Protein AF-A0A7K0DSG9-F1 (afdb_monomer)

Secondary structure (DSSP, 8-state):
---EEEE-SHHHHHHHHHHT-SEEEEPSEEEEEPPEEPPTT-EEESSEEEESS--EEE-SS-EEES-EEE--TTSEEEEE-SSSSEEEEEEEEEEEEESEEEEEE-TT--EEEEEEEEEEEEE-B-TT-S---EETTEEEPPEEEEEEE--S-TT-EEEEEEEEEEE--SSS-EESEEEEEE--TTS-EEEEEEEEEEEEEEE----TT--SEEEEEEEE-TTEEEEEEEE-S-EEE-STTEEEEEE-SEEEEEEE-S-EEE-STT-EEEEESSEEEEEEE-S-EEEESTT-EEEEE-SSEEEEEEES-EEEESTT-EEEEE-SEEEEEEESS-EEEE--BPP-TT-TTSPPPBPEEEEE-TT-EEEEEEESS-EEE-STT-EEEEESSEES-EEESSEEEE-STT-EEEEESS--TTGGGSEEEESSS-SEEE---SSSSS---------------------------PPPPPPP--------------

Sequence (490 aa):
MSTSKTVATVAALLDAVERRFDVIEVLGTICGVPRITLAPGVTLTGGTLCFGGKGVRLTCDNILDDVAVVTPVDEVAVYNDLEIEDFGTLWLRQVRTVGQVAFTVGGRVRGGHLRVEGLRVDEADVRGRADRPSGYGVETIQGAFTLWNRSADPEVVVTADLLDIGAGTAEHPIHGCGVLVCGVPGGGTLGVKRLRTNEIHADGHIPPTTTDLIGGGLLVLSGAQIGQVVAAGPVTTYGHNDLAFDNWGEVAQWTVQGPVMSKGTGGSGFRNRGAVTRLEFLGPLETFGHRATGFDLECGSMGEATFTTIVTHGDGSIGARIGCRLRRLEIIETLCTHGGEAFAGHYPDQSPPTASALRIDPGSAIEALFVGGEIHTSGDGLATLHVDGIIGALAVGGEIRATGRGSDAVRSEEHIPGLEDVTLISHHGSRFVLQRETWADADNPAGLATATPPGAHGGDGLGGGRRNLAPRPPTVTDTEAGEPTQRQPV

pLDDT: mean 88.16, std 21.13, range [26.44, 98.94]

Organism: NCBI:txid2585199

Radius of gyration: 27.77 Å; Cα contacts (8 Å, |Δi|>4): 1616; chains: 1; bounding box: 54×68×93 Å

Solvent-accessible surface area (backbone atoms only — not comparable to full-atom values): 22746 Å² total; per-residue (Å²): 129,89,44,74,45,81,26,69,43,54,69,51,43,53,51,41,49,76,69,54,40,40,31,37,36,37,52,56,69,33,67,77,33,72,66,45,64,50,51,69,54,23,32,41,27,38,34,34,42,31,23,86,40,45,30,46,33,36,49,24,39,24,35,40,37,48,26,33,35,36,22,46,40,72,26,46,16,37,32,59,54,42,85,41,49,52,28,46,49,36,35,41,32,47,29,37,27,26,9,19,37,44,41,66,34,28,90,47,32,46,36,36,34,41,38,37,38,38,35,35,31,55,34,22,38,35,66,83,54,83,76,56,62,70,57,97,83,29,36,33,46,41,21,38,37,25,45,34,24,63,26,76,49,54,84,26,48,35,37,32,41,36,35,42,41,25,19,25,36,93,92,42,44,13,32,6,10,15,35,29,39,26,22,24,81,86,14,3,32,26,44,27,57,36,40,30,29,33,41,25,14,9,24,30,71,42,56,92,85,55,84,47,51,34,22,15,19,43,37,38,29,36,32,24,40,32,52,31,39,33,36,56,25,39,36,35,15,52,14,31,42,10,24,30,25,40,32,43,16,40,32,48,31,39,39,31,53,25,45,35,40,8,55,5,52,37,0,21,36,37,39,33,50,18,36,35,47,34,39,37,30,72,19,50,37,38,13,22,27,51,48,7,27,19,37,34,35,62,37,59,42,42,38,37,39,38,32,33,32,32,37,16,31,24,28,22,9,25,14,31,38,34,43,30,54,31,49,33,43,36,30,56,37,36,36,29,21,42,32,28,65,24,83,48,71,98,43,83,92,46,82,45,47,54,20,21,15,34,36,33,35,68,89,11,34,34,48,30,41,39,29,49,26,39,39,29,26,55,24,51,63,26,34,17,32,36,34,56,35,46,55,62,33,44,47,49,68,37,39,35,32,11,63,9,56,55,3,19,13,29,35,24,57,64,87,57,46,51,52,90,78,38,52,61,38,30,77,52,38,42,44,66,44,73,59,75,85,91,78,89,80,86,83,76,97,81,84,82,85,86,84,86,86,87,86,91,84,90,82,88,81,86,81,87,84,84,81,90,79,84,89,78,85,88,81,90,79,92,82,84,89,83,86,89,86,84,82,90,90,133

Foldseek 3Di:
DQFEDEDAELVSVVVCQVVQHLEYEYDAEYEAHEAGEHDANHEYEDYEYEYAAEAYEAEANYEYEHYEFEYAQAHARYEYDACDQERAEYEYYQYEYREAHEYEHDRNHQEYEYEYANYEHAEHAQLPPPDFDADPQATFGAASYEHEYEFQACNREYEYEAYAYEYYDPVHAYQFEHHYYYYDANHYAYEYAEHEYAYHGHAVQDPLVDPRYAGEYYEAADRYAYAEYEDQYEFEYAYARYEPYEHHYHYAEYEYQYEYEFHYAQYEDYAYAEYYQEAYYNHEFEYEHAQHERAHDQYYYYEEHEHQEFEYEEFLYERYEFNAEYAEYEHQEEQEYEYAFGDQPPCPVDGTRTYESYAYDAPHEYLAYYYLEEQEYEEALEENYHENDYYNYYDHNYAQEYHHAQYESYEYCDDHHPVVVHHFDDPHHYSYDHPDDDPPPPDDPDDDDDDDDDDDDDDDDDDDDDDDDDDDDDDDDDDDDDDDDDDDDD

Structure (mmCIF, N/CA/C/O backbone):
data_AF-A0A7K0DSG9-F1
#
_entry.id   AF-A0A7K0DSG9-F1
#
loop_
_atom_site.group_PDB
_atom_site.id
_atom_site.type_symbol
_atom_site.label_atom_id
_atom_site.label_alt_id
_atom_site.label_comp_id
_atom_site.label_asym_id
_atom_site.label_entity_id
_atom_site.label_seq_id
_atom_site.pdbx_PDB_ins_code
_atom_site.Cartn_x
_atom_site.Cartn_y
_atom_site.Cartn_z
_atom_site.occupancy
_atom_site.B_iso_or_equiv
_atom_site.auth_seq_id
_atom_site.auth_comp_id
_atom_site.auth_asym_id
_atom_site.auth_atom_id
_atom_site.pdbx_PDB_model_num
ATOM 1 N N . MET A 1 1 ? -3.643 -1.623 42.522 1.00 60.38 1 MET A N 1
ATOM 2 C CA . MET A 1 1 ? -3.710 -3.012 42.020 1.00 60.38 1 MET A CA 1
ATOM 3 C C . MET A 1 1 ? -4.482 -2.945 40.722 1.00 60.38 1 MET A C 1
ATOM 5 O O . MET A 1 1 ? -5.543 -2.339 40.753 1.00 60.38 1 MET A O 1
ATOM 9 N N . SER A 1 2 ? -3.936 -3.467 39.621 1.00 81.38 2 SER A N 1
ATOM 10 C CA . SER A 1 2 ? -4.677 -3.530 38.357 1.00 81.38 2 SER A CA 1
ATOM 11 C C . SER A 1 2 ? -5.883 -4.459 38.531 1.00 81.38 2 SER A C 1
ATOM 13 O O . SER A 1 2 ? -5.765 -5.534 39.125 1.00 81.38 2 SER A O 1
ATOM 15 N N . THR A 1 3 ? -7.049 -3.999 38.104 1.00 93.38 3 THR A N 1
ATOM 16 C CA . THR A 1 3 ? -8.327 -4.698 38.182 1.00 93.38 3 THR A CA 1
ATOM 17 C C . THR A 1 3 ? -8.549 -5.490 36.896 1.00 93.38 3 THR A C 1
ATOM 19 O O . THR A 1 3 ? -8.481 -4.945 35.801 1.00 93.38 3 THR A O 1
ATOM 22 N N . SER A 1 4 ? -8.816 -6.792 37.020 1.00 96.12 4 SER A N 1
ATOM 23 C CA . SER A 1 4 ? -9.047 -7.681 35.875 1.00 96.12 4 SER A CA 1
ATOM 24 C C . SER A 1 4 ? -10.393 -8.394 35.987 1.00 96.12 4 SER A C 1
ATOM 26 O O . SER A 1 4 ? -10.837 -8.723 37.096 1.00 96.12 4 SER A O 1
ATOM 28 N N . LYS A 1 5 ? -11.046 -8.628 34.844 1.00 97.81 5 LYS A N 1
ATOM 29 C CA . LYS A 1 5 ? -12.311 -9.356 34.749 1.00 97.81 5 LYS A CA 1
ATOM 30 C C . LYS A 1 5 ? -12.362 -10.251 33.513 1.00 97.81 5 LYS A C 1
ATOM 32 O O . LYS A 1 5 ? -12.359 -9.762 32.388 1.00 97.81 5 LYS A O 1
ATOM 37 N N . THR A 1 6 ? -12.542 -11.550 33.736 1.00 98.38 6 THR A N 1
ATOM 38 C CA . THR A 1 6 ? -12.903 -12.501 32.678 1.00 98.38 6 THR A CA 1
ATOM 39 C C . THR A 1 6 ? -14.409 -12.447 32.403 1.00 98.38 6 THR A C 1
ATOM 41 O O . THR A 1 6 ? -15.226 -12.464 33.336 1.00 98.38 6 THR A O 1
ATOM 44 N N . VAL A 1 7 ? -14.786 -12.389 31.126 1.00 98.56 7 VAL A N 1
ATOM 45 C CA . VAL A 1 7 ? -16.168 -12.284 30.643 1.00 98.56 7 VAL A CA 1
ATOM 46 C C . VAL A 1 7 ? -16.453 -13.351 29.586 1.00 98.56 7 VAL A C 1
ATOM 48 O O . VAL A 1 7 ? -15.624 -13.629 28.729 1.00 98.56 7 VAL A O 1
ATOM 51 N N . ALA A 1 8 ? -17.642 -13.954 29.642 1.00 98.25 8 ALA A N 1
ATOM 52 C CA . ALA A 1 8 ? -18.085 -14.991 28.697 1.00 98.25 8 ALA A CA 1
ATOM 53 C C . ALA A 1 8 ? -19.501 -14.728 28.145 1.00 98.25 8 ALA A C 1
ATOM 55 O O . ALA A 1 8 ? -20.083 -15.561 27.458 1.00 98.25 8 ALA A O 1
ATOM 56 N N . THR A 1 9 ? -20.099 -13.583 28.488 1.00 98.56 9 THR A N 1
ATOM 57 C CA . THR A 1 9 ? -21.447 -13.188 28.059 1.00 98.56 9 THR A CA 1
ATOM 58 C C . THR A 1 9 ? -21.488 -11.694 27.764 1.00 98.56 9 THR A C 1
ATOM 60 O O . THR A 1 9 ? -20.698 -10.927 28.318 1.00 98.56 9 THR A O 1
ATOM 63 N N . VAL A 1 10 ? -22.450 -11.264 26.941 1.00 98.50 10 VAL A N 1
ATOM 64 C CA . VAL A 1 10 ? -22.655 -9.839 26.623 1.00 98.50 10 VAL A CA 1
ATOM 65 C C . VAL A 1 10 ? -22.874 -9.022 27.898 1.00 98.50 10 VAL A C 1
ATOM 67 O O . VAL A 1 10 ? -22.228 -8.001 28.087 1.00 98.50 10 VAL A O 1
ATOM 70 N N . ALA A 1 11 ? -23.731 -9.491 28.810 1.00 98.38 11 ALA A N 1
ATOM 71 C CA . ALA A 1 11 ? -24.019 -8.775 30.054 1.00 98.38 11 ALA A CA 1
ATOM 72 C C . ALA A 1 11 ? -22.766 -8.583 30.926 1.00 98.38 11 ALA A C 1
ATOM 74 O O . ALA A 1 11 ? -22.558 -7.500 31.466 1.00 98.38 11 ALA A O 1
ATOM 75 N N . ALA A 1 12 ? -21.912 -9.607 31.031 1.00 98.25 12 ALA A N 1
ATOM 76 C CA . ALA A 1 12 ? -20.666 -9.513 31.787 1.00 98.25 12 ALA A CA 1
ATOM 77 C C . ALA A 1 12 ? -19.653 -8.566 31.125 1.00 98.25 12 ALA A C 1
ATOM 79 O O . ALA A 1 12 ? -18.976 -7.821 31.828 1.00 98.25 12 ALA A O 1
ATOM 80 N N . LEU A 1 13 ? -19.567 -8.574 29.790 1.00 98.56 13 LEU A N 1
ATOM 81 C CA . LEU A 1 13 ? -18.727 -7.645 29.033 1.00 98.56 13 LEU A CA 1
ATOM 82 C C . LEU A 1 13 ? -19.170 -6.192 29.244 1.00 98.56 13 LEU A C 1
ATOM 84 O O . LEU A 1 13 ? -18.337 -5.338 29.530 1.00 98.56 13 LEU A O 1
ATOM 88 N N . LEU A 1 14 ? -20.472 -5.915 29.140 1.00 98.38 14 LEU A N 1
ATOM 89 C CA . LEU A 1 14 ? -21.006 -4.565 29.326 1.00 98.38 14 LEU A CA 1
ATOM 90 C C . LEU A 1 14 ? -20.795 -4.057 30.758 1.00 98.38 14 LEU A C 1
ATOM 92 O O . LEU A 1 14 ? -20.346 -2.926 30.923 1.00 98.38 14 LEU A O 1
ATOM 96 N N . ASP A 1 15 ? -21.023 -4.897 31.774 1.00 98.12 15 ASP A N 1
ATOM 97 C CA . ASP A 1 15 ? -20.719 -4.556 33.174 1.00 98.12 15 ASP A CA 1
ATOM 98 C C . ASP A 1 15 ? -19.219 -4.282 33.373 1.00 98.12 15 ASP A C 1
ATOM 100 O O . ASP A 1 15 ? -18.851 -3.328 34.057 1.00 98.12 15 ASP A O 1
ATOM 104 N N . ALA A 1 16 ? -18.335 -5.060 32.736 1.00 98.19 16 ALA A N 1
ATOM 105 C CA . ALA A 1 16 ? -16.893 -4.846 32.834 1.00 98.19 16 ALA A CA 1
ATOM 106 C C . ALA A 1 16 ? -16.444 -3.519 32.193 1.00 98.19 16 ALA A C 1
ATOM 108 O O . ALA A 1 16 ? -15.626 -2.797 32.770 1.00 98.19 16 ALA A O 1
ATOM 109 N N . VAL A 1 17 ? -17.009 -3.172 31.033 1.00 97.69 17 VAL A N 1
ATOM 110 C CA . VAL A 1 17 ? -16.761 -1.892 30.352 1.00 97.69 17 VAL A CA 1
ATOM 111 C C . VAL A 1 17 ? -17.282 -0.720 31.189 1.00 97.69 17 VAL A C 1
ATOM 113 O O . VAL A 1 17 ? -16.563 0.258 31.389 1.00 97.69 17 VAL A O 1
ATOM 116 N N . GLU A 1 18 ? -18.497 -0.822 31.731 1.00 97.25 18 GLU A N 1
ATOM 117 C CA . GLU A 1 18 ? -19.108 0.229 32.555 1.00 97.25 18 GLU A CA 1
ATOM 118 C C . GLU A 1 18 ? -18.327 0.471 33.854 1.00 97.25 18 GLU A C 1
ATOM 120 O O . GLU A 1 18 ? -18.089 1.619 34.240 1.00 97.25 18 GLU A O 1
ATOM 125 N N . ARG A 1 19 ? -17.862 -0.606 34.499 1.00 96.56 19 ARG A N 1
ATOM 126 C CA . ARG A 1 19 ? -17.045 -0.544 35.721 1.00 96.56 19 ARG A CA 1
ATOM 127 C C . ARG A 1 19 ? -15.584 -0.181 35.481 1.00 96.56 19 ARG A C 1
ATOM 129 O O . ARG A 1 19 ? -14.878 0.044 36.461 1.00 96.56 19 ARG A O 1
ATOM 136 N N . ARG A 1 20 ? -15.152 -0.087 34.219 1.00 95.44 20 ARG A N 1
ATOM 137 C CA . ARG A 1 20 ? -13.799 0.325 33.812 1.00 95.44 20 ARG A CA 1
ATOM 138 C C . ARG A 1 20 ? -12.706 -0.550 34.427 1.00 95.44 20 ARG A C 1
ATOM 140 O O . ARG A 1 20 ? -11.764 -0.036 35.023 1.00 95.44 20 ARG A O 1
ATOM 147 N N . PHE A 1 21 ? -12.850 -1.870 34.308 1.00 97.44 21 PHE A N 1
ATOM 148 C CA . PHE A 1 21 ? -11.746 -2.770 34.647 1.00 97.44 21 PHE A CA 1
ATOM 149 C C . PHE A 1 21 ? -10.529 -2.460 33.772 1.00 97.44 21 PHE A C 1
ATOM 151 O O . PHE A 1 21 ? -10.683 -2.244 32.572 1.00 97.44 21 PHE A O 1
ATOM 158 N N . ASP A 1 22 ? -9.336 -2.485 34.364 1.00 97.94 22 ASP A N 1
ATOM 159 C CA . ASP A 1 22 ? -8.086 -2.210 33.643 1.00 97.94 22 ASP A CA 1
ATOM 160 C C . ASP A 1 22 ? -7.811 -3.279 32.573 1.00 97.94 22 ASP A C 1
ATOM 162 O O . ASP A 1 22 ? -7.288 -2.975 31.503 1.00 97.94 22 ASP A O 1
ATOM 166 N N . VAL A 1 23 ? -8.188 -4.533 32.850 1.00 98.56 23 VAL A N 1
ATOM 167 C CA . VAL A 1 23 ? -8.066 -5.663 31.920 1.00 98.56 23 VAL A CA 1
ATOM 168 C C . VAL A 1 23 ? -9.397 -6.404 31.804 1.00 98.56 23 VAL A C 1
ATOM 170 O O . VAL A 1 23 ? -9.964 -6.857 32.801 1.00 98.56 23 VAL A O 1
ATOM 173 N N . ILE A 1 24 ? -9.877 -6.565 30.574 1.00 98.75 24 ILE A N 1
ATOM 174 C CA . ILE A 1 24 ? -11.068 -7.343 30.232 1.00 98.75 24 ILE A CA 1
ATOM 175 C C . ILE A 1 24 ? -10.629 -8.527 29.369 1.00 98.75 24 ILE A C 1
ATOM 177 O O . ILE A 1 24 ? -10.177 -8.344 28.242 1.00 98.75 24 ILE A O 1
ATOM 181 N N . GLU A 1 25 ? -10.770 -9.740 29.898 1.00 98.75 25 GLU A N 1
ATOM 182 C CA . GLU A 1 25 ? -10.426 -10.983 29.200 1.00 98.75 25 GLU A CA 1
ATOM 183 C C . GLU A 1 25 ? -11.697 -11.646 28.660 1.00 98.75 25 GLU A C 1
ATOM 185 O O . GLU A 1 25 ? -12.600 -12.000 29.422 1.00 98.75 25 GLU A O 1
ATOM 190 N N . VAL A 1 26 ? -11.778 -11.822 27.346 1.00 98.62 26 VAL A N 1
ATOM 191 C CA . VAL A 1 26 ? -12.906 -12.464 26.670 1.00 98.62 26 VAL A CA 1
ATOM 192 C C . VAL A 1 26 ? -12.645 -13.961 26.553 1.00 98.62 26 VAL A C 1
ATOM 194 O O . VAL A 1 26 ? -11.702 -14.401 25.899 1.00 98.62 26 VAL A O 1
ATOM 197 N N . LEU A 1 27 ? -13.525 -14.764 27.150 1.00 98.25 27 LEU A N 1
ATOM 198 C CA . LEU A 1 27 ? -13.474 -16.218 27.061 1.00 98.25 27 LEU A CA 1
ATOM 199 C C . LEU A 1 27 ? -14.400 -16.724 25.949 1.00 98.25 27 LEU A C 1
ATOM 201 O O . LEU A 1 27 ? -15.624 -16.619 26.046 1.00 98.25 27 LEU A O 1
ATOM 205 N N . GLY A 1 28 ? -13.812 -17.341 24.924 1.00 98.06 28 GLY A N 1
ATOM 206 C CA . GLY A 1 28 ? -14.551 -17.911 23.797 1.00 98.06 28 GLY A CA 1
ATOM 207 C C . GLY A 1 28 ? -15.156 -16.838 22.891 1.00 98.06 28 GLY A C 1
ATOM 208 O O . GLY A 1 28 ? -14.533 -15.810 22.637 1.00 98.06 28 GLY A O 1
ATOM 209 N N . THR A 1 29 ? -16.363 -17.083 22.384 1.00 98.75 29 THR A N 1
ATOM 210 C CA . THR A 1 29 ? -17.053 -16.182 21.452 1.00 98.75 29 THR A CA 1
ATOM 211 C C . THR A 1 29 ? -18.284 -15.565 22.109 1.00 98.75 29 THR A C 1
ATOM 213 O O . THR A 1 29 ? -19.152 -16.284 22.603 1.00 98.75 29 THR A O 1
ATOM 216 N N . ILE A 1 30 ? -18.391 -14.237 22.068 1.00 98.69 30 ILE A N 1
ATOM 217 C CA . ILE A 1 30 ? -19.549 -13.478 22.545 1.00 98.69 30 ILE A CA 1
ATOM 218 C C . ILE A 1 30 ? -20.200 -12.780 21.347 1.00 9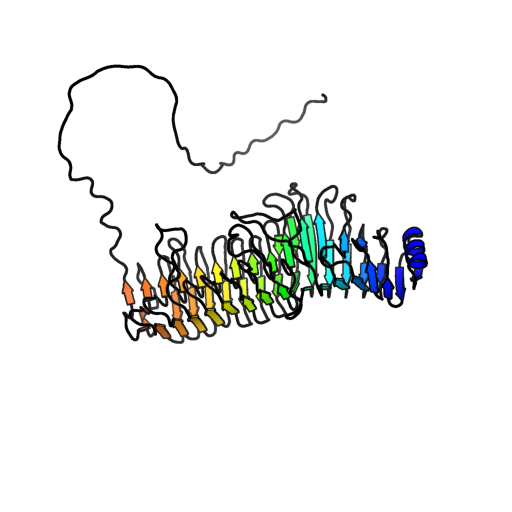8.69 30 ILE A C 1
ATOM 220 O O . ILE A 1 30 ? -19.608 -11.890 20.742 1.00 98.69 30 ILE A O 1
ATOM 224 N N . CYS A 1 31 ? -21.436 -13.161 21.021 1.00 98.44 31 CYS A N 1
ATOM 225 C CA . CYS A 1 31 ? -22.197 -12.594 19.904 1.00 98.44 31 CYS A CA 1
ATOM 226 C C . CYS A 1 31 ? -23.316 -11.658 20.366 1.00 98.44 31 CYS A C 1
ATOM 228 O O . CYS A 1 31 ? -23.831 -11.790 21.475 1.00 98.44 31 CYS A O 1
ATOM 230 N N . GLY A 1 32 ? -23.735 -10.755 19.475 1.00 97.31 32 GLY A N 1
ATOM 231 C CA . GLY A 1 32 ? -24.794 -9.783 19.759 1.00 97.31 32 GLY A CA 1
ATOM 232 C C . GLY A 1 32 ? -24.307 -8.629 20.635 1.00 97.31 32 GLY A C 1
ATOM 233 O O . GLY A 1 32 ? -25.089 -8.042 21.381 1.00 97.31 32 GLY A O 1
ATOM 234 N N . VAL A 1 33 ? -23.008 -8.333 20.576 1.00 98.12 33 VAL A N 1
ATOM 235 C CA . VAL A 1 33 ? -22.391 -7.254 21.343 1.00 98.12 33 VAL A CA 1
ATOM 236 C C . VAL A 1 33 ? -22.791 -5.919 20.699 1.00 98.12 33 VAL A C 1
ATOM 238 O O . VAL A 1 33 ? -22.616 -5.752 19.487 1.00 98.12 33 VAL A O 1
ATOM 241 N N . PRO A 1 34 ? -23.361 -4.958 21.449 1.00 97.56 34 PRO A N 1
ATOM 242 C CA . PRO A 1 34 ? -23.527 -3.609 20.930 1.00 97.56 34 PRO A CA 1
ATOM 243 C C . PRO A 1 34 ? -22.157 -2.931 20.841 1.00 97.56 34 PRO A C 1
ATOM 245 O O . PRO A 1 34 ? -21.218 -3.319 21.526 1.00 97.56 34 PRO A O 1
ATOM 248 N N . ARG A 1 35 ? -22.045 -1.871 20.045 1.00 97.88 35 ARG A N 1
ATOM 249 C CA . ARG A 1 35 ? -20.840 -1.033 19.995 1.00 97.88 35 ARG A CA 1
ATOM 250 C C . ARG A 1 35 ? -20.362 -0.656 21.403 1.00 97.88 35 ARG A C 1
ATOM 252 O O . ARG A 1 35 ? -21.127 -0.058 22.164 1.00 97.88 35 ARG A O 1
ATOM 259 N N . ILE A 1 36 ? -19.099 -0.937 21.720 1.00 98.50 36 ILE A N 1
ATOM 260 C CA . ILE A 1 36 ? -18.492 -0.608 23.021 1.00 98.50 36 ILE A CA 1
ATOM 261 C C . ILE A 1 36 ? -17.470 0.520 22.886 1.00 98.50 36 ILE A C 1
ATOM 263 O O . ILE A 1 36 ? -16.904 0.747 21.820 1.00 98.50 36 ILE A O 1
ATOM 267 N N . THR A 1 37 ? -17.238 1.253 23.973 1.00 98.62 37 THR A N 1
ATOM 268 C CA . THR A 1 37 ? -16.158 2.245 24.077 1.00 98.62 37 THR A CA 1
ATOM 269 C C . THR A 1 37 ? -15.298 1.886 25.273 1.00 98.62 37 THR A C 1
ATOM 271 O O . THR A 1 37 ? -15.820 1.800 26.383 1.00 98.62 37 THR A O 1
ATOM 274 N N . LEU A 1 38 ? -14.005 1.664 25.049 1.00 98.62 38 LEU A N 1
ATOM 275 C CA . LEU A 1 38 ? -13.075 1.382 26.135 1.00 98.62 38 LEU A CA 1
ATOM 276 C C . LEU A 1 38 ? -12.721 2.679 26.864 1.00 98.62 38 LEU A C 1
ATOM 278 O O . LEU A 1 38 ? -12.458 3.702 26.230 1.00 98.62 38 LEU A O 1
ATOM 282 N N . ALA A 1 39 ? -12.725 2.640 28.196 1.00 98.00 39 ALA A N 1
ATOM 283 C CA . ALA A 1 39 ? -12.218 3.742 29.008 1.00 98.00 39 ALA A CA 1
ATOM 284 C C . ALA A 1 39 ? -10.690 3.872 28.842 1.00 98.00 39 ALA A C 1
ATOM 286 O O . ALA A 1 39 ? -10.053 2.894 28.444 1.00 98.00 39 ALA A O 1
ATOM 287 N N . PRO A 1 40 ? -10.087 5.032 29.154 1.00 98.25 40 PRO A N 1
ATOM 288 C CA . PRO A 1 40 ? -8.647 5.209 29.008 1.00 98.25 40 PRO A CA 1
ATOM 289 C C . PRO A 1 40 ? -7.828 4.156 29.767 1.00 98.25 40 PRO A C 1
ATOM 291 O O . PRO A 1 40 ? -8.183 3.803 30.891 1.00 98.25 40 PRO A O 1
ATOM 294 N N . GLY A 1 41 ? -6.752 3.654 29.160 1.00 98.25 41 GLY A N 1
ATOM 295 C CA . GLY A 1 41 ? -5.839 2.671 29.757 1.00 98.25 41 GLY A CA 1
ATOM 296 C C . GLY A 1 41 ? -6.330 1.218 29.758 1.00 98.25 41 GLY A C 1
ATOM 297 O O . GLY A 1 41 ? -5.589 0.324 30.166 1.00 98.25 41 GLY A O 1
ATOM 298 N N . VAL A 1 42 ? -7.567 0.952 29.321 1.00 98.62 42 VAL A N 1
ATOM 299 C CA . VAL A 1 42 ? -8.143 -0.402 29.347 1.00 98.62 42 VAL 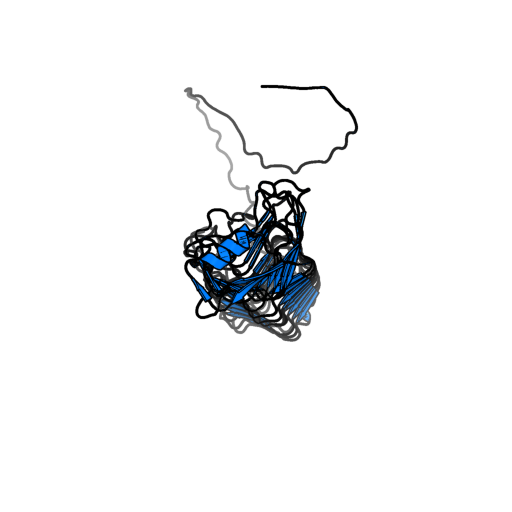A CA 1
ATOM 300 C C . VAL A 1 42 ? -7.514 -1.295 28.278 1.00 98.62 42 VAL A C 1
ATOM 302 O O . VAL A 1 42 ? -7.411 -0.908 27.109 1.00 98.62 42 VAL A O 1
ATOM 305 N N . THR A 1 43 ? -7.173 -2.517 28.688 1.00 98.81 43 THR A N 1
ATOM 306 C CA . THR A 1 43 ? -6.770 -3.627 27.819 1.00 98.81 43 THR A CA 1
ATOM 307 C C . THR A 1 43 ? -7.937 -4.591 27.610 1.00 98.81 43 THR A C 1
ATOM 309 O O . THR A 1 43 ? -8.517 -5.084 28.577 1.00 98.81 43 THR A O 1
ATOM 312 N N . LEU A 1 44 ? -8.261 -4.896 26.356 1.00 98.81 44 LEU A N 1
ATOM 313 C CA . LEU A 1 44 ? -9.209 -5.941 25.971 1.00 98.81 44 LEU A CA 1
ATOM 314 C C . LEU A 1 44 ? -8.441 -7.076 25.288 1.00 98.81 44 LEU A C 1
ATOM 316 O O . LEU A 1 44 ? -7.729 -6.834 24.314 1.00 98.81 44 LEU A O 1
ATOM 320 N N . THR A 1 45 ? -8.583 -8.300 25.793 1.00 98.75 45 THR A N 1
ATOM 321 C CA . THR A 1 45 ? -7.771 -9.433 25.337 1.00 98.75 45 THR A CA 1
ATOM 322 C C . THR A 1 45 ? -8.544 -10.737 25.207 1.00 98.75 45 THR A C 1
ATOM 324 O O . THR A 1 45 ? -9.543 -10.942 25.900 1.00 98.75 45 THR A O 1
ATOM 327 N N . GLY A 1 46 ? -8.060 -11.621 24.336 1.00 97.75 46 GLY A N 1
ATOM 328 C CA . GLY A 1 46 ? -8.591 -12.961 24.136 1.00 97.75 46 GLY A CA 1
ATOM 329 C C . GLY A 1 46 ? -9.851 -13.000 23.271 1.00 97.75 46 GLY A C 1
ATOM 330 O O . GLY A 1 46 ? -10.459 -11.982 22.942 1.00 97.75 46 GLY A O 1
ATOM 331 N N . GLY A 1 47 ? -10.281 -14.220 22.955 1.00 98.38 47 GLY A N 1
ATOM 332 C CA . GLY A 1 47 ? -11.625 -14.526 22.472 1.00 98.38 47 GLY A CA 1
ATOM 333 C C . GLY A 1 47 ? -12.069 -13.823 21.184 1.00 98.38 47 GLY A C 1
ATOM 334 O O . GLY A 1 47 ? -11.289 -13.332 20.369 1.00 98.38 47 GLY A O 1
ATOM 335 N N . THR A 1 48 ? -13.380 -13.841 20.956 1.00 98.88 48 THR A N 1
ATOM 336 C CA . THR A 1 48 ? -14.021 -13.258 19.774 1.00 98.88 48 THR A CA 1
ATOM 337 C C . THR A 1 48 ? -15.261 -12.480 20.179 1.00 98.88 48 THR A C 1
ATOM 339 O O . THR A 1 48 ? -16.122 -13.000 20.889 1.00 98.88 48 THR A O 1
ATOM 342 N N . LEU A 1 49 ? -15.379 -11.250 19.690 1.00 98.88 49 LEU A N 1
ATOM 343 C CA . LEU A 1 49 ? -16.549 -10.400 19.872 1.00 98.88 49 LEU A CA 1
ATOM 344 C C . LEU A 1 49 ? -17.247 -10.182 18.528 1.00 98.88 49 LEU A C 1
ATOM 346 O O . LEU A 1 49 ? -16.639 -9.646 17.603 1.00 98.88 49 LEU A O 1
ATOM 350 N N . CYS A 1 50 ? -18.523 -10.560 18.435 1.00 98.81 50 CYS A N 1
ATOM 351 C CA . CYS A 1 50 ? -19.333 -10.374 17.231 1.00 98.81 50 CYS A CA 1
ATOM 352 C C . CYS A 1 50 ? -20.390 -9.284 17.448 1.00 98.81 50 CYS A C 1
ATOM 354 O O . CYS A 1 50 ? -21.280 -9.415 18.301 1.00 98.81 50 CYS A O 1
ATOM 356 N N . PHE A 1 51 ? -20.314 -8.234 16.637 1.00 98.75 51 PHE A N 1
ATOM 357 C CA . PHE A 1 51 ? -21.163 -7.050 16.686 1.00 98.75 51 PHE A CA 1
ATOM 358 C C . PHE A 1 51 ? -22.152 -7.038 15.518 1.00 98.75 51 PHE A C 1
ATOM 360 O O . PHE A 1 51 ? -21.865 -7.542 14.437 1.00 98.75 51 PHE A O 1
ATOM 367 N N . GLY A 1 52 ? -23.322 -6.427 15.726 1.00 97.38 52 GLY A N 1
ATOM 368 C CA . GLY A 1 52 ? -24.314 -6.202 14.661 1.00 97.38 52 GLY A CA 1
ATOM 369 C C . GLY A 1 52 ? -24.103 -4.915 13.849 1.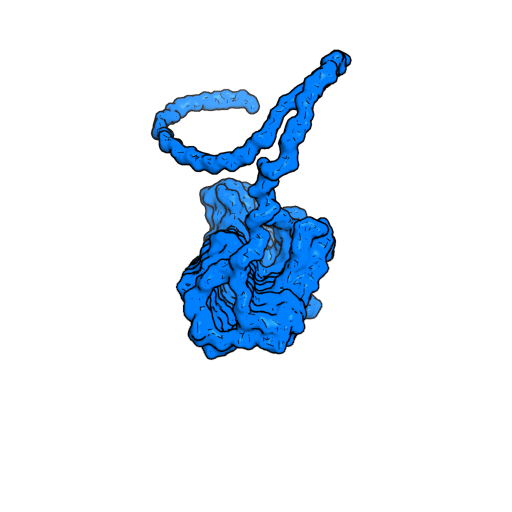00 97.38 52 GLY A C 1
ATOM 370 O O . GLY A 1 52 ? -24.914 -4.611 12.985 1.00 97.38 52 GLY A O 1
ATOM 371 N N . GLY A 1 53 ? -23.064 -4.140 14.162 1.00 97.44 53 GLY A N 1
ATOM 372 C CA . GLY A 1 53 ? -22.721 -2.853 13.552 1.00 97.44 53 GLY A CA 1
ATOM 373 C C . GLY A 1 53 ? -21.262 -2.523 13.872 1.00 97.44 53 GLY A C 1
ATOM 374 O O . GLY A 1 53 ? -20.453 -3.441 13.993 1.00 97.44 53 GLY A O 1
ATOM 375 N N . LYS A 1 54 ? -20.932 -1.245 14.104 1.00 98.12 54 LYS A N 1
ATOM 376 C CA . LYS A 1 54 ? -19.589 -0.845 14.573 1.00 98.12 54 LYS A CA 1
ATOM 377 C C . LYS A 1 54 ? -19.138 -1.608 15.824 1.00 98.12 54 LYS A C 1
ATOM 379 O O . LYS A 1 54 ? -19.924 -1.799 16.754 1.00 98.12 54 LYS A O 1
ATOM 384 N N . GLY A 1 55 ? -17.854 -1.957 15.853 1.00 98.56 55 GLY A N 1
ATOM 385 C CA . GLY A 1 55 ? -17.233 -2.728 16.924 1.00 98.56 55 GLY A CA 1
ATOM 386 C C . GLY A 1 55 ? -16.722 -1.876 18.087 1.00 98.56 55 GLY A C 1
ATOM 387 O O . GLY A 1 55 ? -17.491 -1.228 18.806 1.00 98.56 55 GLY A O 1
ATOM 388 N N . VAL A 1 56 ? -15.409 -1.915 18.303 1.00 98.81 56 VAL A N 1
ATOM 389 C CA . VAL A 1 56 ? -14.732 -1.345 19.472 1.00 98.81 56 VAL A CA 1
ATOM 390 C C . VAL A 1 56 ? -14.236 0.071 19.175 1.00 98.81 56 VAL A C 1
ATOM 392 O O . VAL A 1 56 ? -13.396 0.273 18.298 1.00 98.81 56 VAL A O 1
ATOM 395 N N . ARG A 1 57 ? -14.717 1.051 19.949 1.00 98.75 57 ARG A N 1
ATOM 396 C CA . ARG A 1 57 ? -14.157 2.409 19.980 1.00 98.75 57 ARG A CA 1
ATOM 397 C C . ARG A 1 57 ? -13.061 2.510 21.038 1.00 98.75 57 ARG A C 1
ATOM 399 O O . ARG A 1 57 ? -13.324 2.271 22.219 1.00 98.75 57 ARG A O 1
ATOM 406 N N . LEU A 1 58 ? -11.869 2.908 20.619 1.00 98.81 58 LEU A N 1
ATOM 407 C CA . LEU A 1 58 ? -10.720 3.178 21.478 1.00 98.81 58 LEU A CA 1
ATOM 408 C C . LEU A 1 58 ? -10.682 4.662 21.851 1.00 98.81 58 LEU A C 1
ATOM 410 O O . LEU A 1 58 ? -10.968 5.513 21.013 1.00 98.81 58 LEU A O 1
ATOM 414 N N . THR A 1 59 ? -10.347 4.969 23.098 1.00 98.19 59 THR A N 1
ATOM 415 C CA . THR A 1 59 ? -10.168 6.336 23.593 1.00 98.19 59 THR A CA 1
ATOM 416 C C . THR A 1 59 ? -8.683 6.660 23.710 1.00 98.19 59 THR A C 1
ATOM 418 O O . THR A 1 59 ? -8.085 7.056 22.717 1.00 98.19 59 THR A O 1
ATOM 421 N N . CYS A 1 60 ? -8.078 6.488 24.883 1.00 98.19 60 CYS A N 1
ATOM 422 C CA . CYS A 1 60 ? -6.697 6.868 25.158 1.00 98.19 60 CYS A CA 1
ATOM 423 C C . CYS A 1 60 ? -5.948 5.717 25.834 1.00 98.19 60 CYS A C 1
ATOM 425 O O . CYS A 1 60 ? -6.501 5.063 26.716 1.00 98.19 60 CYS A O 1
ATOM 427 N N . ASP A 1 61 ? -4.715 5.444 25.410 1.00 98.75 61 ASP A N 1
ATOM 428 C CA . ASP A 1 61 ? -3.856 4.400 25.993 1.00 98.75 61 ASP A CA 1
ATOM 429 C C . ASP A 1 61 ? -4.493 2.993 26.024 1.00 98.75 61 ASP A C 1
ATOM 431 O O . ASP A 1 61 ? -4.244 2.191 26.925 1.00 98.75 61 ASP A O 1
ATOM 435 N N . ASN A 1 62 ? -5.368 2.686 25.059 1.00 98.81 62 ASN A N 1
ATOM 436 C CA . ASN A 1 62 ? -6.026 1.384 24.981 1.00 98.81 62 ASN A CA 1
ATOM 437 C C . ASN A 1 62 ? -5.182 0.336 24.265 1.00 98.81 62 ASN A C 1
ATOM 439 O O . ASN A 1 62 ? -4.494 0.626 23.284 1.00 98.81 62 ASN A O 1
ATOM 443 N N . ILE A 1 63 ? -5.345 -0.914 24.701 1.00 98.88 63 ILE A N 1
ATOM 444 C CA . ILE A 1 63 ? -4.692 -2.076 24.101 1.00 98.88 63 ILE A CA 1
ATOM 445 C C . ILE A 1 63 ? -5.753 -3.099 23.687 1.00 98.88 63 ILE A C 1
ATOM 447 O O . ILE A 1 63 ? -6.585 -3.498 24.502 1.00 98.88 63 ILE A O 1
ATOM 451 N N . LEU A 1 64 ? -5.709 -3.540 22.430 1.00 98.88 64 LEU A N 1
ATOM 452 C CA . LEU A 1 64 ? -6.373 -4.760 21.969 1.00 98.88 64 LEU A CA 1
ATOM 453 C C . LEU A 1 64 ? -5.308 -5.833 21.749 1.00 98.88 64 LEU A C 1
ATOM 455 O O . LEU A 1 64 ? -4.373 -5.605 20.983 1.00 98.88 64 LEU A O 1
ATOM 459 N N . ASP A 1 65 ? -5.442 -6.976 22.414 1.00 98.81 65 ASP A N 1
ATOM 460 C CA . ASP A 1 65 ? -4.385 -7.990 22.478 1.00 98.81 65 ASP A CA 1
ATOM 461 C C . ASP A 1 65 ? -4.933 -9.408 22.296 1.00 98.81 65 ASP A C 1
ATOM 463 O O . ASP A 1 65 ? -5.680 -9.887 23.144 1.00 98.81 65 ASP A O 1
ATOM 467 N N . ASP A 1 66 ? -4.559 -10.092 21.216 1.00 98.69 66 ASP A N 1
ATOM 468 C CA . ASP A 1 66 ? -5.009 -11.462 20.914 1.00 98.69 66 ASP A CA 1
ATOM 469 C C . ASP A 1 66 ? -6.546 -11.596 20.905 1.00 98.69 66 ASP A C 1
ATOM 471 O O . ASP A 1 66 ? -7.134 -12.469 21.540 1.00 98.69 66 ASP A O 1
ATOM 475 N N . VAL A 1 67 ? -7.221 -10.661 20.230 1.00 98.69 67 VAL A N 1
ATOM 476 C CA . VAL A 1 67 ? -8.689 -10.588 20.161 1.00 98.69 67 VAL A CA 1
ATOM 477 C C . VAL A 1 67 ? -9.169 -10.574 18.716 1.00 98.69 67 VAL A C 1
ATOM 479 O O . VAL A 1 67 ? -8.592 -9.908 17.851 1.00 98.69 67 VAL A O 1
ATOM 482 N N . ALA A 1 68 ? -10.271 -11.279 18.460 1.00 98.94 68 ALA A N 1
ATOM 483 C CA . ALA A 1 68 ? -10.998 -11.196 17.201 1.00 98.94 68 ALA A CA 1
ATOM 484 C C . ALA A 1 68 ? -12.223 -10.273 17.320 1.00 98.94 68 ALA A C 1
ATOM 486 O O . ALA A 1 68 ? -13.065 -10.448 18.205 1.00 98.94 68 ALA A O 1
ATOM 487 N N . VAL A 1 69 ? -12.350 -9.307 16.409 1.00 98.88 69 VAL A N 1
ATOM 488 C CA . VAL A 1 69 ? -13.469 -8.353 16.346 1.00 98.88 69 VAL A CA 1
ATOM 489 C C . VAL A 1 69 ? -14.208 -8.533 15.025 1.00 98.88 69 VAL A C 1
ATOM 491 O O . VAL A 1 69 ? -13.690 -8.209 13.961 1.00 98.88 69 VAL A O 1
ATOM 494 N N . VAL A 1 70 ? -15.429 -9.053 15.088 1.00 98.88 70 VAL A N 1
ATOM 495 C CA . VAL A 1 70 ? -16.236 -9.389 13.910 1.00 98.88 70 VAL A CA 1
ATOM 496 C C . VAL A 1 70 ? -17.417 -8.431 13.816 1.00 98.88 70 VAL A C 1
ATOM 498 O O . VAL A 1 70 ? -18.253 -8.383 14.719 1.00 98.88 70 VAL A O 1
ATOM 501 N N . THR A 1 71 ? -17.508 -7.687 12.720 1.00 98.88 71 THR A N 1
ATOM 502 C CA . THR A 1 71 ? -18.662 -6.849 12.361 1.00 98.88 71 THR A CA 1
ATOM 503 C C . THR A 1 71 ? -19.230 -7.288 11.009 1.00 98.88 71 THR A C 1
ATOM 505 O O . THR A 1 71 ? -18.637 -8.144 10.349 1.00 98.88 71 THR A O 1
ATOM 508 N N . PRO A 1 72 ? -20.352 -6.714 10.536 1.00 98.62 72 PRO A N 1
ATOM 509 C CA . PRO A 1 72 ? -20.648 -6.717 9.105 1.00 98.62 72 PRO A CA 1
ATOM 510 C C . PRO A 1 72 ? -19.450 -6.191 8.294 1.00 98.62 72 PRO A C 1
ATOM 512 O O . PRO A 1 72 ? -18.699 -5.339 8.777 1.00 98.62 72 PRO A O 1
ATOM 515 N N . VAL A 1 73 ? -19.252 -6.708 7.079 1.00 98.38 73 VAL A N 1
ATOM 516 C CA . VAL A 1 73 ? -18.068 -6.398 6.250 1.00 98.38 73 VAL A CA 1
ATOM 517 C C . VAL A 1 73 ? -17.971 -4.918 5.873 1.00 98.38 73 VAL A C 1
ATOM 519 O O . VAL A 1 73 ? -16.872 -4.397 5.700 1.00 98.38 73 VAL A O 1
ATOM 522 N N . ASP A 1 74 ? -19.105 -4.228 5.788 1.00 98.12 74 ASP A N 1
ATOM 523 C CA . ASP A 1 74 ? -19.231 -2.805 5.473 1.00 98.12 74 ASP A CA 1
ATOM 524 C C . ASP A 1 74 ? -19.124 -1.887 6.705 1.00 98.12 74 ASP A C 1
ATOM 526 O O . ASP A 1 74 ? -19.131 -0.654 6.598 1.00 98.12 74 ASP A O 1
ATOM 530 N N . GLU A 1 75 ? -18.956 -2.462 7.895 1.00 98.50 75 GLU A N 1
ATOM 531 C CA . GLU A 1 75 ? -18.834 -1.739 9.156 1.00 98.50 75 GLU A CA 1
ATOM 532 C C . GLU A 1 75 ? -17.382 -1.549 9.606 1.00 98.50 75 GLU A C 1
ATOM 534 O O . GLU A 1 75 ? -16.431 -2.102 9.048 1.00 98.50 75 GLU A O 1
ATOM 539 N N . VAL A 1 76 ? -17.209 -0.680 10.603 1.00 98.62 76 VAL A N 1
ATOM 540 C CA . VAL A 1 76 ? -15.903 -0.413 11.217 1.00 98.62 76 VAL A CA 1
ATOM 541 C C . VAL A 1 76 ? -15.760 -1.255 12.483 1.00 98.62 76 VAL A C 1
ATOM 543 O O . VAL A 1 76 ? -16.451 -1.021 13.478 1.00 98.62 76 VAL A O 1
ATOM 546 N N . ALA A 1 77 ? -14.843 -2.217 12.451 1.00 98.88 77 ALA A N 1
ATOM 547 C CA . ALA A 1 77 ? -14.537 -3.124 13.548 1.00 98.88 77 ALA A CA 1
ATOM 548 C C . ALA A 1 77 ? -13.793 -2.427 14.688 1.00 98.88 77 ALA A C 1
ATOM 550 O O . ALA A 1 77 ? -14.176 -2.565 15.849 1.00 98.88 77 ALA A O 1
ATOM 551 N N . VAL A 1 78 ? -12.761 -1.644 14.371 1.00 98.94 78 VAL A N 1
ATOM 552 C CA . VAL A 1 78 ? -11.943 -0.941 15.370 1.00 98.94 78 VAL A CA 1
ATOM 553 C C . VAL A 1 78 ? -11.672 0.481 14.902 1.00 98.94 78 VAL A C 1
ATOM 555 O O . VAL A 1 78 ? -11.297 0.691 13.750 1.00 98.94 78 VAL A O 1
ATOM 558 N N . TYR A 1 79 ? -11.872 1.455 15.791 1.00 98.75 79 TYR A N 1
ATOM 559 C CA . TYR A 1 79 ? -11.666 2.870 15.485 1.00 98.75 79 TYR A CA 1
ATOM 560 C C . TYR A 1 79 ? -11.401 3.711 16.733 1.00 98.75 79 TYR A C 1
ATOM 562 O O . TYR A 1 79 ? -11.727 3.294 17.843 1.00 98.75 79 TYR A O 1
ATOM 570 N N . ASN A 1 80 ? -10.827 4.904 16.568 1.00 98.25 80 ASN A N 1
ATOM 571 C CA . ASN A 1 80 ? -10.596 5.838 17.673 1.00 98.25 80 ASN A CA 1
ATOM 572 C C . ASN A 1 80 ? -11.766 6.802 17.902 1.00 98.25 80 ASN A C 1
ATOM 574 O O . ASN A 1 80 ? -12.567 7.091 17.010 1.00 98.25 80 ASN A O 1
ATOM 578 N N . ASP A 1 81 ? -11.837 7.327 19.119 1.00 97.31 81 ASP A N 1
ATOM 579 C CA . ASP A 1 81 ? -12.691 8.448 19.467 1.00 97.31 81 ASP A CA 1
ATOM 580 C C . ASP A 1 81 ? -12.144 9.753 18.873 1.00 97.31 81 ASP A C 1
ATOM 582 O O . ASP A 1 81 ? -10.938 10.001 18.894 1.00 97.31 81 ASP A O 1
ATOM 586 N N . LEU A 1 82 ? -13.039 10.588 18.343 1.00 96.00 82 LEU A N 1
ATOM 587 C CA . LEU A 1 82 ? -12.705 11.886 17.740 1.00 96.00 82 LEU A CA 1
ATOM 588 C C . LEU A 1 82 ? -13.009 13.066 18.677 1.00 96.00 82 LEU A C 1
ATOM 590 O O . LEU A 1 82 ? -12.759 14.223 18.330 1.00 96.00 82 LEU A O 1
ATOM 594 N N . GLU A 1 83 ? -13.577 12.782 19.853 1.00 96.12 83 GLU A N 1
ATOM 595 C CA . GLU A 1 83 ? -13.959 13.777 20.862 1.00 96.12 83 GLU A CA 1
ATOM 596 C C . GLU A 1 83 ? -12.845 14.059 21.887 1.00 96.12 83 GLU A C 1
ATOM 598 O O . GLU A 1 83 ? -12.953 14.985 22.695 1.00 96.12 83 GLU A O 1
ATOM 603 N N . ILE A 1 84 ? -11.754 13.298 21.838 1.00 95.50 84 ILE A N 1
ATOM 604 C CA . ILE A 1 84 ? -10.572 13.479 22.685 1.00 95.50 84 ILE A CA 1
ATOM 605 C C . ILE A 1 84 ? -9.509 14.315 21.972 1.00 95.50 84 ILE A C 1
ATOM 607 O O . ILE A 1 84 ? -9.488 14.389 20.748 1.00 95.50 84 ILE A O 1
ATOM 611 N N . GLU A 1 85 ? -8.641 14.964 22.745 1.00 95.44 85 GLU A N 1
ATOM 612 C CA . GLU A 1 85 ? -7.563 15.796 22.196 1.00 95.44 85 GLU A CA 1
ATOM 613 C C . GLU A 1 85 ? -6.335 14.975 21.797 1.00 95.44 85 GLU A C 1
ATOM 615 O O . GLU A 1 85 ? -5.710 15.240 20.777 1.00 95.44 85 GLU A O 1
ATOM 620 N N . ASP A 1 86 ? -6.030 13.935 22.563 1.00 96.31 86 ASP A N 1
ATOM 621 C CA . ASP A 1 86 ? -4.903 13.045 22.328 1.00 96.31 86 ASP A CA 1
ATOM 622 C C . ASP A 1 86 ? -5.317 11.628 22.738 1.00 96.31 86 ASP A C 1
ATOM 624 O O . ASP A 1 86 ? -5.925 11.435 23.799 1.00 96.31 86 ASP A O 1
ATOM 628 N N . PHE A 1 87 ? -5.037 10.646 21.882 1.00 96.56 87 PHE A N 1
ATOM 629 C CA . PHE A 1 87 ? -5.316 9.237 22.164 1.00 96.56 87 PHE A CA 1
ATOM 630 C C . PHE A 1 87 ? -4.150 8.498 22.838 1.00 96.56 87 PHE A C 1
ATOM 632 O O . PHE A 1 87 ? -4.212 7.278 23.011 1.00 96.56 87 PHE A O 1
ATOM 639 N N . GLY A 1 88 ? -3.099 9.213 23.237 1.00 97.88 88 GLY A N 1
ATOM 640 C CA . GLY A 1 88 ? -1.917 8.640 23.863 1.00 97.88 88 GLY A CA 1
ATOM 641 C C . GLY A 1 88 ? -1.305 7.588 22.947 1.00 97.88 88 GLY A C 1
ATOM 642 O O . GLY A 1 88 ? -1.053 7.854 21.771 1.00 97.88 88 GLY A O 1
ATOM 643 N N . THR A 1 89 ? -1.094 6.377 23.461 1.00 98.69 89 THR A N 1
ATOM 644 C CA . THR A 1 89 ? -0.693 5.226 22.642 1.00 98.69 89 THR A CA 1
ATOM 645 C C . THR A 1 89 ? -1.817 4.210 22.492 1.00 98.69 89 THR A C 1
ATOM 647 O O . THR A 1 89 ? -2.116 3.461 23.417 1.00 98.69 89 THR A O 1
ATOM 650 N N . LEU A 1 90 ? -2.385 4.101 21.292 1.00 98.88 90 LEU A N 1
ATOM 651 C CA . LEU A 1 90 ? -3.281 2.992 20.960 1.00 98.88 90 LEU A CA 1
ATOM 652 C C . LEU A 1 90 ? -2.457 1.816 20.444 1.00 98.88 90 LEU A C 1
ATOM 654 O O . LEU A 1 90 ? -1.621 1.996 19.558 1.00 98.88 90 LEU A O 1
ATOM 658 N N . TRP A 1 91 ? -2.694 0.613 20.970 1.00 98.88 91 TRP A N 1
ATOM 659 C CA . TRP A 1 91 ? -1.946 -0.578 20.570 1.00 98.88 91 TRP A CA 1
ATOM 660 C C . TRP A 1 91 ? -2.863 -1.727 20.151 1.00 98.88 91 TRP A C 1
ATOM 662 O O . TRP A 1 91 ? -3.658 -2.228 20.941 1.00 98.88 91 TRP A O 1
ATOM 672 N N . LEU A 1 92 ? -2.721 -2.174 18.904 1.00 98.94 92 LEU A N 1
ATOM 673 C CA . LEU A 1 92 ? -3.279 -3.431 18.411 1.00 98.94 92 LEU A CA 1
ATOM 674 C C . LEU A 1 92 ? -2.173 -4.485 18.337 1.00 98.94 92 LEU A C 1
ATOM 676 O O . LEU A 1 92 ? -1.185 -4.287 17.628 1.00 98.94 92 LEU A O 1
ATOM 680 N N . ARG A 1 93 ? -2.335 -5.609 19.035 1.00 98.75 93 ARG A N 1
ATOM 681 C CA . ARG A 1 93 ? -1.385 -6.723 19.032 1.00 98.75 93 ARG A CA 1
ATOM 682 C C . ARG A 1 93 ? -2.107 -8.039 18.759 1.00 98.75 93 ARG A C 1
ATOM 684 O O . ARG A 1 93 ? -3.014 -8.394 19.497 1.00 98.75 93 ARG A O 1
ATOM 691 N N . GLN A 1 94 ? -1.705 -8.762 17.714 1.00 98.75 94 GLN A N 1
ATOM 692 C CA . GLN A 1 94 ? -2.311 -10.046 17.322 1.00 98.75 94 GLN A CA 1
ATOM 693 C C . GLN A 1 94 ? -3.843 -9.955 17.166 1.00 98.75 94 GLN A C 1
ATOM 695 O O . GLN A 1 94 ? -4.594 -10.786 17.664 1.00 98.75 94 GLN A O 1
ATOM 700 N N . VAL A 1 95 ? -4.322 -8.898 16.507 1.00 98.88 95 VAL A N 1
ATOM 701 C CA . VAL A 1 95 ? -5.759 -8.640 16.337 1.00 98.88 95 VAL A CA 1
ATOM 702 C C . VAL A 1 95 ? -6.231 -9.213 15.007 1.00 98.88 95 VAL A C 1
ATOM 704 O O . VAL A 1 95 ? -5.577 -9.035 13.979 1.00 98.88 95 VAL A O 1
ATOM 707 N N . ARG A 1 96 ? -7.399 -9.861 15.007 1.00 98.88 96 ARG A N 1
ATOM 708 C CA . ARG A 1 96 ? -8.081 -10.297 13.779 1.00 98.88 96 ARG A CA 1
ATOM 709 C C . ARG A 1 96 ? -9.413 -9.582 13.626 1.00 98.88 96 ARG A C 1
ATOM 711 O O . ARG A 1 96 ? -10.126 -9.423 14.616 1.00 98.88 96 ARG A O 1
ATOM 718 N N . THR A 1 97 ? -9.774 -9.162 12.418 1.00 98.94 97 THR A N 1
ATOM 719 C CA . THR A 1 97 ? -11.056 -8.486 12.189 1.00 98.94 97 THR A CA 1
ATOM 720 C C . THR A 1 97 ? -11.795 -8.969 10.951 1.00 98.94 97 THR A C 1
ATOM 722 O O . THR A 1 97 ? -11.191 -9.304 9.937 1.00 98.94 97 THR A O 1
ATOM 725 N N . VAL A 1 98 ? -13.124 -8.924 11.032 1.00 98.88 98 VAL A N 1
ATOM 726 C CA . VAL A 1 98 ? -14.013 -8.780 9.872 1.00 98.88 98 VAL A CA 1
ATOM 727 C C . VAL A 1 98 ? -14.641 -7.399 9.990 1.00 98.88 98 VAL A C 1
ATOM 729 O O . VAL A 1 98 ? -15.151 -7.058 11.058 1.00 98.88 98 VAL A O 1
ATOM 732 N N . GLY A 1 99 ? -14.570 -6.617 8.918 1.00 98.81 99 GLY A N 1
ATOM 733 C CA . GLY A 1 99 ? -14.826 -5.183 8.918 1.00 98.81 99 GLY A CA 1
ATOM 734 C C . GLY A 1 99 ? -13.545 -4.354 9.027 1.00 98.81 99 GLY A C 1
ATOM 735 O O . GLY A 1 99 ? -12.452 -4.850 9.316 1.00 98.81 99 GLY A O 1
ATOM 736 N N . GLN A 1 100 ? -13.694 -3.056 8.777 1.00 98.88 100 GLN A N 1
ATOM 737 C CA . GLN A 1 100 ? -12.584 -2.114 8.640 1.00 98.88 100 GLN A CA 1
ATOM 738 C C . GLN A 1 100 ? -11.924 -1.783 9.989 1.00 98.88 100 GLN A C 1
ATOM 740 O O . GLN A 1 100 ? -12.606 -1.568 10.991 1.00 98.88 100 GLN A O 1
ATOM 745 N N . VAL A 1 101 ? -10.603 -1.624 9.997 1.00 98.94 101 VAL A N 1
ATOM 746 C CA . VAL A 1 101 ? -9.855 -0.950 11.065 1.00 98.94 101 VAL A CA 1
ATOM 747 C C . VAL A 1 101 ? -9.511 0.460 10.593 1.00 98.94 101 VAL A C 1
ATOM 749 O O . VAL A 1 101 ? -8.727 0.632 9.661 1.00 98.94 101 VAL A O 1
ATOM 752 N N . ALA A 1 102 ? -10.114 1.477 11.209 1.00 98.56 102 ALA A N 1
ATOM 753 C CA . ALA A 1 102 ? -10.009 2.859 10.750 1.00 98.56 102 ALA A CA 1
ATOM 754 C C . ALA A 1 102 ? -9.633 3.813 11.886 1.00 98.56 102 ALA A C 1
ATOM 756 O O . ALA A 1 102 ? -10.420 4.064 12.798 1.00 98.56 102 ALA A O 1
ATOM 757 N N . PHE A 1 103 ? -8.443 4.395 11.785 1.00 98.38 103 PHE A N 1
ATOM 758 C CA . PHE A 1 103 ? -7.962 5.451 12.660 1.00 98.38 103 PHE A CA 1
ATOM 759 C C . PHE A 1 103 ? -7.953 6.774 11.909 1.00 98.38 103 PHE A C 1
ATOM 761 O O . PHE A 1 103 ? -7.340 6.904 10.849 1.00 98.38 103 PHE A O 1
ATOM 768 N N . THR A 1 104 ? -8.633 7.767 12.467 1.00 95.88 104 THR A N 1
ATOM 769 C CA . THR A 1 104 ? -8.755 9.089 11.854 1.00 95.88 104 THR A CA 1
ATOM 770 C C . THR A 1 104 ? -8.345 10.163 12.843 1.00 95.88 104 THR A C 1
ATOM 772 O O . THR A 1 104 ? -8.732 10.127 14.008 1.00 95.88 104 THR A O 1
ATOM 775 N N . VAL A 1 105 ? -7.583 11.140 12.368 1.00 94.62 105 VAL A N 1
ATOM 776 C CA . VAL A 1 105 ? -7.223 12.340 13.128 1.00 94.62 105 VAL A CA 1
ATOM 777 C C . VAL A 1 105 ? -8.027 13.493 12.560 1.00 94.62 105 VAL A C 1
ATOM 779 O O . VAL A 1 105 ? -8.062 13.695 11.351 1.00 94.62 105 VAL A O 1
ATOM 782 N N . GLY A 1 106 ? -8.717 14.217 13.423 1.00 89.31 106 GLY A N 1
ATOM 783 C CA . GLY A 1 106 ? -9.667 15.257 13.066 1.00 89.31 106 GLY A CA 1
ATOM 784 C C . GLY A 1 106 ? -10.603 15.508 14.242 1.00 89.31 106 GLY A C 1
ATOM 785 O O . GLY A 1 106 ? -10.444 14.913 15.310 1.00 89.31 106 GLY A O 1
ATOM 786 N N . GLY A 1 107 ? -11.587 16.389 14.064 1.00 88.12 107 GLY A N 1
ATOM 787 C CA . GLY A 1 107 ? -12.441 16.797 15.179 1.00 88.12 107 GLY A CA 1
ATOM 788 C C . GLY A 1 107 ? -11.603 17.459 16.274 1.00 88.12 107 GLY A C 1
ATOM 789 O O . GLY A 1 107 ? -11.012 18.509 16.032 1.00 88.12 107 GLY A O 1
ATOM 790 N N . ARG A 1 108 ? -11.553 16.849 17.465 1.00 94.50 108 ARG A N 1
ATOM 791 C CA . ARG A 1 108 ? -10.740 17.344 18.585 1.00 94.50 108 ARG A CA 1
ATOM 792 C C . ARG A 1 108 ? -9.342 16.739 18.644 1.00 94.50 108 ARG A C 1
ATOM 794 O O . ARG A 1 108 ? -8.521 17.303 19.351 1.00 94.50 108 ARG A O 1
ATOM 801 N N . VAL A 1 109 ? -9.063 15.658 17.916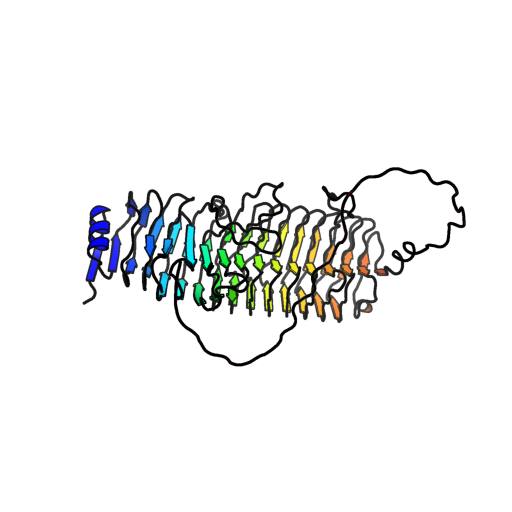 1.00 96.25 109 VAL A N 1
ATOM 802 C CA . VAL A 1 109 ? -7.779 14.951 18.009 1.00 96.25 109 VAL A CA 1
ATOM 803 C C . VAL A 1 109 ? -6.670 15.789 17.377 1.00 96.25 109 VAL A C 1
ATOM 805 O O . VAL A 1 109 ? -6.763 16.197 16.218 1.00 96.25 109 VAL A O 1
ATOM 808 N N . ARG A 1 110 ? -5.614 16.025 18.151 1.00 95.44 110 ARG A N 1
ATOM 809 C CA . ARG A 1 110 ? -4.439 16.842 17.829 1.00 95.44 110 ARG A CA 1
ATOM 810 C C . ARG A 1 110 ? -3.138 16.045 17.822 1.00 95.44 110 ARG A C 1
ATOM 812 O O . ARG A 1 110 ? -2.147 16.539 17.294 1.00 95.44 110 ARG A O 1
ATOM 819 N N . GLY A 1 111 ? -3.136 14.840 18.388 1.00 96.06 111 GLY A N 1
ATOM 820 C CA . GLY A 1 111 ? -1.938 14.021 18.504 1.00 96.06 111 GLY A CA 1
ATOM 821 C C . GLY A 1 111 ? -2.218 12.597 18.968 1.00 96.06 111 GLY A C 1
ATOM 822 O O . GLY A 1 111 ? -3.363 12.221 19.237 1.00 96.06 111 GLY A O 1
ATOM 823 N N . GLY A 1 112 ? -1.142 11.814 18.998 1.00 97.69 112 GLY A N 1
ATOM 824 C CA . GLY A 1 112 ? -1.123 10.444 19.490 1.00 97.69 112 GLY A CA 1
ATOM 825 C C . GLY A 1 112 ? -0.157 9.542 18.716 1.00 97.69 112 GLY A C 1
ATOM 826 O O . GLY A 1 112 ? 0.412 9.917 17.681 1.00 97.69 112 GLY A O 1
ATOM 827 N N . HIS A 1 113 ? 0.031 8.332 19.235 1.00 98.69 113 HIS A N 1
ATOM 828 C CA . HIS A 1 113 ? 0.847 7.280 18.643 1.00 98.69 113 HIS A CA 1
ATOM 829 C C . HIS A 1 113 ? 0.028 6.000 18.427 1.00 98.69 113 HIS A C 1
ATOM 831 O O . HIS A 1 113 ? -0.601 5.489 19.353 1.00 98.69 113 HIS A O 1
ATOM 837 N N . LEU A 1 114 ? 0.024 5.469 17.205 1.00 98.75 114 LEU A N 1
ATOM 838 C CA . LEU A 1 114 ? -0.611 4.188 16.896 1.00 98.75 114 LEU A CA 1
ATOM 839 C C . LEU A 1 114 ? 0.448 3.101 16.725 1.00 98.75 114 LEU A C 1
ATOM 841 O O . LEU A 1 114 ? 1.290 3.172 15.830 1.00 98.75 114 LEU A O 1
ATOM 845 N N . ARG A 1 115 ? 0.353 2.046 17.529 1.00 98.88 115 ARG A N 1
ATOM 846 C CA . ARG A 1 115 ? 1.158 0.841 17.372 1.00 98.88 115 ARG A CA 1
ATOM 847 C C . ARG A 1 115 ? 0.288 -0.313 16.894 1.00 98.88 115 ARG A C 1
ATOM 849 O O . ARG A 1 115 ? -0.722 -0.638 17.511 1.00 98.88 115 ARG A O 1
ATOM 856 N N . VAL A 1 116 ? 0.697 -0.966 15.817 1.00 98.88 116 VAL A N 1
ATOM 857 C CA . VAL A 1 116 ? 0.048 -2.176 15.303 1.00 98.88 116 VAL A CA 1
ATOM 858 C C . VAL A 1 116 ? 1.104 -3.257 15.141 1.00 98.88 116 VAL A C 1
ATOM 860 O O . VAL A 1 116 ? 2.168 -2.995 14.591 1.00 98.88 116 VAL A O 1
ATOM 863 N N . GLU A 1 117 ? 0.829 -4.456 15.642 1.00 98.69 117 GLU A N 1
ATOM 864 C CA . GLU A 1 117 ? 1.722 -5.608 15.539 1.00 98.69 117 GLU A CA 1
ATOM 865 C C . GLU A 1 117 ? 0.907 -6.889 15.333 1.00 98.69 117 GLU A C 1
ATOM 867 O O . GLU A 1 117 ? 0.306 -7.411 16.271 1.00 98.69 117 GLU A O 1
ATOM 872 N N . GLY A 1 118 ? 0.877 -7.397 14.102 1.00 98.62 118 GLY A N 1
ATOM 873 C CA . GLY A 1 118 ? 0.137 -8.610 13.748 1.00 98.62 118 GLY A CA 1
ATOM 874 C C . GLY A 1 118 ? -1.366 -8.366 13.637 1.00 98.62 118 GLY A C 1
ATOM 875 O O . GLY A 1 118 ? -2.149 -8.992 14.345 1.00 98.62 118 GLY A O 1
ATOM 876 N N . LEU A 1 119 ? -1.772 -7.436 12.772 1.00 98.94 119 LEU A N 1
ATOM 877 C CA . LEU A 1 119 ? -3.181 -7.226 12.433 1.00 98.94 119 LEU A CA 1
ATOM 878 C C . LEU A 1 119 ? -3.532 -8.038 11.186 1.00 98.94 119 LEU A C 1
ATOM 880 O O . LEU A 1 119 ? -2.880 -7.891 10.154 1.00 98.94 119 LEU A O 1
ATOM 884 N N . ARG A 1 120 ? -4.607 -8.824 11.239 1.00 98.88 120 ARG A N 1
ATOM 885 C CA . ARG A 1 120 ? -5.210 -9.439 10.052 1.00 98.88 120 ARG A CA 1
ATOM 886 C C . ARG A 1 120 ? -6.647 -8.966 9.885 1.00 98.88 120 ARG A C 1
ATOM 888 O O . ARG A 1 120 ? -7.485 -9.266 10.728 1.00 98.88 120 ARG A O 1
ATOM 895 N N . VAL A 1 121 ? -6.933 -8.281 8.784 1.00 98.94 121 VAL A N 1
ATOM 896 C CA . VAL A 1 121 ? -8.310 -8.038 8.339 1.00 98.94 121 VAL A CA 1
ATOM 897 C C . VAL A 1 121 ? -8.679 -9.153 7.369 1.00 98.94 121 VAL A C 1
ATOM 899 O O . VAL A 1 121 ? -8.126 -9.220 6.273 1.00 98.94 121 VAL A O 1
ATOM 902 N N . ASP A 1 122 ? -9.545 -10.068 7.793 1.00 98.75 122 ASP A N 1
ATOM 903 C CA . ASP A 1 122 ? -9.934 -11.224 6.984 1.00 98.75 122 ASP A CA 1
ATOM 904 C C . ASP A 1 122 ? -10.844 -10.787 5.819 1.00 98.75 122 ASP A C 1
ATOM 906 O O . ASP A 1 122 ? -10.605 -11.185 4.684 1.00 98.75 122 ASP A O 1
ATOM 910 N N . GLU A 1 123 ? -11.813 -9.900 6.074 1.00 98.69 123 GLU A N 1
ATOM 911 C CA . GLU A 1 123 ? -12.749 -9.363 5.072 1.00 98.69 123 GLU A CA 1
ATOM 912 C C . GLU A 1 123 ? -13.153 -7.920 5.412 1.00 98.69 123 GLU A C 1
ATOM 914 O O . GLU A 1 123 ? -13.348 -7.590 6.583 1.00 98.69 123 GLU A O 1
ATOM 919 N N . ALA A 1 124 ? -13.325 -7.062 4.402 1.00 98.75 124 ALA A N 1
ATOM 920 C CA . ALA A 1 124 ? -13.934 -5.737 4.544 1.00 98.75 124 ALA A CA 1
ATOM 921 C C . ALA A 1 124 ? -14.457 -5.220 3.193 1.00 98.75 124 ALA A C 1
ATOM 923 O O . ALA A 1 124 ? -13.860 -5.487 2.149 1.00 98.75 124 ALA A O 1
ATOM 924 N N . ASP A 1 125 ? -15.529 -4.427 3.229 1.00 98.69 125 ASP A N 1
ATOM 925 C CA . ASP A 1 125 ? -16.058 -3.683 2.085 1.00 98.69 125 ASP A CA 1
ATOM 926 C C . ASP A 1 125 ? -16.138 -2.192 2.405 1.00 98.69 125 ASP A C 1
ATOM 928 O O . ASP A 1 125 ? -16.993 -1.716 3.150 1.00 98.69 125 ASP A O 1
ATOM 932 N N . VAL A 1 126 ? -15.204 -1.434 1.844 1.00 98.19 126 VAL A N 1
ATOM 933 C CA . VAL A 1 126 ? -15.026 -0.007 2.135 1.00 98.19 126 VAL A CA 1
ATOM 934 C C . VAL A 1 126 ? -15.400 0.882 0.950 1.00 98.19 126 VAL A C 1
ATOM 936 O O . VAL A 1 126 ? -15.234 2.101 1.006 1.00 98.19 126 VAL A O 1
ATOM 939 N N . ARG A 1 127 ? -15.990 0.311 -0.106 1.00 97.25 127 ARG A N 1
ATOM 940 C CA . ARG A 1 127 ? -16.424 1.051 -1.306 1.00 97.25 127 ARG A CA 1
ATOM 941 C C . ARG A 1 127 ? -17.496 2.093 -0.988 1.00 97.25 127 ARG A C 1
ATOM 943 O O . ARG A 1 127 ? -17.534 3.161 -1.602 1.00 97.25 127 ARG A O 1
ATOM 950 N N . GLY A 1 128 ? -18.332 1.792 0.009 1.00 95.38 128 GLY A N 1
ATOM 951 C CA . GLY A 1 128 ? -19.392 2.668 0.509 1.00 95.38 128 GLY A CA 1
ATOM 952 C C . GLY A 1 128 ? -18.915 3.828 1.390 1.00 95.38 128 GLY A C 1
ATOM 953 O O . GLY A 1 128 ? -19.744 4.616 1.845 1.00 95.38 128 GLY A O 1
ATOM 954 N N . ARG A 1 129 ? -17.608 3.961 1.670 1.00 96.31 129 ARG A N 1
ATOM 955 C CA . ARG A 1 129 ? -17.087 5.096 2.446 1.00 96.31 129 ARG A CA 1
ATOM 956 C C . ARG A 1 129 ? -17.184 6.382 1.622 1.00 96.31 129 ARG A C 1
ATOM 958 O O . ARG A 1 129 ? -16.611 6.481 0.539 1.00 96.31 129 ARG A O 1
ATOM 965 N N . ALA A 1 130 ? -17.927 7.349 2.164 1.00 93.06 130 ALA A N 1
ATOM 966 C CA . ALA A 1 130 ? -18.172 8.640 1.525 1.00 93.06 130 ALA A CA 1
ATOM 967 C C . ALA A 1 130 ? -16.927 9.536 1.531 1.00 93.06 130 ALA A C 1
ATOM 969 O O . ALA A 1 130 ? -16.629 10.180 0.535 1.00 93.06 130 ALA A O 1
ATOM 970 N N . ASP A 1 131 ? -16.193 9.558 2.646 1.00 93.88 131 ASP A N 1
ATOM 971 C CA . ASP A 1 131 ? -14.941 10.302 2.732 1.00 93.88 131 ASP A CA 1
ATOM 972 C C . ASP A 1 131 ? -13.830 9.551 1.996 1.00 93.88 131 ASP A C 1
ATOM 974 O O . ASP A 1 131 ? -13.540 8.393 2.317 1.00 93.88 131 ASP A O 1
ATOM 978 N N . ARG A 1 132 ? -13.165 10.228 1.061 1.00 95.38 132 ARG A N 1
ATOM 979 C CA . ARG A 1 132 ? -12.055 9.682 0.279 1.00 95.38 132 ARG A CA 1
ATOM 980 C C . ARG A 1 132 ? -10.898 10.676 0.241 1.00 95.38 132 ARG A C 1
ATOM 982 O O . ARG A 1 132 ? -11.139 11.868 0.052 1.00 95.38 132 ARG A O 1
ATOM 989 N N . PRO A 1 133 ? -9.646 10.230 0.429 1.00 94.62 133 PRO A N 1
ATOM 990 C CA . PRO A 1 133 ? -8.494 11.042 0.072 1.00 94.62 133 PRO A CA 1
ATOM 991 C C . PRO A 1 133 ? -8.521 11.371 -1.422 1.00 94.62 133 PRO A C 1
ATOM 993 O O . PRO A 1 133 ? -8.885 10.525 -2.238 1.00 94.62 133 PRO A O 1
ATOM 996 N N . SER A 1 134 ? -8.114 12.585 -1.777 1.00 94.44 134 SER A N 1
ATOM 997 C CA . SER A 1 134 ? -8.086 13.051 -3.164 1.00 94.44 134 SER A CA 1
ATOM 998 C C . SER A 1 134 ? -6.764 13.738 -3.480 1.00 94.44 134 SER A C 1
ATOM 1000 O O . SER A 1 134 ? -6.247 14.496 -2.657 1.00 94.44 134 SER A O 1
ATOM 1002 N N . GLY A 1 135 ? -6.252 13.532 -4.686 1.00 92.75 135 GLY A N 1
ATOM 1003 C CA . GLY A 1 135 ? -5.020 14.144 -5.172 1.00 92.75 135 GLY A CA 1
ATOM 1004 C C . GLY A 1 135 ? -4.826 13.849 -6.653 1.00 92.75 135 GLY A C 1
ATOM 1005 O O . GLY A 1 135 ? -5.339 12.855 -7.154 1.00 92.75 135 GLY A O 1
ATOM 1006 N N . TYR A 1 136 ? -4.109 14.720 -7.371 1.00 91.50 136 TYR A N 1
ATOM 1007 C CA . TYR A 1 136 ? -3.761 14.505 -8.788 1.00 91.50 136 TYR A CA 1
ATOM 1008 C C . TYR A 1 136 ? -4.967 14.164 -9.691 1.00 91.50 136 TYR A C 1
ATOM 1010 O O . TYR A 1 136 ? -4.867 13.334 -10.590 1.00 91.50 136 TYR A O 1
ATOM 1018 N N . GLY A 1 137 ? -6.122 14.783 -9.428 1.00 92.19 137 GLY A N 1
ATOM 1019 C CA . GLY A 1 137 ? -7.340 14.576 -10.216 1.00 92.19 137 GLY A CA 1
ATOM 1020 C C . GLY A 1 137 ? -8.063 13.245 -9.979 1.00 92.19 137 GLY A C 1
ATOM 1021 O O . GLY A 1 137 ? -8.976 12.943 -10.739 1.00 92.19 137 GLY A O 1
ATOM 1022 N N . VAL A 1 138 ? -7.689 12.473 -8.951 1.00 94.19 138 VAL A N 1
ATOM 1023 C CA . VAL A 1 138 ? -8.361 11.219 -8.578 1.00 94.19 138 VAL A CA 1
ATOM 1024 C C . VAL A 1 138 ? -8.729 11.183 -7.092 1.00 94.19 138 VAL A C 1
ATOM 1026 O O . VAL A 1 138 ? -8.064 11.792 -6.249 1.00 94.19 138 VAL A O 1
ATOM 1029 N N . GLU A 1 139 ? -9.780 10.439 -6.765 1.00 96.62 139 GLU A N 1
ATOM 1030 C CA . GLU A 1 139 ? -10.119 10.002 -5.411 1.00 96.62 139 GLU A CA 1
ATOM 1031 C C . GLU A 1 139 ? -9.582 8.594 -5.140 1.00 96.62 139 GLU A C 1
ATOM 1033 O O . GLU A 1 139 ? -9.372 7.796 -6.052 1.00 96.62 139 GLU A O 1
ATOM 1038 N N . THR A 1 140 ? -9.388 8.254 -3.869 1.00 97.06 140 THR A N 1
ATOM 1039 C CA . THR A 1 140 ? -8.925 6.930 -3.440 1.00 97.06 140 THR A CA 1
ATOM 1040 C C . THR A 1 140 ? -9.942 6.268 -2.521 1.00 97.06 140 THR A C 1
ATOM 1042 O O . THR A 1 140 ? -10.361 6.852 -1.519 1.00 97.06 140 THR A O 1
ATOM 1045 N N . ILE A 1 141 ? -10.337 5.032 -2.836 1.00 97.44 141 ILE A N 1
ATOM 1046 C CA . ILE A 1 141 ? -11.146 4.217 -1.923 1.00 97.44 141 ILE A CA 1
ATOM 1047 C C . ILE A 1 141 ? -10.328 3.963 -0.650 1.00 97.44 141 ILE A C 1
ATOM 1049 O O . ILE A 1 141 ? -9.125 3.728 -0.712 1.00 97.44 141 ILE A O 1
ATOM 1053 N N . GLN A 1 142 ? -10.958 4.001 0.525 1.00 98.12 142 GLN A N 1
ATOM 1054 C CA . GLN A 1 142 ? -10.259 3.705 1.778 1.00 98.12 142 GLN A CA 1
ATOM 1055 C C . GLN A 1 142 ? -9.705 2.269 1.819 1.00 98.12 142 GLN A C 1
ATOM 1057 O O . GLN A 1 142 ? -10.037 1.431 0.981 1.00 98.12 142 GLN A O 1
ATOM 1062 N N . GLY A 1 143 ? -8.861 1.985 2.813 1.00 98.38 143 GLY A N 1
ATOM 1063 C CA . GLY A 1 143 ? -8.315 0.652 3.056 1.00 98.38 143 GLY A CA 1
ATOM 1064 C C . GLY A 1 143 ? -9.060 -0.136 4.132 1.00 98.38 143 GLY A C 1
ATOM 1065 O O . GLY A 1 143 ? -9.640 0.462 5.046 1.00 98.38 143 GLY A O 1
ATOM 1066 N N . ALA A 1 144 ? -8.973 -1.469 4.075 1.00 98.75 144 ALA A N 1
ATOM 1067 C CA . ALA A 1 144 ? -9.328 -2.366 5.178 1.00 98.75 144 ALA A CA 1
ATOM 1068 C C . ALA A 1 144 ? -8.623 -1.957 6.476 1.00 98.75 144 ALA A C 1
ATOM 1070 O O . ALA A 1 144 ? -9.261 -1.894 7.525 1.00 98.75 144 ALA A O 1
ATOM 1071 N N . PHE A 1 145 ? -7.340 -1.597 6.384 1.00 98.94 145 PHE A N 1
ATOM 1072 C CA . PHE A 1 145 ? -6.682 -0.744 7.366 1.00 98.94 145 PHE A CA 1
ATOM 1073 C C . PHE A 1 145 ? -6.547 0.675 6.810 1.00 98.94 145 PHE A C 1
ATOM 1075 O O . PHE A 1 145 ? -5.989 0.874 5.730 1.00 98.94 145 PHE A O 1
ATOM 1082 N N . THR A 1 146 ? -7.030 1.665 7.557 1.00 98.88 146 THR A N 1
ATOM 1083 C CA . THR A 1 146 ? -6.886 3.085 7.221 1.00 98.88 146 THR A CA 1
ATOM 1084 C C . THR A 1 146 ? -6.333 3.854 8.413 1.00 98.88 146 THR A C 1
ATOM 1086 O O . THR A 1 146 ? -6.934 3.840 9.485 1.00 98.88 146 THR A O 1
ATOM 1089 N N . LEU A 1 147 ? -5.224 4.568 8.214 1.00 98.69 147 LEU A N 1
ATOM 1090 C CA . LEU A 1 147 ? -4.728 5.589 9.136 1.00 98.69 147 LEU A CA 1
ATOM 1091 C C . LEU A 1 147 ? -4.677 6.928 8.406 1.00 98.69 147 LEU A C 1
ATOM 1093 O O . LEU A 1 147 ? -3.854 7.124 7.512 1.00 98.69 147 LEU A O 1
ATOM 1097 N N . TRP A 1 148 ? -5.565 7.844 8.778 1.00 97.75 148 TRP A N 1
ATOM 1098 C CA . TRP A 1 148 ? -5.738 9.095 8.054 1.00 97.75 148 TRP A CA 1
ATOM 1099 C C . TRP A 1 148 ? -5.719 10.304 8.982 1.00 97.75 148 TRP A C 1
ATOM 1101 O O . TRP A 1 148 ? -6.666 10.541 9.735 1.00 97.75 148 TRP A O 1
ATOM 1111 N N . ASN A 1 149 ? -4.659 11.109 8.899 1.00 97.44 149 ASN A N 1
ATOM 1112 C CA . ASN A 1 149 ? -4.656 12.431 9.504 1.00 97.44 149 ASN A CA 1
ATOM 1113 C C . ASN A 1 149 ? -5.395 13.417 8.592 1.00 97.44 149 ASN A C 1
ATOM 1115 O O . ASN A 1 149 ? -4.867 13.812 7.563 1.00 97.44 149 ASN A O 1
ATOM 1119 N N . ARG A 1 150 ? -6.632 13.782 8.949 1.00 95.69 150 ARG A N 1
ATOM 1120 C CA . ARG A 1 150 ? -7.509 14.695 8.191 1.00 95.69 150 ARG A CA 1
ATOM 1121 C C . ARG A 1 150 ? -7.417 16.142 8.665 1.00 95.69 150 ARG A C 1
ATOM 1123 O O . ARG A 1 150 ? -8.196 16.979 8.209 1.00 95.69 150 ARG A O 1
ATOM 1130 N N . SER A 1 151 ? -6.545 16.436 9.626 1.00 95.44 151 SER A N 1
ATOM 1131 C CA . SER A 1 151 ? -6.422 17.786 10.158 1.00 95.44 151 SER A CA 1
ATOM 1132 C C . SER A 1 151 ? -5.972 18.745 9.058 1.00 95.44 151 SER A C 1
ATOM 1134 O O . SER A 1 151 ? -4.994 18.490 8.365 1.00 95.44 151 SER A O 1
ATOM 1136 N N . ALA A 1 152 ? -6.662 19.876 8.922 1.00 94.00 152 ALA A N 1
ATOM 1137 C CA . ALA A 1 152 ? -6.194 20.981 8.086 1.00 94.00 152 ALA A CA 1
ATOM 1138 C C . ALA A 1 152 ? -5.055 21.772 8.754 1.00 94.00 152 ALA A C 1
ATOM 1140 O O . ALA A 1 152 ? -4.414 22.592 8.108 1.00 94.00 152 ALA A O 1
ATOM 1141 N N . ASP A 1 153 ? -4.826 21.549 10.048 1.00 95.25 153 ASP A N 1
ATOM 1142 C CA . ASP A 1 153 ? -3.791 22.228 10.812 1.00 95.25 153 ASP A CA 1
ATOM 1143 C C . ASP A 1 153 ? -2.450 21.483 10.685 1.00 95.25 153 ASP A C 1
ATOM 1145 O O . ASP A 1 153 ? -2.389 20.316 11.098 1.00 95.25 153 ASP A O 1
ATOM 1149 N N . PRO A 1 154 ? -1.400 22.133 10.145 1.00 94.25 154 PRO A N 1
ATOM 1150 C CA . PRO A 1 154 ? -0.081 21.532 9.956 1.00 94.25 154 PRO A CA 1
ATOM 1151 C C . PRO A 1 154 ? 0.642 21.173 11.257 1.00 94.25 154 PRO A C 1
ATOM 1153 O O . PRO A 1 154 ? 1.507 20.301 11.240 1.00 94.25 154 PRO A O 1
ATOM 1156 N N . GLU A 1 155 ? 0.256 21.760 12.392 1.00 94.31 155 GLU A N 1
ATOM 1157 C CA . GLU A 1 155 ? 0.839 21.442 13.700 1.00 94.31 155 GLU A CA 1
ATOM 1158 C C . GLU A 1 155 ? 0.310 20.115 14.274 1.00 94.31 155 GLU A C 1
ATOM 1160 O O . GLU A 1 155 ? 0.817 19.617 15.280 1.00 94.31 155 GLU A O 1
ATOM 1165 N N . VAL A 1 156 ? -0.724 19.521 13.663 1.00 96.38 156 VAL A N 1
ATOM 1166 C CA . VAL A 1 156 ? -1.255 18.218 14.088 1.00 96.38 156 VAL A CA 1
ATOM 1167 C C . VAL A 1 156 ? -0.390 17.105 13.536 1.00 96.38 156 VAL A C 1
ATOM 1169 O O . VAL A 1 156 ? -0.461 16.764 12.353 1.00 96.38 156 VAL A O 1
ATOM 1172 N N . VAL A 1 157 ? 0.369 16.485 14.432 1.00 94.75 157 VAL A N 1
ATOM 1173 C CA . VAL A 1 157 ? 1.244 15.360 14.119 1.00 94.75 157 VAL A CA 1
ATOM 1174 C C . VAL A 1 157 ? 0.747 14.116 14.837 1.00 94.75 157 VAL A C 1
ATOM 1176 O O . VAL A 1 157 ? 0.632 14.082 16.060 1.00 94.75 157 VAL A O 1
ATOM 1179 N N . VAL A 1 158 ? 0.505 13.063 14.063 1.00 97.44 158 VAL A N 1
ATOM 1180 C CA . VAL A 1 158 ? 0.289 11.714 14.589 1.00 97.44 158 VAL A CA 1
ATOM 1181 C C . VAL A 1 158 ? 1.420 10.822 14.127 1.00 97.44 158 VAL A C 1
ATOM 1183 O O . VAL A 1 158 ? 1.908 10.949 13.004 1.00 97.44 158 VAL A O 1
ATOM 1186 N N . THR A 1 159 ? 1.848 9.925 15.010 1.00 98.62 159 THR A N 1
ATOM 1187 C CA . THR A 1 159 ? 2.936 8.994 14.717 1.00 98.62 159 THR A CA 1
ATOM 1188 C C . THR A 1 159 ? 2.468 7.549 14.745 1.00 98.62 159 THR A C 1
ATOM 1190 O O . THR A 1 159 ? 1.462 7.231 15.380 1.00 98.62 159 THR A O 1
ATOM 1193 N N . ALA A 1 160 ? 3.183 6.660 14.055 1.00 98.81 160 ALA A N 1
ATOM 1194 C CA . ALA A 1 160 ? 2.853 5.242 14.087 1.00 98.81 160 ALA A CA 1
ATOM 1195 C C . ALA A 1 160 ? 4.046 4.298 13.884 1.00 98.81 160 ALA A C 1
ATOM 1197 O O . ALA A 1 160 ? 5.007 4.611 13.173 1.00 98.81 160 ALA A O 1
ATOM 1198 N N . ASP A 1 161 ? 3.915 3.107 14.466 1.00 98.75 161 ASP A N 1
ATOM 1199 C CA . ASP A 1 161 ? 4.686 1.903 14.159 1.00 98.75 161 ASP A CA 1
ATOM 1200 C C . ASP A 1 161 ? 3.697 0.812 13.720 1.00 98.75 161 ASP A C 1
ATOM 1202 O O . ASP A 1 161 ? 2.927 0.286 14.524 1.00 98.75 161 ASP A O 1
ATOM 1206 N N . LEU A 1 162 ? 3.690 0.500 12.425 1.00 98.88 162 LEU A N 1
ATOM 1207 C CA . LEU A 1 162 ? 2.713 -0.379 11.787 1.00 98.88 162 LEU A CA 1
ATOM 1208 C C . LEU A 1 162 ? 3.416 -1.646 11.312 1.00 98.88 162 LEU A C 1
ATOM 1210 O O . LEU A 1 162 ? 4.102 -1.635 10.294 1.00 98.88 162 LEU A O 1
ATOM 1214 N N . LEU A 1 163 ? 3.285 -2.736 12.056 1.00 98.69 163 LEU A N 1
ATOM 1215 C CA . LEU A 1 163 ? 4.001 -3.979 11.807 1.00 98.69 163 LEU A CA 1
ATOM 1216 C C . LEU A 1 163 ? 3.015 -5.119 11.551 1.00 98.69 163 LEU A C 1
ATOM 1218 O O . LEU A 1 163 ? 2.099 -5.365 12.333 1.00 98.69 163 LEU A O 1
ATOM 1222 N N . ASP A 1 164 ? 3.253 -5.851 10.467 1.00 98.38 164 ASP A N 1
ATOM 1223 C CA . ASP A 1 164 ? 2.587 -7.118 10.155 1.00 98.38 164 ASP A CA 1
ATOM 1224 C C . ASP A 1 164 ? 1.086 -6.986 9.911 1.00 98.38 164 ASP A C 1
ATOM 1226 O O . ASP A 1 164 ? 0.292 -7.780 10.413 1.00 98.38 164 ASP A O 1
ATOM 1230 N N . ILE A 1 165 ? 0.702 -5.982 9.121 1.00 98.88 165 ILE A N 1
ATOM 1231 C CA . ILE A 1 165 ? -0.682 -5.800 8.674 1.00 98.88 165 ILE A CA 1
ATOM 1232 C C . ILE A 1 165 ? -0.933 -6.673 7.439 1.00 98.88 165 ILE A C 1
ATOM 1234 O O . ILE A 1 165 ? -0.278 -6.494 6.414 1.00 98.88 165 ILE A O 1
ATOM 1238 N N . GLY A 1 166 ? -1.874 -7.611 7.523 1.00 98.88 166 GLY A N 1
ATOM 1239 C CA . GLY A 1 166 ? -2.384 -8.385 6.389 1.00 98.88 166 GLY A CA 1
ATOM 1240 C C . GLY A 1 166 ? -3.860 -8.088 6.127 1.00 98.88 166 GLY A C 1
ATOM 1241 O O . GLY A 1 166 ? -4.609 -7.812 7.066 1.00 98.88 166 GLY A O 1
ATOM 1242 N N . ALA A 1 167 ? -4.284 -8.166 4.866 1.00 98.81 167 ALA A N 1
ATOM 1243 C CA . ALA A 1 167 ? -5.645 -7.806 4.471 1.00 98.81 167 ALA A CA 1
ATOM 1244 C C . ALA A 1 167 ? -6.158 -8.668 3.305 1.00 98.81 167 ALA A C 1
ATOM 1246 O O . ALA A 1 167 ? -5.562 -8.657 2.230 1.00 98.81 167 ALA A O 1
ATOM 1247 N N . GLY A 1 168 ? -7.270 -9.376 3.515 1.00 98.69 168 GLY A N 1
ATOM 1248 C CA . GLY A 1 168 ? -7.911 -10.233 2.513 1.00 98.69 168 GLY A CA 1
ATOM 1249 C C . GLY A 1 168 ? -7.144 -11.521 2.192 1.00 98.69 168 GLY A C 1
ATOM 1250 O O . GLY A 1 168 ? -5.992 -11.706 2.592 1.00 98.69 168 GLY A O 1
ATOM 1251 N N . THR A 1 169 ? -7.794 -12.419 1.451 1.00 98.31 169 THR A N 1
ATOM 1252 C CA . THR A 1 169 ? -7.181 -13.602 0.815 1.00 98.31 169 THR A CA 1
ATOM 1253 C C . THR A 1 169 ? -7.494 -13.627 -0.679 1.00 98.31 169 THR A C 1
ATOM 1255 O O . THR A 1 169 ? -8.281 -12.821 -1.174 1.00 98.31 169 THR A O 1
ATOM 1258 N N . ALA A 1 170 ? -6.914 -14.576 -1.415 1.00 97.38 170 ALA A N 1
ATOM 1259 C CA . ALA A 1 170 ? -7.269 -14.788 -2.815 1.00 97.38 170 ALA A CA 1
ATOM 1260 C C . ALA A 1 170 ? -8.760 -15.127 -3.014 1.00 97.38 170 ALA A C 1
ATOM 1262 O O . ALA A 1 170 ? -9.340 -14.739 -4.025 1.00 97.38 170 ALA A O 1
ATOM 1263 N N . GLU A 1 171 ? -9.371 -15.844 -2.068 1.00 97.56 171 GLU A N 1
ATOM 1264 C CA . GLU A 1 171 ? -10.791 -16.217 -2.090 1.00 97.56 171 GLU A CA 1
ATOM 1265 C C . GLU A 1 171 ? -11.705 -15.082 -1.618 1.00 97.56 171 GLU A C 1
ATOM 1267 O O . GLU A 1 171 ? -12.829 -14.969 -2.102 1.00 97.56 171 GLU A O 1
ATOM 1272 N N . HIS A 1 172 ? -11.222 -14.251 -0.691 1.00 97.44 172 HIS A N 1
ATOM 1273 C CA . HIS A 1 172 ? -11.963 -13.130 -0.116 1.00 97.44 172 HIS A CA 1
ATOM 1274 C C . HIS A 1 172 ? -11.089 -11.864 -0.150 1.00 97.44 172 HIS A C 1
ATOM 1276 O O . HIS A 1 172 ? -10.526 -11.465 0.876 1.00 97.44 172 HIS A O 1
ATOM 1282 N N . PRO A 1 173 ? -10.893 -11.248 -1.332 1.00 98.25 173 PRO A N 1
ATOM 1283 C CA . PRO A 1 173 ? -10.142 -10.005 -1.426 1.00 98.25 173 PRO A CA 1
ATOM 1284 C C . PRO A 1 173 ? -10.896 -8.876 -0.718 1.00 98.25 173 PRO A C 1
ATOM 1286 O O . PRO A 1 173 ? -12.126 -8.863 -0.660 1.00 98.25 173 PRO A O 1
ATOM 1289 N N . ILE A 1 174 ? -10.162 -7.886 -0.211 1.00 98.69 174 ILE A N 1
ATOM 1290 C CA . ILE A 1 174 ? -10.780 -6.674 0.326 1.00 98.69 174 ILE A CA 1
ATOM 1291 C C . ILE A 1 174 ? -11.490 -5.925 -0.796 1.00 98.69 174 ILE A C 1
ATOM 1293 O O . ILE A 1 174 ? -10.876 -5.614 -1.812 1.00 98.69 174 ILE A O 1
ATOM 1297 N N . HIS A 1 175 ? -12.752 -5.558 -0.586 1.00 98.50 175 HIS A N 1
ATOM 1298 C CA . HIS A 1 175 ? -13.463 -4.679 -1.504 1.00 98.50 175 HIS A CA 1
ATOM 1299 C C . HIS A 1 175 ? -13.096 -3.214 -1.219 1.00 98.50 175 HIS A C 1
ATOM 1301 O O . HIS A 1 175 ? -13.707 -2.555 -0.374 1.00 98.50 175 HIS A O 1
ATOM 1307 N N . GLY A 1 176 ? -12.067 -2.712 -1.902 1.00 97.19 176 GLY A N 1
ATOM 1308 C CA . GLY A 1 176 ? -11.430 -1.415 -1.652 1.00 97.19 176 GLY A CA 1
ATOM 1309 C C . GLY A 1 176 ? -9.908 -1.531 -1.639 1.00 97.19 176 GLY A C 1
ATOM 1310 O O . GLY A 1 176 ? -9.361 -2.355 -2.364 1.00 97.19 176 GLY A O 1
ATOM 1311 N N . CYS A 1 177 ? -9.217 -0.724 -0.825 1.00 98.12 177 CYS A N 1
ATOM 1312 C CA . CYS A 1 177 ? -7.771 -0.879 -0.647 1.00 98.12 177 CYS A CA 1
ATOM 1313 C C . CYS A 1 177 ? -7.418 -1.879 0.466 1.00 98.12 177 CYS A C 1
ATOM 1315 O O . CYS A 1 177 ? -8.174 -2.050 1.420 1.00 98.12 177 CYS A O 1
ATOM 1317 N N . GLY A 1 178 ? -6.231 -2.482 0.419 1.00 98.62 178 GLY A N 1
ATOM 1318 C CA . GLY A 1 178 ? -5.706 -3.263 1.544 1.00 98.62 178 GLY A CA 1
ATOM 1319 C C . GLY A 1 178 ? -5.306 -2.364 2.719 1.00 98.62 178 GLY A C 1
ATOM 1320 O O . GLY A 1 178 ? -5.933 -2.371 3.781 1.00 98.62 178 GLY A O 1
ATOM 1321 N N . VAL A 1 179 ? -4.271 -1.552 2.510 1.00 98.88 179 VAL A N 1
ATOM 1322 C CA . VAL A 1 179 ? -3.693 -0.646 3.512 1.00 98.88 179 VAL A CA 1
ATOM 1323 C C . VAL A 1 179 ? -3.608 0.764 2.939 1.00 98.88 179 VAL A C 1
ATOM 1325 O O . VAL A 1 179 ? -3.033 0.968 1.872 1.00 98.88 179 VAL A O 1
ATOM 1328 N N . LEU A 1 180 ? -4.143 1.742 3.667 1.00 98.75 180 LEU A N 1
ATOM 1329 C CA . LEU A 1 180 ? -4.077 3.154 3.303 1.00 98.75 180 LEU A CA 1
ATOM 1330 C C . LEU A 1 180 ? -3.540 3.989 4.465 1.00 98.75 180 LEU A C 1
ATOM 1332 O O . LEU A 1 180 ? -4.082 3.960 5.573 1.00 98.75 180 LEU A O 1
ATOM 1336 N N . VAL A 1 181 ? -2.493 4.766 4.196 1.00 98.56 181 VAL A N 1
ATOM 1337 C CA . VAL A 1 181 ? -1.950 5.757 5.131 1.00 98.56 181 VAL A CA 1
ATOM 1338 C C . VAL A 1 181 ? -1.880 7.120 4.459 1.00 98.56 181 VAL A C 1
ATOM 1340 O O . VAL A 1 181 ? -1.402 7.241 3.333 1.00 98.56 181 VAL A O 1
ATOM 1343 N N . CYS A 1 182 ? -2.414 8.146 5.116 1.00 96.44 182 CYS A N 1
ATOM 1344 C CA . CYS A 1 182 ? -2.623 9.449 4.490 1.00 96.44 182 CYS A CA 1
ATOM 1345 C C . CYS A 1 182 ? -2.595 10.582 5.524 1.00 96.44 182 CYS A C 1
ATOM 1347 O O . CYS A 1 182 ? -3.025 10.403 6.665 1.00 96.44 182 CYS A O 1
ATOM 1349 N N . GLY A 1 183 ? -2.122 11.755 5.114 1.00 94.44 183 GLY A N 1
ATOM 1350 C CA . GLY A 1 183 ? -2.310 13.023 5.814 1.00 94.44 183 GLY A CA 1
ATOM 1351 C C . GLY A 1 183 ? -3.206 13.976 5.013 1.00 94.44 183 GLY A C 1
ATOM 1352 O O . GLY A 1 183 ? -4.073 13.552 4.245 1.00 94.44 183 GLY A O 1
ATOM 1353 N N . VAL A 1 184 ? -2.978 15.280 5.167 1.00 89.88 184 VAL A N 1
ATOM 1354 C CA . VAL A 1 184 ? -3.534 16.307 4.274 1.00 89.88 184 VAL A CA 1
ATOM 1355 C C . VAL A 1 184 ? -2.376 17.099 3.665 1.00 89.88 184 VAL A C 1
ATOM 1357 O O . VAL A 1 184 ? -1.496 17.533 4.409 1.00 89.88 184 VAL A O 1
ATOM 1360 N N . PRO A 1 185 ? -2.343 17.333 2.339 1.00 86.88 185 PRO A N 1
ATOM 1361 C CA . PRO A 1 185 ? -1.368 18.241 1.736 1.00 86.88 185 PRO A CA 1
ATOM 1362 C C . PRO A 1 185 ? -1.383 19.619 2.417 1.00 86.88 185 PRO A C 1
ATOM 1364 O O . PRO A 1 185 ? -2.409 20.294 2.424 1.00 86.88 185 PRO A O 1
ATOM 1367 N N . GLY A 1 186 ? -0.252 20.033 2.997 1.00 87.44 186 GLY A N 1
ATOM 1368 C CA . GLY A 1 186 ? -0.135 21.305 3.727 1.00 87.44 186 GLY A CA 1
ATOM 1369 C C . GLY A 1 186 ? -0.897 21.370 5.060 1.00 87.44 186 GLY A C 1
ATOM 1370 O O . GLY A 1 186 ? -0.952 22.440 5.660 1.00 87.44 186 GLY A O 1
ATOM 1371 N N . GLY A 1 187 ? -1.483 20.257 5.507 1.00 93.38 187 GLY A N 1
ATOM 1372 C CA . GLY A 1 187 ? -2.156 20.121 6.794 1.00 93.38 187 GLY A CA 1
ATOM 1373 C C . GLY A 1 187 ? -1.431 19.132 7.702 1.00 93.38 187 GLY A C 1
ATOM 1374 O O . GLY A 1 187 ? -0.206 19.010 7.664 1.00 93.38 187 GLY A O 1
ATOM 1375 N N . GLY A 1 188 ? -2.200 18.428 8.528 1.00 94.00 188 GLY A N 1
ATOM 1376 C CA . GLY A 1 188 ? -1.683 17.509 9.531 1.00 94.00 188 GLY A CA 1
ATOM 1377 C C . GLY A 1 188 ? -0.817 16.407 8.925 1.00 94.00 188 GLY A C 1
ATOM 1378 O O . GLY A 1 188 ? -1.158 15.799 7.905 1.00 94.00 188 GLY A O 1
ATOM 1379 N N . THR A 1 189 ? 0.299 16.133 9.597 1.00 94.62 189 THR A N 1
ATOM 1380 C CA . THR A 1 189 ? 1.309 15.173 9.149 1.00 94.62 189 THR A CA 1
ATOM 1381 C C . THR A 1 189 ? 1.121 13.822 9.827 1.00 94.62 189 THR A C 1
ATOM 1383 O O . THR A 1 189 ? 0.769 13.727 11.009 1.00 94.62 189 THR A O 1
ATOM 1386 N N . LEU A 1 190 ? 1.368 12.755 9.073 1.00 97.12 190 LEU A N 1
ATOM 1387 C CA . LEU A 1 190 ? 1.450 11.397 9.585 1.00 97.12 190 LEU A CA 1
ATOM 1388 C C . LEU A 1 190 ? 2.902 10.905 9.517 1.00 97.12 190 LEU A C 1
ATOM 1390 O O . LEU A 1 190 ? 3.401 10.586 8.441 1.00 97.12 190 LEU A O 1
ATOM 1394 N N . GLY A 1 191 ? 3.568 10.822 10.669 1.00 97.88 191 GLY A N 1
ATOM 1395 C CA . GLY A 1 191 ? 4.937 10.319 10.787 1.00 97.88 191 GLY A CA 1
ATOM 1396 C C . GLY A 1 191 ? 4.976 8.825 11.104 1.00 97.88 191 GLY A C 1
ATOM 1397 O O . GLY A 1 191 ? 4.780 8.421 12.249 1.00 97.88 191 GLY A O 1
ATOM 1398 N N . VAL A 1 192 ? 5.265 7.978 10.120 1.00 98.62 192 VAL A N 1
ATOM 1399 C CA . VAL A 1 192 ? 5.344 6.523 10.315 1.00 98.62 192 VAL A CA 1
ATOM 1400 C C . VAL A 1 192 ? 6.799 6.086 10.322 1.00 98.62 192 VAL A C 1
ATOM 1402 O O . VAL A 1 192 ? 7.523 6.224 9.340 1.00 98.62 192 VAL A O 1
ATOM 1405 N N . LYS A 1 193 ? 7.266 5.510 11.426 1.00 98.38 193 LYS A N 1
ATOM 1406 C CA . LYS A 1 193 ? 8.656 5.050 11.489 1.00 98.38 193 LYS A CA 1
ATOM 1407 C C . LYS A 1 193 ? 8.858 3.807 10.623 1.00 98.38 193 LYS A C 1
ATOM 1409 O O . LYS A 1 193 ? 9.816 3.742 9.851 1.00 98.38 193 LYS A O 1
ATOM 1414 N N . ARG A 1 194 ? 7.960 2.829 10.757 1.00 98.56 194 ARG A N 1
ATOM 1415 C CA . ARG A 1 194 ? 7.944 1.586 9.976 1.00 98.56 194 ARG A CA 1
ATOM 1416 C C . ARG A 1 194 ? 6.519 1.212 9.603 1.00 98.56 194 ARG A C 1
ATOM 1418 O O . ARG A 1 194 ? 5.645 1.212 10.465 1.00 98.56 194 ARG A O 1
ATOM 1425 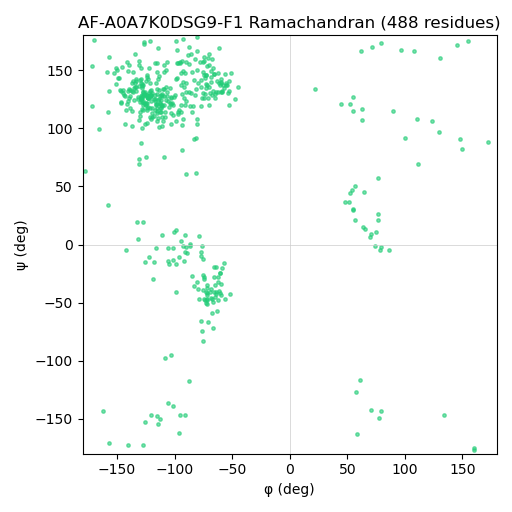N N . LEU A 1 195 ? 6.327 0.854 8.341 1.00 98.88 195 LEU A N 1
ATOM 1426 C CA . LEU A 1 195 ? 5.124 0.229 7.814 1.00 98.88 195 LEU A CA 1
ATOM 1427 C C . LEU A 1 195 ? 5.526 -1.108 7.196 1.00 98.88 195 LEU A C 1
ATOM 1429 O O . LEU A 1 195 ? 6.199 -1.134 6.172 1.00 98.88 195 LEU A O 1
ATOM 1433 N N . ARG A 1 196 ? 5.148 -2.222 7.820 1.00 98.88 196 ARG A N 1
ATOM 1434 C CA . ARG A 1 196 ? 5.372 -3.571 7.301 1.00 98.88 196 ARG A CA 1
ATOM 1435 C C . ARG A 1 196 ? 4.043 -4.272 7.069 1.00 98.88 196 ARG A C 1
ATOM 1437 O O . ARG A 1 196 ? 3.248 -4.395 7.999 1.00 98.88 196 ARG A O 1
ATOM 1444 N N . THR A 1 197 ? 3.828 -4.766 5.857 1.00 98.81 197 THR A N 1
ATOM 1445 C CA . THR A 1 197 ? 2.638 -5.544 5.500 1.00 98.81 197 THR A CA 1
ATOM 1446 C C . THR A 1 197 ? 2.984 -7.008 5.270 1.00 98.81 197 THR A C 1
ATOM 1448 O O . THR A 1 197 ? 4.074 -7.337 4.801 1.00 98.81 197 THR A O 1
ATOM 1451 N N . ASN A 1 198 ? 2.038 -7.884 5.589 1.00 98.38 198 ASN A N 1
ATOM 1452 C CA . ASN A 1 198 ? 2.046 -9.288 5.194 1.00 98.38 198 ASN A CA 1
ATOM 1453 C C . ASN A 1 198 ? 1.301 -9.437 3.857 1.00 98.38 198 ASN A C 1
ATOM 1455 O O . ASN A 1 198 ? 1.376 -8.555 3.004 1.00 98.38 198 ASN A O 1
ATOM 1459 N N . GLU A 1 199 ? 0.619 -10.564 3.661 1.00 98.69 199 GLU A N 1
ATOM 1460 C CA . GLU A 1 199 ? -0.233 -10.818 2.503 1.00 98.69 199 GLU A CA 1
ATOM 1461 C C . GLU A 1 199 ? -1.353 -9.771 2.381 1.00 98.69 199 GLU A C 1
ATOM 1463 O O . GLU A 1 199 ? -2.066 -9.494 3.356 1.00 98.69 199 GLU A O 1
ATOM 1468 N N . ILE A 1 200 ? -1.510 -9.231 1.169 1.00 98.88 200 ILE A N 1
ATOM 1469 C CA . ILE A 1 200 ? -2.593 -8.323 0.788 1.00 98.88 200 ILE A CA 1
ATOM 1470 C C . ILE A 1 200 ? -3.265 -8.818 -0.495 1.00 98.88 200 ILE A C 1
ATOM 1472 O O . ILE A 1 200 ? -2.611 -8.993 -1.525 1.00 98.88 200 ILE A O 1
ATOM 1476 N N . HIS A 1 201 ? -4.588 -8.948 -0.443 1.00 98.81 201 HIS A N 1
ATOM 1477 C CA . HIS A 1 201 ? -5.462 -9.151 -1.592 1.00 98.81 201 HIS A CA 1
ATOM 1478 C C . HIS A 1 201 ? -6.540 -8.069 -1.609 1.00 98.81 201 HIS A C 1
ATOM 1480 O O . HIS A 1 201 ? -7.301 -7.936 -0.650 1.00 98.81 201 HIS A O 1
ATOM 1486 N N . ALA A 1 202 ? -6.611 -7.299 -2.694 1.00 98.50 202 ALA A N 1
ATOM 1487 C CA . ALA A 1 202 ? -7.540 -6.178 -2.818 1.00 98.50 202 ALA A CA 1
ATOM 1488 C C . ALA A 1 202 ? -8.201 -6.128 -4.201 1.00 98.50 202 ALA A C 1
ATOM 1490 O O . ALA A 1 202 ? -7.559 -6.357 -5.225 1.00 98.50 202 ALA A O 1
ATOM 1491 N N . ASP A 1 203 ? -9.490 -5.822 -4.217 1.00 97.75 203 ASP A N 1
ATOM 1492 C CA . ASP A 1 203 ? -10.290 -5.592 -5.412 1.00 97.75 203 ASP A CA 1
ATOM 1493 C C . ASP A 1 203 ? -11.187 -4.373 -5.185 1.00 97.75 203 ASP A C 1
ATOM 1495 O O . ASP A 1 203 ? -12.227 -4.456 -4.524 1.00 97.75 203 ASP A O 1
ATOM 1499 N N . GLY A 1 204 ? -10.814 -3.228 -5.749 1.00 95.44 204 GLY A N 1
ATOM 1500 C CA . GLY A 1 204 ? -11.587 -1.998 -5.636 1.00 95.44 204 GLY A CA 1
ATOM 1501 C C . GLY A 1 204 ? -13.011 -2.115 -6.187 1.00 95.44 204 GLY A C 1
ATOM 1502 O O . GLY A 1 204 ? -13.869 -1.310 -5.815 1.00 95.44 204 GLY A O 1
ATOM 1503 N N . HIS A 1 205 ? -13.291 -3.107 -7.049 1.00 94.25 205 HIS A N 1
ATOM 1504 C CA . HIS A 1 205 ? -14.544 -3.250 -7.796 1.00 94.25 205 HIS A CA 1
ATOM 1505 C C . HIS A 1 205 ? -14.972 -1.938 -8.474 1.00 94.25 205 HIS A C 1
ATOM 1507 O O . HIS A 1 205 ? -16.158 -1.594 -8.532 1.00 94.25 205 HIS A O 1
ATOM 1513 N N . ILE A 1 206 ? -13.994 -1.180 -8.967 1.00 92.94 206 ILE A N 1
ATOM 1514 C CA . ILE A 1 206 ? -14.229 0.086 -9.652 1.00 92.94 206 ILE A CA 1
ATOM 1515 C C . ILE A 1 206 ? -14.808 -0.233 -11.036 1.00 92.94 206 ILE A C 1
ATOM 1517 O O . ILE A 1 206 ? -14.252 -1.067 -11.757 1.00 92.94 206 ILE A O 1
ATOM 1521 N N . PRO A 1 207 ? -15.931 0.384 -11.439 1.00 90.94 207 PRO A N 1
ATOM 1522 C CA . PRO A 1 207 ? -16.465 0.189 -12.779 1.00 90.94 207 PRO A CA 1
ATOM 1523 C C . PRO A 1 207 ? -15.446 0.616 -13.852 1.00 90.94 207 PRO A C 1
ATOM 1525 O O . PRO A 1 207 ? -14.848 1.680 -13.709 1.00 90.94 207 PRO A O 1
ATOM 1528 N N . PRO A 1 208 ? -15.300 -0.117 -14.975 1.00 84.31 208 PRO A N 1
ATOM 1529 C CA . PRO A 1 208 ? -14.365 0.234 -16.057 1.00 84.31 208 PRO A CA 1
ATOM 1530 C C . PRO A 1 208 ? -14.554 1.624 -16.687 1.00 84.31 208 PRO A C 1
ATOM 1532 O O . PRO A 1 208 ? -13.702 2.098 -17.430 1.00 84.31 208 PRO A O 1
ATOM 1535 N N . THR A 1 209 ? -15.702 2.259 -16.452 1.00 84.69 209 THR A N 1
ATOM 1536 C CA . THR A 1 209 ? -16.030 3.605 -16.941 1.00 84.69 209 THR A CA 1
ATOM 1537 C C . THR A 1 209 ? -15.600 4.716 -15.983 1.00 84.69 209 THR A C 1
ATOM 1539 O O . THR A 1 209 ? -15.748 5.887 -16.321 1.00 84.69 209 THR A O 1
ATOM 1542 N N . THR A 1 210 ? -15.136 4.376 -14.780 1.00 88.75 210 THR A N 1
ATOM 1543 C CA . THR A 1 210 ? -14.754 5.331 -13.738 1.00 88.75 210 THR A CA 1
ATOM 1544 C C . THR A 1 210 ? -13.242 5.514 -13.751 1.00 88.75 210 THR A C 1
ATOM 1546 O O . THR A 1 210 ? -12.499 4.634 -13.330 1.00 88.75 210 THR A O 1
ATOM 1549 N N . THR A 1 211 ? -12.784 6.665 -14.242 1.00 85.62 211 THR A N 1
ATOM 1550 C CA . THR A 1 211 ? -11.353 6.963 -14.424 1.00 85.62 211 THR A CA 1
ATOM 1551 C C . THR A 1 211 ? -10.751 7.800 -13.295 1.00 85.62 211 THR A C 1
ATOM 1553 O O . THR A 1 211 ? -9.534 7.885 -13.175 1.00 85.62 211 THR A O 1
ATOM 1556 N N . ASP A 1 212 ? -11.591 8.439 -12.484 1.00 91.56 212 ASP A N 1
ATOM 1557 C CA . ASP A 1 212 ? -11.239 9.387 -11.422 1.00 91.56 212 ASP A CA 1
ATOM 1558 C C . ASP A 1 212 ? -11.255 8.765 -10.015 1.00 91.56 212 ASP A C 1
ATOM 1560 O O . ASP A 1 212 ? -11.146 9.476 -9.020 1.00 91.56 212 ASP A O 1
ATOM 1564 N N . LEU A 1 213 ? -11.354 7.438 -9.918 1.00 94.81 213 LEU A N 1
ATOM 1565 C CA . LEU A 1 213 ? -11.322 6.690 -8.663 1.00 94.81 213 LEU A CA 1
ATOM 1566 C C . LEU A 1 213 ? -10.278 5.582 -8.755 1.00 94.81 213 LEU A C 1
ATOM 1568 O O . LEU A 1 213 ? -10.250 4.854 -9.747 1.00 94.81 213 LEU A O 1
ATOM 1572 N N . ILE A 1 214 ? -9.457 5.439 -7.715 1.00 95.50 214 ILE A N 1
ATOM 1573 C CA . ILE A 1 214 ? -8.452 4.376 -7.599 1.00 95.50 214 ILE A CA 1
ATOM 1574 C C . ILE A 1 214 ? -8.652 3.531 -6.335 1.00 95.50 214 ILE A C 1
ATOM 1576 O O . ILE A 1 214 ? -9.166 4.003 -5.314 1.00 95.50 214 ILE A O 1
ATOM 1580 N N . GLY A 1 215 ? -8.215 2.277 -6.421 1.00 96.19 215 GLY A N 1
ATOM 1581 C CA . GLY A 1 215 ? -8.082 1.328 -5.317 1.00 96.19 215 GLY A CA 1
ATOM 1582 C C . GLY A 1 215 ? -6.671 0.737 -5.292 1.00 96.19 215 GLY A C 1
ATOM 1583 O O . GLY A 1 215 ? -5.796 1.184 -6.041 1.00 96.19 215 GLY A O 1
ATOM 1584 N N . GLY A 1 216 ? -6.413 -0.268 -4.450 1.00 96.56 216 GLY A N 1
ATOM 1585 C CA . GLY A 1 216 ? -5.105 -0.916 -4.484 1.00 96.56 216 GLY A CA 1
ATOM 1586 C C . GLY A 1 216 ? -4.652 -1.714 -3.268 1.00 96.56 216 GLY A C 1
ATOM 1587 O O . GLY A 1 216 ? -5.373 -1.912 -2.297 1.00 96.56 216 GLY A O 1
ATOM 1588 N N . GLY A 1 217 ? -3.411 -2.190 -3.328 1.00 98.38 217 GLY A N 1
ATOM 1589 C CA . GLY A 1 217 ? -2.808 -3.002 -2.274 1.00 98.38 217 GLY A CA 1
ATOM 1590 C C . GLY A 1 217 ? -2.390 -2.157 -1.073 1.00 98.38 217 GLY A C 1
ATOM 1591 O O . GLY A 1 217 ? -3.040 -2.182 -0.026 1.00 98.38 217 GLY A O 1
ATOM 1592 N N . LEU A 1 218 ? -1.300 -1.406 -1.232 1.00 98.69 218 LEU A N 1
ATOM 1593 C CA . LEU A 1 218 ? -0.747 -0.513 -0.213 1.00 98.69 218 LEU A CA 1
ATOM 1594 C C . LEU A 1 218 ? -0.529 0.890 -0.790 1.00 98.69 218 LEU A C 1
ATOM 1596 O O . LEU A 1 218 ? 0.291 1.086 -1.687 1.00 98.69 218 LEU A O 1
ATOM 1600 N N . LEU A 1 219 ? -1.251 1.866 -0.244 1.00 98.69 219 LEU A N 1
ATOM 1601 C CA . LEU A 1 219 ? -1.243 3.245 -0.713 1.00 98.69 219 LEU A CA 1
ATOM 1602 C C . LEU A 1 219 ? -0.697 4.173 0.375 1.00 98.69 219 LEU A C 1
ATOM 1604 O O . LEU A 1 219 ? -1.219 4.224 1.495 1.00 98.69 219 LEU A O 1
ATOM 1608 N N . VAL A 1 220 ? 0.350 4.920 0.023 1.00 98.62 220 VAL A N 1
ATOM 1609 C CA . VAL A 1 220 ? 0.974 5.947 0.865 1.00 98.62 220 VAL A CA 1
ATOM 1610 C C . VAL A 1 220 ? 0.674 7.296 0.239 1.00 98.62 220 VAL A C 1
ATOM 1612 O O . VAL A 1 220 ? 1.274 7.676 -0.760 1.00 98.62 220 VAL A O 1
ATOM 1615 N N . LEU A 1 221 ? -0.289 8.019 0.794 1.00 97.75 221 LEU A N 1
ATOM 1616 C CA . LEU A 1 221 ? -0.794 9.245 0.187 1.00 97.75 221 LEU A CA 1
ATOM 1617 C C . LEU A 1 221 ? -0.165 10.497 0.818 1.00 97.75 221 LEU A C 1
ATOM 1619 O O . LEU A 1 221 ? 0.610 10.428 1.773 1.00 97.75 221 LEU A O 1
ATOM 1623 N N . SER A 1 222 ? -0.483 11.664 0.260 1.00 96.62 222 SER A N 1
ATOM 1624 C CA . SER A 1 222 ? 0.117 12.941 0.649 1.00 96.62 222 SER A CA 1
ATOM 1625 C C . SER A 1 222 ? -0.046 13.245 2.140 1.00 96.62 222 SER A C 1
ATOM 1627 O O . SER A 1 222 ? -1.047 12.888 2.756 1.00 96.62 222 SER A O 1
ATOM 1629 N N . GLY A 1 223 ? 0.945 13.922 2.723 1.00 95.50 223 GLY A N 1
ATOM 1630 C CA . GLY A 1 223 ? 1.001 14.204 4.163 1.00 95.50 223 GLY A CA 1
ATOM 1631 C C . GLY A 1 223 ? 1.488 13.026 5.019 1.00 95.50 223 GLY A C 1
ATOM 1632 O O . GLY A 1 223 ? 1.645 13.187 6.228 1.00 95.50 223 GLY A O 1
ATOM 1633 N N . ALA A 1 224 ? 1.763 11.860 4.421 1.00 97.94 224 ALA A N 1
ATOM 1634 C CA . ALA A 1 224 ? 2.475 10.769 5.078 1.00 97.94 224 ALA A CA 1
ATOM 1635 C C . ALA A 1 224 ? 3.994 10.885 4.863 1.00 97.94 224 ALA A C 1
ATOM 1637 O O . ALA A 1 224 ? 4.461 11.032 3.732 1.00 97.94 224 ALA A O 1
ATOM 1638 N N . GLN A 1 225 ? 4.751 10.770 5.953 1.00 98.06 225 GLN A N 1
ATOM 1639 C CA . GLN A 1 225 ? 6.211 10.706 5.978 1.00 98.06 225 GLN A CA 1
ATOM 1640 C C . GLN A 1 225 ? 6.632 9.383 6.611 1.00 98.06 225 GLN A C 1
ATOM 1642 O O . GLN A 1 225 ? 6.382 9.151 7.797 1.00 98.06 225 GLN A O 1
ATOM 1647 N N . ILE A 1 226 ? 7.244 8.497 5.826 1.00 98.69 226 ILE A N 1
ATOM 1648 C CA . ILE A 1 226 ? 7.548 7.128 6.234 1.00 98.69 226 ILE A CA 1
ATOM 1649 C C . ILE A 1 226 ? 9.048 6.851 6.178 1.00 98.69 226 ILE A C 1
ATOM 1651 O O . ILE A 1 226 ? 9.689 6.959 5.133 1.00 98.69 226 ILE A O 1
ATOM 1655 N N . GLY A 1 227 ? 9.615 6.426 7.307 1.00 98.75 227 GLY A N 1
ATOM 1656 C CA . GLY A 1 227 ? 11.017 6.015 7.372 1.00 98.75 227 GLY A CA 1
ATOM 1657 C C . GLY A 1 227 ? 11.282 4.744 6.563 1.00 98.75 227 GLY A C 1
ATOM 1658 O O . GLY A 1 227 ? 12.197 4.696 5.745 1.00 98.75 227 GLY A O 1
ATOM 1659 N N . GLN A 1 228 ? 10.470 3.707 6.767 1.00 98.81 228 GLN A N 1
ATOM 1660 C CA . GLN A 1 228 ? 10.620 2.444 6.052 1.00 98.81 228 GLN A CA 1
ATOM 1661 C C . GLN A 1 228 ? 9.270 1.799 5.742 1.00 98.81 228 GLN A C 1
ATOM 1663 O O . GLN A 1 228 ? 8.470 1.574 6.649 1.00 98.81 228 GLN A O 1
ATOM 1668 N N . VAL A 1 229 ? 9.063 1.436 4.480 1.00 98.88 229 VAL A N 1
ATOM 1669 C CA . VAL A 1 229 ? 7.984 0.563 4.019 1.00 98.88 229 VAL A CA 1
ATOM 1670 C C . VAL A 1 229 ? 8.567 -0.805 3.663 1.00 98.88 229 VAL A C 1
ATOM 1672 O O . VAL A 1 229 ? 9.566 -0.891 2.949 1.00 98.88 229 VAL A O 1
ATOM 1675 N N . VAL A 1 230 ? 7.954 -1.880 4.159 1.00 98.81 230 VAL A N 1
ATOM 1676 C CA . VAL A 1 230 ? 8.308 -3.264 3.829 1.00 98.81 230 VAL A CA 1
ATOM 1677 C C . VAL A 1 230 ? 7.052 -4.043 3.451 1.00 98.81 230 VAL A C 1
ATOM 1679 O O . VAL A 1 230 ? 6.269 -4.415 4.322 1.00 98.81 230 VAL A O 1
ATOM 1682 N N . ALA A 1 231 ? 6.872 -4.349 2.170 1.00 98.44 231 ALA A N 1
ATOM 1683 C CA . ALA A 1 231 ? 5.880 -5.334 1.746 1.00 98.44 231 ALA A CA 1
ATOM 1684 C C . ALA A 1 231 ? 6.500 -6.734 1.877 1.00 98.44 231 ALA A C 1
ATOM 1686 O O . ALA A 1 231 ? 7.210 -7.194 0.982 1.00 98.44 231 ALA A O 1
ATOM 1687 N N . ALA A 1 232 ? 6.321 -7.367 3.040 1.00 98.25 232 ALA A N 1
ATOM 1688 C CA . ALA A 1 232 ? 6.958 -8.643 3.365 1.00 98.25 232 ALA A CA 1
ATOM 1689 C C . ALA A 1 232 ? 6.239 -9.838 2.719 1.00 98.25 232 ALA A C 1
ATOM 1691 O O . ALA A 1 232 ? 6.887 -10.783 2.275 1.00 98.25 232 ALA A O 1
ATOM 1692 N N . GLY A 1 233 ? 4.904 -9.794 2.671 1.00 97.88 233 GLY A N 1
ATOM 1693 C CA . GLY A 1 233 ? 4.077 -10.808 2.016 1.00 97.88 233 GLY A CA 1
ATOM 1694 C C . GLY A 1 233 ? 3.746 -10.483 0.555 1.00 97.88 233 GLY A C 1
ATOM 1695 O O . GLY A 1 233 ? 4.123 -9.421 0.054 1.00 97.88 233 GLY A O 1
ATOM 1696 N N . PRO A 1 234 ? 3.043 -11.397 -0.141 1.00 98.38 234 PRO A N 1
ATOM 1697 C CA . PRO A 1 234 ? 2.569 -11.156 -1.498 1.00 98.38 234 PRO A CA 1
ATOM 1698 C C . PRO A 1 234 ? 1.515 -10.043 -1.533 1.00 98.38 234 PRO A C 1
ATOM 1700 O O . PRO A 1 234 ? 0.706 -9.915 -0.612 1.00 98.38 234 PRO A O 1
ATOM 1703 N N . VAL A 1 235 ? 1.492 -9.276 -2.623 1.00 98.81 235 VAL A N 1
ATOM 1704 C CA . VAL A 1 235 ? 0.461 -8.259 -2.879 1.00 98.81 235 VAL A CA 1
ATOM 1705 C C . VAL A 1 235 ? -0.207 -8.562 -4.212 1.00 98.81 235 VAL A C 1
ATOM 1707 O O . VAL A 1 235 ? 0.449 -8.558 -5.252 1.00 98.81 235 VAL A O 1
ATOM 1710 N N . THR A 1 236 ? -1.512 -8.829 -4.184 1.00 98.75 236 THR A N 1
ATOM 1711 C CA . THR A 1 236 ? -2.310 -9.047 -5.395 1.00 98.75 236 THR A CA 1
ATOM 1712 C C . THR A 1 236 ? -3.469 -8.062 -5.469 1.00 98.75 236 THR A C 1
ATOM 1714 O O . THR A 1 236 ? -4.270 -7.981 -4.537 1.00 98.75 236 THR A O 1
ATOM 1717 N N . THR A 1 237 ? -3.594 -7.356 -6.594 1.00 98.50 237 THR A N 1
ATOM 1718 C CA . THR A 1 237 ? -4.783 -6.552 -6.903 1.00 98.50 237 THR A CA 1
ATOM 1719 C C . THR A 1 237 ? -5.552 -7.105 -8.096 1.00 98.50 237 THR A C 1
ATOM 1721 O O . THR A 1 237 ? -4.953 -7.649 -9.029 1.00 98.50 237 THR A O 1
ATOM 1724 N N . TYR A 1 238 ? -6.880 -6.990 -8.063 1.00 96.81 238 TYR A N 1
ATOM 1725 C CA . TYR A 1 238 ? -7.772 -7.616 -9.048 1.00 96.81 238 TYR A CA 1
ATOM 1726 C C . TYR A 1 238 ? -8.619 -6.616 -9.841 1.00 96.81 238 TYR A C 1
ATOM 1728 O O . TYR A 1 238 ? -8.947 -6.888 -10.998 1.00 96.81 238 TYR A O 1
ATOM 1736 N N . GLY A 1 239 ? -8.963 -5.475 -9.245 1.00 92.19 239 GLY A N 1
ATOM 1737 C CA . GLY A 1 239 ? -9.942 -4.540 -9.780 1.00 92.19 239 GLY A CA 1
ATOM 1738 C C . GLY A 1 239 ? -9.387 -3.591 -10.837 1.00 92.19 239 GLY A C 1
ATOM 1739 O O . GLY A 1 239 ? -8.185 -3.355 -10.957 1.00 92.19 239 GLY A O 1
ATOM 1740 N N . HIS A 1 240 ? -10.290 -3.027 -11.638 1.00 89.25 240 HIS A N 1
ATOM 1741 C CA . HIS A 1 240 ? -9.952 -1.963 -12.581 1.00 89.25 240 HIS A CA 1
ATOM 1742 C C . HIS A 1 240 ? -9.390 -0.741 -11.846 1.00 89.25 240 HIS A C 1
ATOM 1744 O O . HIS A 1 240 ? -9.935 -0.346 -10.822 1.00 89.25 240 HIS A O 1
ATOM 1750 N N . ASN A 1 241 ? -8.332 -0.131 -12.388 1.00 89.19 241 ASN A N 1
ATOM 1751 C CA . ASN A 1 241 ? -7.661 1.024 -11.779 1.00 89.19 241 ASN A CA 1
ATOM 1752 C C . ASN A 1 241 ? -7.162 0.776 -10.335 1.00 89.19 241 ASN A C 1
ATOM 1754 O O . ASN A 1 241 ? -6.924 1.726 -9.584 1.00 89.19 241 ASN A O 1
ATOM 1758 N N . ASP A 1 242 ? -6.987 -0.496 -9.952 1.00 94.12 242 ASP A N 1
ATOM 1759 C CA . ASP A 1 242 ? -6.300 -0.862 -8.722 1.00 94.12 242 ASP A CA 1
ATOM 1760 C C . ASP A 1 242 ? -4.788 -0.847 -8.934 1.00 94.12 242 ASP A C 1
ATOM 1762 O O . ASP A 1 242 ? -4.244 -1.509 -9.825 1.00 94.12 242 ASP A O 1
ATOM 1766 N N . LEU A 1 243 ? -4.092 -0.153 -8.044 1.00 95.50 243 LEU A N 1
ATOM 1767 C CA . LEU A 1 243 ? -2.639 -0.045 -8.045 1.00 95.50 243 LEU A CA 1
ATOM 1768 C C . LEU A 1 243 ? -2.090 -0.964 -6.949 1.00 95.50 243 LEU A C 1
ATOM 1770 O O . LEU A 1 243 ? -2.515 -0.870 -5.800 1.00 95.50 243 LEU A O 1
ATOM 1774 N N . ALA A 1 244 ? -1.153 -1.864 -7.247 1.00 98.25 244 ALA A N 1
ATOM 1775 C CA . ALA A 1 244 ? -0.548 -2.676 -6.187 1.00 98.25 244 ALA A CA 1
ATOM 1776 C C . ALA A 1 244 ? 0.138 -1.775 -5.145 1.00 98.25 244 ALA A C 1
ATOM 1778 O O . ALA A 1 244 ? -0.102 -1.936 -3.944 1.00 98.25 244 ALA A O 1
ATOM 1779 N N . PHE A 1 245 ? 0.868 -0.761 -5.621 1.00 98.69 245 PHE A N 1
ATOM 1780 C CA . PHE A 1 245 ? 1.393 0.330 -4.809 1.00 98.69 245 PHE A CA 1
ATOM 1781 C C . PHE A 1 245 ? 1.210 1.690 -5.483 1.00 98.69 245 PHE A C 1
ATOM 1783 O O . PHE A 1 245 ? 1.438 1.831 -6.688 1.00 98.69 245 PHE A O 1
ATOM 1790 N N . ASP A 1 246 ? 0.875 2.701 -4.683 1.00 98.00 246 ASP A N 1
ATOM 1791 C CA . ASP A 1 246 ? 0.857 4.103 -5.106 1.00 98.00 246 ASP A CA 1
ATOM 1792 C C . ASP A 1 246 ? 1.434 4.992 -4.001 1.00 98.00 246 ASP A C 1
ATOM 1794 O O . ASP A 1 246 ? 1.079 4.848 -2.824 1.00 98.00 246 ASP A O 1
ATOM 1798 N N . ASN A 1 247 ? 2.339 5.894 -4.378 1.00 98.44 247 ASN A N 1
ATOM 1799 C CA . ASN A 1 247 ? 3.006 6.805 -3.456 1.00 98.44 247 ASN A CA 1
ATOM 1800 C C . ASN A 1 247 ? 2.813 8.270 -3.852 1.00 98.44 247 ASN A C 1
ATOM 1802 O O . ASN A 1 247 ? 3.318 8.714 -4.883 1.00 98.44 247 ASN A O 1
ATOM 1806 N N . TRP A 1 248 ? 2.156 9.042 -2.991 1.00 97.81 248 TRP A N 1
ATOM 1807 C CA . TRP A 1 248 ? 2.056 10.506 -3.046 1.00 97.81 248 TRP A CA 1
ATOM 1808 C C . TRP A 1 248 ? 2.726 11.179 -1.838 1.00 97.81 248 TRP A C 1
ATOM 1810 O O . TRP A 1 248 ? 2.711 12.407 -1.738 1.00 97.81 248 TRP A O 1
ATOM 1820 N N . GLY A 1 249 ? 3.235 10.386 -0.892 1.00 97.50 249 GLY A N 1
ATOM 1821 C CA . GLY A 1 249 ? 3.909 10.852 0.315 1.00 97.50 249 GLY A CA 1
ATOM 1822 C C . GLY A 1 249 ? 5.431 10.879 0.175 1.00 97.50 249 GLY A C 1
ATOM 1823 O O . GLY A 1 249 ? 5.988 10.843 -0.926 1.00 97.50 249 GLY A O 1
ATOM 1824 N N . GLU A 1 250 ? 6.106 10.928 1.318 1.00 98.25 250 GLU A N 1
ATOM 1825 C CA . GLU A 1 250 ? 7.563 10.895 1.423 1.00 98.25 250 GLU A CA 1
ATOM 1826 C C . GLU A 1 250 ? 7.996 9.576 2.062 1.00 98.25 250 GLU A C 1
ATOM 1828 O O . GLU A 1 250 ? 7.627 9.283 3.198 1.00 98.25 250 GLU A O 1
ATOM 1833 N N . VAL A 1 251 ? 8.786 8.773 1.351 1.00 98.75 251 VAL A N 1
ATOM 1834 C CA . VAL A 1 251 ? 9.276 7.479 1.838 1.00 98.75 251 VAL A CA 1
ATOM 1835 C C . VAL A 1 251 ? 10.794 7.420 1.717 1.00 98.75 251 VAL A C 1
ATOM 1837 O O . VAL A 1 251 ? 11.356 7.538 0.629 1.00 98.75 251 VAL A O 1
ATOM 1840 N N . ALA A 1 252 ? 11.501 7.207 2.825 1.00 98.75 252 ALA A N 1
ATOM 1841 C CA . ALA A 1 252 ? 12.956 7.086 2.754 1.00 98.75 252 ALA A CA 1
ATOM 1842 C C . ALA A 1 252 ? 13.366 5.744 2.119 1.00 98.75 252 ALA A C 1
ATOM 1844 O O . ALA A 1 252 ? 14.125 5.726 1.152 1.00 98.75 252 ALA A O 1
ATOM 1845 N N . GLN A 1 253 ? 12.824 4.620 2.591 1.00 98.81 253 GLN A N 1
ATOM 1846 C CA . GLN A 1 253 ? 13.106 3.308 2.008 1.00 98.81 253 GLN A CA 1
ATOM 1847 C C . GLN A 1 253 ? 11.829 2.500 1.802 1.00 98.81 253 GLN A C 1
ATOM 1849 O O . GLN A 1 253 ? 11.044 2.343 2.733 1.00 98.81 253 GLN A O 1
ATOM 1854 N N . TRP A 1 254 ? 11.666 1.925 0.614 1.00 98.88 254 TRP A N 1
ATOM 1855 C CA . TRP A 1 254 ? 10.593 0.991 0.299 1.00 98.88 254 TRP A CA 1
ATOM 1856 C C . TRP A 1 254 ? 11.183 -0.316 -0.224 1.00 98.88 254 TRP A C 1
ATOM 1858 O O . TRP A 1 254 ? 11.811 -0.343 -1.279 1.00 98.88 254 TRP A O 1
ATOM 1868 N N . THR A 1 255 ? 10.975 -1.406 0.510 1.00 98.88 255 THR A N 1
ATOM 1869 C CA . THR A 1 255 ? 11.431 -2.745 0.122 1.00 98.88 255 THR A CA 1
ATOM 1870 C C . THR A 1 255 ? 10.231 -3.668 -0.076 1.00 98.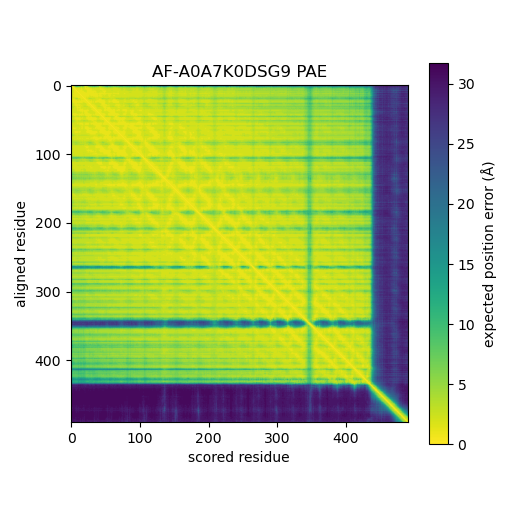88 255 THR A C 1
ATOM 1872 O O . THR A 1 255 ? 9.376 -3.794 0.797 1.00 98.88 255 THR A O 1
ATOM 1875 N N . VAL A 1 256 ? 10.175 -4.346 -1.213 1.00 98.81 256 VAL A N 1
ATOM 1876 C CA . VAL A 1 256 ? 9.157 -5.339 -1.552 1.00 98.81 256 VAL A CA 1
ATOM 1877 C C . VAL A 1 256 ? 9.828 -6.705 -1.610 1.00 98.81 256 VAL A C 1
ATOM 1879 O O . VAL A 1 256 ? 10.710 -6.936 -2.432 1.00 98.81 256 VAL A O 1
ATOM 1882 N N . GLN A 1 257 ? 9.454 -7.592 -0.692 1.00 98.31 257 GLN A N 1
ATOM 1883 C CA . GLN A 1 257 ? 10.063 -8.915 -0.533 1.00 98.31 257 GLN A CA 1
ATOM 1884 C C . GLN A 1 257 ? 9.236 -10.009 -1.213 1.00 98.31 257 GLN A C 1
ATOM 1886 O O . GLN A 1 257 ? 9.801 -10.915 -1.820 1.00 98.31 257 GLN A O 1
ATOM 1891 N N . GLY A 1 258 ? 7.907 -9.926 -1.097 1.00 94.88 258 GLY A N 1
ATOM 1892 C CA . GLY A 1 258 ? 6.979 -10.871 -1.713 1.00 94.88 258 GLY A CA 1
ATOM 1893 C C . GLY A 1 258 ? 6.725 -10.593 -3.201 1.00 94.88 258 GLY A C 1
ATOM 1894 O O . GLY A 1 258 ? 7.060 -9.515 -3.695 1.00 94.88 258 GLY A O 1
ATOM 1895 N N . PRO A 1 259 ? 6.122 -11.552 -3.927 1.00 97.81 259 PRO A N 1
ATOM 1896 C CA . PRO A 1 259 ? 5.709 -11.347 -5.309 1.00 97.81 259 PRO A CA 1
ATOM 1897 C C . PRO A 1 259 ? 4.546 -10.355 -5.395 1.00 97.81 259 PRO A C 1
ATOM 1899 O O . PRO A 1 259 ? 3.697 -10.283 -4.499 1.00 97.81 259 PRO A O 1
ATOM 1902 N N . VAL A 1 260 ? 4.490 -9.622 -6.504 1.00 98.69 260 VAL A N 1
ATOM 1903 C CA . VAL A 1 260 ? 3.469 -8.605 -6.754 1.00 98.69 260 VAL A CA 1
ATOM 1904 C C . VAL A 1 260 ? 2.763 -8.907 -8.059 1.00 98.69 260 VAL A C 1
ATOM 1906 O O . VAL A 1 260 ? 3.408 -9.053 -9.094 1.00 98.69 260 VAL A O 1
ATOM 1909 N N . MET A 1 261 ? 1.435 -8.977 -8.003 1.00 98.25 261 MET A N 1
ATOM 1910 C CA . MET A 1 261 ? 0.586 -9.179 -9.173 1.00 98.25 261 MET A CA 1
ATOM 1911 C C . MET A 1 261 ? -0.515 -8.124 -9.226 1.00 98.25 261 MET A C 1
ATOM 1913 O O . MET A 1 261 ? -1.343 -8.051 -8.322 1.00 98.25 261 MET A O 1
ATOM 1917 N N . SER A 1 262 ? -0.596 -7.358 -10.310 1.00 97.50 262 SER A N 1
ATOM 1918 C CA . SER A 1 262 ? -1.751 -6.489 -10.577 1.00 97.50 262 SER A CA 1
ATOM 1919 C C . SER A 1 262 ? -2.510 -6.992 -11.800 1.00 97.50 262 SER A C 1
ATOM 1921 O O . SER A 1 262 ? -1.953 -7.023 -12.894 1.00 97.50 262 SER A O 1
ATOM 1923 N N . LYS A 1 263 ? -3.754 -7.450 -11.615 1.00 93.38 263 LYS A N 1
ATOM 1924 C CA . LYS A 1 263 ? -4.516 -8.207 -12.630 1.00 93.38 263 LYS A CA 1
ATOM 1925 C C . LYS A 1 263 ? -5.631 -7.419 -13.322 1.00 93.38 263 LYS A C 1
ATOM 1927 O O . LYS A 1 263 ? -6.168 -7.889 -14.325 1.00 93.38 263 LYS A O 1
ATOM 1932 N N . GLY A 1 264 ? -6.007 -6.264 -12.782 1.00 82.81 264 GLY A N 1
ATOM 1933 C CA . GLY A 1 264 ? -7.102 -5.454 -13.306 1.00 82.81 264 GLY A CA 1
ATOM 1934 C C . GLY A 1 264 ? -6.800 -4.800 -14.652 1.00 82.81 264 GLY A C 1
ATOM 1935 O O . GLY A 1 264 ? -5.656 -4.671 -15.069 1.00 82.81 264 GLY A O 1
ATOM 1936 N N . THR A 1 265 ? -7.833 -4.324 -15.352 1.00 80.12 265 THR A N 1
ATOM 1937 C CA . THR A 1 265 ? -7.613 -3.486 -16.548 1.00 80.12 265 THR A CA 1
ATOM 1938 C C . THR A 1 265 ? -6.941 -2.177 -16.121 1.00 80.12 265 THR A C 1
ATOM 1940 O O . THR A 1 265 ? -7.475 -1.503 -15.239 1.00 80.12 265 THR A O 1
ATOM 1943 N N . GLY A 1 266 ? -5.806 -1.818 -16.731 1.00 75.25 266 GLY A N 1
ATOM 1944 C CA . GLY A 1 266 ? -4.949 -0.719 -16.267 1.00 75.25 266 GLY A CA 1
ATOM 1945 C C . GLY A 1 266 ? -4.088 -1.073 -15.050 1.00 75.25 266 GLY A C 1
ATOM 1946 O O . GLY A 1 266 ? -3.682 -0.167 -14.326 1.00 75.25 266 GLY A O 1
ATOM 1947 N N . GLY A 1 267 ? -3.854 -2.368 -14.796 1.00 84.50 267 GLY A N 1
ATOM 1948 C CA . GLY A 1 267 ? -3.104 -2.849 -13.640 1.00 84.50 267 GLY A CA 1
ATOM 1949 C C . GLY A 1 267 ? -1.737 -2.180 -13.515 1.00 84.50 267 GLY A C 1
ATOM 1950 O O . GLY A 1 267 ? -0.985 -2.079 -14.484 1.00 84.50 267 GLY A O 1
ATOM 1951 N N . SER A 1 268 ? -1.414 -1.714 -12.312 1.00 93.62 268 SER A N 1
ATOM 1952 C CA . SER A 1 268 ? -0.183 -0.975 -12.038 1.00 93.62 268 SER A CA 1
ATOM 1953 C C . SER A 1 268 ? 0.580 -1.621 -10.897 1.00 93.62 268 SER A C 1
ATOM 1955 O O . SER A 1 268 ? 0.013 -1.886 -9.837 1.00 93.62 268 SER A O 1
ATOM 1957 N N . GLY A 1 269 ? 1.875 -1.842 -11.094 1.00 97.62 269 GLY A N 1
ATOM 1958 C CA . GLY A 1 269 ? 2.750 -2.438 -10.094 1.00 97.62 269 GLY A CA 1
ATOM 1959 C C . GLY A 1 269 ? 3.136 -1.435 -9.021 1.00 97.62 269 GLY A C 1
ATOM 1960 O O . GLY A 1 269 ? 2.747 -1.559 -7.863 1.00 97.62 269 GLY A O 1
ATOM 1961 N N . PHE A 1 270 ? 3.880 -0.410 -9.416 1.00 98.50 270 PHE A N 1
ATOM 1962 C CA . PHE A 1 270 ? 4.309 0.659 -8.525 1.00 98.50 270 PHE A CA 1
ATOM 1963 C C . PHE A 1 270 ? 4.195 2.003 -9.228 1.00 98.50 270 PHE A C 1
ATOM 1965 O O . PHE A 1 270 ? 4.889 2.231 -10.216 1.00 98.50 270 PHE A O 1
ATOM 1972 N N . ARG A 1 271 ? 3.355 2.897 -8.702 1.00 97.81 271 ARG A N 1
ATOM 1973 C CA . ARG A 1 271 ? 3.239 4.278 -9.179 1.00 97.81 271 ARG A CA 1
ATOM 1974 C C . ARG A 1 271 ? 3.820 5.252 -8.158 1.00 97.81 271 ARG A C 1
ATOM 1976 O O . ARG A 1 271 ? 3.524 5.164 -6.968 1.00 97.81 271 ARG A O 1
ATOM 1983 N N . ASN A 1 272 ? 4.634 6.197 -8.623 1.00 98.19 272 ASN A N 1
ATOM 1984 C CA . ASN A 1 272 ? 5.179 7.268 -7.798 1.00 98.19 272 ASN A CA 1
ATOM 1985 C C . ASN A 1 272 ? 4.798 8.651 -8.318 1.00 98.19 272 ASN A C 1
ATOM 1987 O O . ASN A 1 272 ? 5.085 9.009 -9.461 1.00 98.19 272 ASN A O 1
ATOM 1991 N N . ARG A 1 273 ? 4.237 9.446 -7.410 1.00 97.25 273 ARG A N 1
ATOM 1992 C CA . ARG A 1 273 ? 3.970 10.878 -7.564 1.00 97.25 273 ARG A CA 1
ATOM 1993 C C . ARG A 1 273 ? 4.573 11.723 -6.432 1.00 97.25 273 ARG A C 1
ATOM 1995 O O . ARG A 1 273 ? 4.672 12.942 -6.574 1.00 97.25 273 ARG A O 1
ATOM 2002 N N . GLY A 1 274 ? 4.974 11.076 -5.334 1.00 96.94 274 GLY A N 1
ATOM 2003 C CA . GLY A 1 274 ? 5.660 11.664 -4.185 1.00 96.94 274 GLY A CA 1
ATOM 2004 C C . GLY A 1 274 ? 7.186 11.536 -4.255 1.00 96.94 274 GLY A C 1
ATOM 2005 O O . GLY A 1 274 ? 7.786 11.568 -5.331 1.00 96.94 274 GLY A O 1
ATOM 2006 N N . ALA A 1 275 ? 7.822 11.388 -3.094 1.00 97.56 275 ALA A N 1
ATOM 2007 C CA . ALA A 1 275 ? 9.270 11.255 -2.966 1.00 97.56 275 ALA A CA 1
ATOM 2008 C C .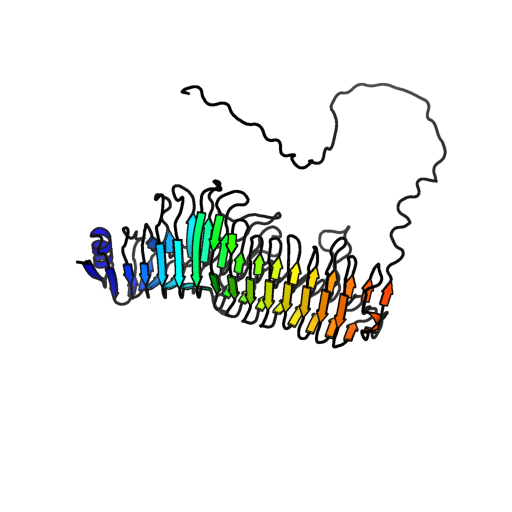 ALA A 1 275 ? 9.656 9.878 -2.419 1.00 97.56 275 ALA A C 1
ATOM 2010 O O . ALA A 1 275 ? 9.157 9.469 -1.369 1.00 97.56 275 ALA A O 1
ATOM 2011 N N . VAL A 1 276 ? 10.583 9.191 -3.090 1.00 98.44 276 VAL A N 1
ATOM 2012 C CA . VAL A 1 276 ? 11.191 7.950 -2.592 1.00 98.44 276 VAL A CA 1
ATOM 2013 C C . VAL A 1 276 ? 12.709 8.024 -2.717 1.00 98.44 276 VAL A C 1
ATOM 2015 O O . VAL A 1 276 ? 13.241 8.271 -3.798 1.00 98.44 276 VAL A O 1
ATOM 2018 N N . THR A 1 277 ? 13.445 7.804 -1.623 1.00 98.56 277 THR A N 1
ATOM 2019 C CA . THR A 1 277 ? 14.921 7.820 -1.707 1.00 98.56 277 THR A CA 1
ATOM 2020 C C . THR A 1 277 ? 15.465 6.514 -2.278 1.00 98.56 277 THR A C 1
ATOM 2022 O O . THR A 1 277 ? 16.312 6.550 -3.172 1.00 98.56 277 THR A O 1
ATOM 2025 N N . ARG A 1 278 ? 14.979 5.366 -1.788 1.00 98.75 278 ARG A N 1
ATOM 2026 C CA . ARG A 1 278 ? 15.363 4.042 -2.290 1.00 98.75 278 ARG A CA 1
ATOM 2027 C C . ARG A 1 278 ? 14.165 3.100 -2.377 1.00 98.75 278 ARG A C 1
ATOM 2029 O O . ARG A 1 278 ? 13.497 2.862 -1.371 1.00 98.75 278 ARG A O 1
ATOM 2036 N N . LEU A 1 279 ? 13.958 2.532 -3.558 1.00 98.81 279 LEU A N 1
ATOM 2037 C CA . LEU A 1 279 ? 12.974 1.502 -3.868 1.00 98.81 279 LEU A CA 1
ATOM 2038 C C . LEU A 1 279 ? 13.687 0.196 -4.238 1.00 98.81 279 LEU A C 1
ATOM 2040 O O . LEU A 1 279 ? 14.615 0.205 -5.042 1.00 98.81 279 LEU A O 1
ATOM 2044 N N . GLU A 1 280 ? 13.259 -0.927 -3.672 1.00 98.81 280 GLU A N 1
ATOM 2045 C CA . GLU A 1 280 ? 13.873 -2.233 -3.922 1.00 98.81 280 GLU A CA 1
ATOM 2046 C C . GLU A 1 280 ? 12.819 -3.343 -3.989 1.00 98.81 280 GLU A C 1
ATOM 2048 O O . GLU A 1 280 ? 12.165 -3.645 -2.994 1.00 98.81 280 GLU A O 1
ATOM 2053 N N . PHE A 1 281 ? 12.672 -3.971 -5.152 1.00 98.56 281 PHE A N 1
ATOM 2054 C CA . PHE A 1 281 ? 11.837 -5.147 -5.389 1.00 98.56 281 PHE A CA 1
ATOM 2055 C C . PHE A 1 281 ? 12.706 -6.405 -5.467 1.00 98.56 281 PHE A C 1
ATOM 2057 O O . PHE A 1 281 ? 13.366 -6.679 -6.473 1.00 98.56 281 PHE A O 1
ATOM 2064 N N . LEU A 1 282 ? 12.685 -7.183 -4.387 1.00 97.62 282 LEU A N 1
ATOM 2065 C CA . LEU A 1 282 ? 13.349 -8.484 -4.280 1.00 97.62 282 LEU A CA 1
ATOM 2066 C C . LEU A 1 282 ? 12.476 -9.622 -4.833 1.00 97.62 282 LEU A C 1
ATOM 2068 O O . LEU A 1 282 ? 13.000 -10.643 -5.264 1.00 97.62 282 LEU A O 1
ATOM 2072 N N . GLY A 1 283 ? 11.152 -9.453 -4.803 1.00 92.56 283 GLY A N 1
ATOM 2073 C CA . GLY A 1 283 ? 10.199 -10.357 -5.449 1.00 92.56 283 GLY A CA 1
ATOM 2074 C C . GLY A 1 283 ? 9.924 -9.975 -6.911 1.00 92.56 283 GLY A C 1
ATOM 2075 O O . GLY A 1 283 ? 10.216 -8.844 -7.315 1.00 92.56 283 GLY A O 1
ATOM 2076 N N . PRO A 1 284 ? 9.347 -10.890 -7.715 1.00 96.12 284 PRO A N 1
ATOM 2077 C CA . PRO A 1 284 ? 8.938 -10.582 -9.080 1.00 96.12 284 PRO A CA 1
ATOM 2078 C C . PRO A 1 284 ? 7.754 -9.611 -9.097 1.00 96.12 284 PRO A C 1
ATOM 2080 O O . PRO A 1 284 ? 6.858 -9.689 -8.248 1.00 96.12 284 PRO A O 1
ATOM 2083 N N . LEU A 1 285 ? 7.748 -8.723 -10.091 1.00 98.56 285 LEU A N 1
ATOM 2084 C CA . LEU A 1 285 ? 6.641 -7.820 -10.372 1.00 98.56 285 LEU A CA 1
ATOM 2085 C C . LEU A 1 285 ? 5.980 -8.195 -11.700 1.00 98.56 285 LEU A C 1
ATOM 2087 O O . LEU A 1 285 ? 6.605 -8.080 -12.754 1.00 98.56 285 LEU A O 1
ATOM 2091 N N . GLU A 1 286 ? 4.708 -8.582 -11.635 1.00 98.44 286 GLU A N 1
ATOM 2092 C CA . GLU A 1 286 ? 3.894 -8.914 -12.801 1.00 98.44 286 GLU A CA 1
ATOM 2093 C C . GLU A 1 286 ? 2.637 -8.043 -12.874 1.00 98.44 286 GLU A C 1
ATOM 2095 O O . GLU A 1 286 ? 1.877 -7.908 -11.908 1.00 98.44 286 GLU A O 1
ATOM 2100 N N . THR A 1 287 ? 2.386 -7.451 -14.037 1.00 98.25 287 THR A N 1
ATOM 2101 C CA . THR A 1 287 ? 1.196 -6.627 -14.274 1.00 98.25 287 THR A CA 1
ATOM 2102 C C . THR A 1 287 ? 0.470 -7.063 -15.534 1.00 98.25 287 THR A C 1
ATOM 2104 O O . THR A 1 287 ? 1.083 -7.453 -16.525 1.00 98.25 287 THR A O 1
ATOM 2107 N N . PHE A 1 288 ? -0.858 -7.022 -15.492 1.00 95.88 288 PHE A N 1
ATOM 2108 C CA . PHE A 1 288 ? -1.728 -7.485 -16.563 1.00 95.88 288 PHE A CA 1
ATOM 2109 C C . PHE A 1 288 ? -2.778 -6.434 -16.891 1.00 95.88 288 PHE A C 1
ATOM 2111 O O . PHE A 1 288 ? -3.143 -5.611 -16.057 1.00 95.88 288 PHE A O 1
ATOM 2118 N N . GLY A 1 289 ? -3.311 -6.523 -18.104 1.00 91.62 289 GLY A N 1
ATOM 2119 C CA . GLY A 1 289 ? -4.443 -5.731 -18.552 1.00 91.62 289 GLY A CA 1
ATOM 2120 C C . GLY A 1 289 ? -4.054 -4.658 -19.560 1.00 91.62 289 GLY A C 1
ATOM 2121 O O . GLY A 1 289 ? -2.892 -4.332 -19.786 1.00 91.62 289 GLY A O 1
ATOM 2122 N N . HIS A 1 290 ? -5.069 -4.104 -20.212 1.00 87.56 290 HIS A N 1
ATOM 2123 C CA . HIS A 1 290 ? -4.881 -3.017 -21.163 1.00 87.56 290 HIS A CA 1
ATOM 2124 C C . HIS A 1 290 ? -4.211 -1.817 -20.485 1.00 87.56 290 HIS A C 1
ATOM 2126 O O . HIS A 1 290 ? -4.670 -1.403 -19.421 1.00 87.56 290 HIS A O 1
ATOM 2132 N N . ARG A 1 291 ? -3.161 -1.261 -21.102 1.00 88.88 291 ARG A N 1
ATOM 2133 C CA . ARG A 1 291 ? -2.362 -0.144 -20.567 1.00 88.88 291 ARG A CA 1
ATOM 2134 C C . ARG A 1 291 ? -1.790 -0.411 -19.169 1.00 88.88 291 ARG A C 1
ATOM 2136 O O . ARG A 1 291 ? -1.635 0.521 -18.385 1.00 88.88 291 ARG A O 1
ATOM 2143 N N . ALA A 1 292 ? -1.512 -1.674 -18.846 1.00 94.00 292 ALA A N 1
ATOM 2144 C CA . ALA A 1 292 ? -0.849 -2.024 -17.599 1.00 94.00 292 ALA A CA 1
ATOM 2145 C C . ALA A 1 292 ? 0.551 -1.405 -17.522 1.00 94.00 292 ALA A C 1
ATOM 2147 O O . ALA A 1 292 ? 1.231 -1.291 -18.542 1.00 94.00 292 ALA A O 1
ATOM 2148 N N . THR A 1 293 ? 1.003 -1.059 -16.321 1.00 96.00 293 THR A N 1
ATOM 2149 C CA . THR A 1 293 ? 2.347 -0.511 -16.114 1.00 96.00 293 THR A CA 1
ATOM 2150 C C . THR A 1 293 ? 3.046 -1.228 -14.972 1.00 96.00 293 THR A C 1
ATOM 2152 O O . THR A 1 293 ? 2.495 -1.324 -13.880 1.00 96.00 293 THR A O 1
ATOM 2155 N N . GLY A 1 294 ? 4.253 -1.749 -15.188 1.00 97.94 294 GLY A N 1
ATOM 2156 C CA . GLY A 1 294 ? 5.055 -2.342 -14.115 1.00 97.94 294 GLY A CA 1
ATOM 2157 C C . GLY A 1 294 ? 5.498 -1.277 -13.109 1.00 97.94 294 GLY A C 1
ATOM 2158 O O . GLY A 1 294 ? 4.977 -1.197 -11.996 1.00 97.94 294 GLY A O 1
ATOM 2159 N N . PHE A 1 295 ? 6.428 -0.423 -13.524 1.00 98.50 295 PHE A N 1
ATOM 2160 C CA . PHE A 1 295 ? 6.944 0.698 -12.740 1.00 98.50 295 PHE A CA 1
ATOM 2161 C C . PHE A 1 295 ? 6.627 2.030 -13.421 1.00 98.50 295 PHE A C 1
ATOM 2163 O O . PHE A 1 295 ? 6.979 2.238 -14.579 1.00 98.50 295 PHE A O 1
ATOM 2170 N N . ASP A 1 296 ? 5.982 2.939 -12.698 1.00 97.75 296 ASP A N 1
ATOM 2171 C CA . ASP A 1 296 ? 5.572 4.242 -13.207 1.00 97.75 296 ASP A CA 1
ATOM 2172 C C . ASP A 1 296 ? 6.092 5.376 -12.318 1.00 97.75 296 ASP A C 1
ATOM 2174 O O . ASP A 1 296 ? 5.563 5.639 -11.235 1.00 97.75 296 ASP A O 1
ATOM 2178 N N . LEU A 1 297 ? 7.138 6.060 -12.776 1.00 97.50 297 LEU A N 1
ATOM 2179 C CA . LEU A 1 297 ? 7.630 7.283 -12.155 1.00 97.50 297 LEU A CA 1
ATOM 2180 C C . LEU A 1 297 ? 6.990 8.485 -12.854 1.00 97.50 297 LEU A C 1
ATOM 2182 O O . LEU A 1 297 ? 7.589 9.089 -13.736 1.00 97.50 297 LEU A O 1
ATOM 2186 N N . GLU A 1 298 ? 5.760 8.816 -12.474 1.00 94.31 298 GLU A N 1
ATOM 2187 C CA . GLU A 1 298 ? 4.961 9.844 -13.147 1.00 94.31 298 GLU A CA 1
ATOM 2188 C C . GLU A 1 298 ? 5.464 11.259 -12.833 1.00 94.31 298 GLU A C 1
ATOM 2190 O O . GLU A 1 298 ? 5.659 12.077 -13.731 1.00 94.31 298 GLU A O 1
ATOM 2195 N N . CYS A 1 299 ? 5.693 11.548 -11.550 1.00 93.69 299 CYS A N 1
ATOM 2196 C CA . CYS A 1 299 ? 6.247 12.816 -11.086 1.00 93.69 299 CYS A CA 1
ATOM 2197 C C . CYS A 1 299 ? 6.918 12.665 -9.711 1.00 93.69 299 CYS A C 1
ATOM 2199 O O . CYS A 1 299 ? 7.101 11.560 -9.198 1.00 93.69 299 CYS A O 1
ATOM 2201 N N . GLY A 1 300 ? 7.289 13.794 -9.101 1.00 93.38 300 GLY A N 1
ATOM 2202 C CA . GLY A 1 300 ? 7.959 13.815 -7.803 1.00 93.38 300 GLY A CA 1
ATOM 2203 C C . GLY A 1 300 ? 9.450 13.506 -7.926 1.00 93.38 300 GLY A C 1
ATOM 2204 O O . GLY A 1 300 ? 10.094 13.947 -8.881 1.00 93.38 300 GLY A O 1
ATOM 2205 N N . SER A 1 301 ? 10.012 12.786 -6.955 1.00 94.38 301 SER A N 1
ATOM 2206 C CA . SER A 1 301 ? 11.439 12.452 -6.926 1.00 94.38 301 SER A CA 1
ATOM 2207 C C . SER A 1 301 ? 11.685 10.982 -6.597 1.00 94.38 301 SER A C 1
ATOM 2209 O O . SER A 1 301 ? 11.026 10.389 -5.743 1.00 94.38 301 SER A O 1
ATOM 2211 N N . MET A 1 302 ? 12.671 10.401 -7.277 1.00 97.25 302 MET A N 1
ATOM 2212 C CA . MET A 1 302 ? 13.147 9.047 -7.024 1.00 97.25 302 MET A CA 1
ATOM 2213 C C . MET A 1 302 ? 14.675 9.048 -7.023 1.00 97.25 302 MET A C 1
ATOM 2215 O O . MET A 1 302 ? 15.309 9.483 -7.987 1.00 97.25 302 MET A O 1
ATOM 2219 N N . GLY A 1 303 ? 15.273 8.574 -5.931 1.00 97.44 303 GLY A N 1
ATOM 2220 C CA . GLY A 1 303 ? 16.717 8.369 -5.858 1.00 97.44 303 GLY A CA 1
ATOM 2221 C C . GLY A 1 303 ? 17.117 7.122 -6.641 1.00 97.44 303 GLY A C 1
ATOM 2222 O O . GLY A 1 303 ? 17.532 7.200 -7.795 1.00 97.44 303 GLY A O 1
ATOM 2223 N N . GLU A 1 304 ? 16.991 5.963 -6.010 1.00 98.56 304 GLU A N 1
ATOM 2224 C CA . GLU A 1 304 ? 17.361 4.676 -6.604 1.00 98.56 304 GLU A CA 1
ATOM 2225 C C . GLU A 1 304 ? 16.165 3.738 -6.642 1.00 98.56 304 GLU A C 1
ATOM 2227 O O . GLU A 1 304 ? 15.424 3.646 -5.665 1.00 98.56 304 GLU A O 1
ATOM 2232 N N . ALA A 1 305 ? 16.016 3.013 -7.745 1.00 98.75 305 ALA A N 1
ATOM 2233 C CA . ALA A 1 305 ? 15.043 1.947 -7.882 1.00 98.75 305 ALA A CA 1
ATOM 2234 C C . ALA A 1 305 ? 15.732 0.678 -8.393 1.00 98.75 305 ALA A C 1
ATOM 2236 O O . ALA A 1 305 ? 16.384 0.700 -9.437 1.00 98.75 305 ALA A O 1
ATOM 2237 N N . THR A 1 306 ? 15.578 -0.419 -7.658 1.00 98.88 306 THR A N 1
ATOM 2238 C CA . THR A 1 306 ? 16.095 -1.739 -8.027 1.00 98.88 306 THR A CA 1
ATOM 2239 C C . THR A 1 306 ? 14.941 -2.726 -8.129 1.00 98.88 306 THR A C 1
ATOM 2241 O O . THR A 1 306 ? 14.121 -2.804 -7.218 1.00 98.88 306 THR A O 1
ATOM 2244 N N . PHE A 1 307 ? 14.892 -3.510 -9.201 1.00 98.81 307 PHE A N 1
ATOM 2245 C CA . PHE A 1 307 ? 13.918 -4.580 -9.391 1.00 98.81 307 PHE A CA 1
ATOM 2246 C C . PHE A 1 307 ? 14.621 -5.870 -9.782 1.00 98.81 307 PHE A C 1
ATOM 2248 O O . PHE A 1 307 ? 15.555 -5.849 -10.577 1.00 98.81 307 PHE A O 1
ATOM 2255 N N . THR A 1 308 ? 14.147 -7.002 -9.269 1.00 97.81 308 THR A N 1
ATOM 2256 C CA . THR A 1 308 ? 14.639 -8.311 -9.717 1.00 97.81 308 THR A CA 1
ATOM 2257 C C . THR A 1 308 ? 14.209 -8.564 -11.158 1.00 97.81 308 THR A C 1
ATOM 2259 O O . THR A 1 308 ? 15.047 -8.660 -12.051 1.00 97.81 308 THR A O 1
ATOM 2262 N N . THR A 1 309 ? 12.900 -8.561 -11.407 1.00 97.81 309 THR A N 1
ATOM 2263 C CA . THR A 1 309 ? 12.332 -8.605 -12.754 1.00 97.81 309 THR A CA 1
ATOM 2264 C C . THR A 1 309 ? 11.053 -7.780 -12.805 1.00 97.81 309 THR A C 1
ATOM 2266 O O . THR A 1 309 ? 10.366 -7.629 -11.790 1.00 97.81 309 THR A O 1
ATOM 2269 N N . ILE A 1 310 ? 10.735 -7.267 -13.989 1.00 98.62 310 ILE A N 1
ATOM 2270 C CA . ILE A 1 310 ? 9.444 -6.653 -14.287 1.00 98.62 310 ILE A CA 1
ATOM 2271 C C . ILE A 1 310 ? 8.902 -7.326 -15.541 1.00 98.62 310 ILE A C 1
ATOM 2273 O O . ILE A 1 310 ? 9.563 -7.314 -16.585 1.00 98.62 310 ILE A O 1
ATOM 2277 N N . VAL A 1 311 ? 7.700 -7.884 -15.435 1.00 98.38 311 VAL A N 1
ATOM 2278 C CA . VAL A 1 311 ? 6.969 -8.453 -16.565 1.00 98.38 311 VAL A CA 1
ATOM 2279 C C . VAL A 1 311 ? 5.608 -7.784 -16.663 1.00 98.38 311 VAL A C 1
ATOM 2281 O O . VAL A 1 311 ? 4.859 -7.695 -15.692 1.00 98.38 311 VAL A O 1
ATOM 2284 N N . THR A 1 312 ? 5.275 -7.303 -17.851 1.00 98.12 312 THR A N 1
ATOM 2285 C CA . THR A 1 312 ? 4.021 -6.595 -18.088 1.00 98.12 312 THR A CA 1
ATOM 2286 C C . THR A 1 312 ? 3.286 -7.192 -19.284 1.00 98.12 312 THR A C 1
ATOM 2288 O O . THR A 1 312 ? 3.891 -7.518 -20.304 1.00 98.12 312 THR A O 1
ATOM 2291 N N . HIS A 1 313 ? 1.966 -7.343 -19.161 1.00 97.06 313 HIS A N 1
ATOM 2292 C CA . HIS A 1 313 ? 1.101 -7.966 -20.155 1.00 97.06 313 HIS A CA 1
ATOM 2293 C C . HIS A 1 313 ? -0.091 -7.076 -20.522 1.00 97.06 313 HIS A C 1
ATOM 2295 O O . HIS A 1 313 ? -0.855 -6.660 -19.655 1.00 97.06 313 HIS A O 1
ATOM 2301 N N . GLY A 1 314 ? -0.332 -6.896 -21.818 1.00 94.62 314 GLY A N 1
ATOM 2302 C CA . GLY A 1 314 ? -1.512 -6.243 -22.381 1.00 94.62 314 GLY A CA 1
ATOM 2303 C C . GLY A 1 314 ? -1.173 -5.179 -23.420 1.00 94.62 314 GLY A C 1
ATOM 2304 O O . GLY A 1 314 ? -0.055 -4.675 -23.495 1.00 94.62 314 GLY A O 1
ATOM 2305 N N . ASP A 1 315 ? -2.144 -4.820 -24.251 1.00 94.12 315 ASP A N 1
ATOM 2306 C CA . ASP A 1 315 ? -1.937 -3.797 -25.277 1.00 94.12 315 ASP A CA 1
ATOM 2307 C C . ASP A 1 315 ? -1.739 -2.410 -24.661 1.00 94.12 315 ASP A C 1
ATOM 2309 O O . ASP A 1 315 ? -2.412 -2.052 -23.692 1.00 94.12 315 ASP A O 1
ATOM 2313 N N . GLY A 1 316 ? -0.806 -1.636 -25.219 1.00 92.88 316 GLY A N 1
ATOM 2314 C CA . GLY A 1 316 ? -0.387 -0.333 -24.697 1.00 92.88 316 GLY A CA 1
ATOM 2315 C C . GLY A 1 316 ? 0.308 -0.384 -23.339 1.00 92.88 316 GLY A C 1
ATOM 2316 O O . GLY A 1 316 ? 0.425 0.652 -22.689 1.00 92.88 316 GLY A O 1
ATOM 2317 N N . SER A 1 317 ? 0.714 -1.571 -22.885 1.00 95.31 317 SER A N 1
ATOM 2318 C CA . SER A 1 317 ? 1.328 -1.758 -21.576 1.00 95.31 317 SER A CA 1
ATOM 2319 C C . SER A 1 317 ? 2.814 -1.388 -21.557 1.00 95.31 317 SER A C 1
ATOM 2321 O O . SER A 1 317 ? 3.505 -1.466 -22.572 1.00 95.31 317 SER A O 1
ATOM 2323 N N . ILE A 1 318 ? 3.323 -0.940 -20.413 1.00 97.31 318 ILE A N 1
ATOM 2324 C CA . ILE A 1 318 ? 4.694 -0.443 -20.285 1.00 97.31 318 ILE A CA 1
ATOM 2325 C C . ILE A 1 318 ? 5.386 -1.127 -19.107 1.00 97.31 318 ILE A C 1
ATOM 2327 O O . ILE A 1 318 ? 4.893 -1.077 -17.986 1.00 97.31 318 ILE A O 1
ATOM 2331 N N . GLY A 1 319 ? 6.553 -1.729 -19.334 1.00 97.94 319 GLY A N 1
ATOM 2332 C CA . GLY A 1 319 ? 7.325 -2.360 -18.259 1.00 97.94 319 GLY A CA 1
ATOM 2333 C C . GLY A 1 319 ? 7.771 -1.320 -17.229 1.00 97.94 319 GLY A C 1
ATOM 2334 O O . GLY A 1 319 ? 7.402 -1.385 -16.058 1.00 97.94 319 GLY A O 1
ATOM 2335 N N . ALA A 1 320 ? 8.498 -0.303 -17.687 1.00 98.38 320 ALA A N 1
ATOM 2336 C CA . ALA A 1 320 ? 8.858 0.862 -16.887 1.00 98.38 320 ALA A CA 1
ATOM 2337 C C . ALA A 1 320 ? 8.653 2.171 -17.663 1.00 98.38 320 ALA A C 1
ATOM 2339 O O . ALA A 1 320 ? 9.058 2.282 -18.823 1.00 98.38 320 ALA A O 1
ATOM 2340 N N . ARG A 1 321 ? 8.047 3.174 -17.020 1.00 98.06 321 ARG A N 1
ATOM 2341 C CA . ARG A 1 321 ? 7.889 4.535 -17.544 1.00 98.06 321 ARG A CA 1
ATOM 2342 C C . ARG A 1 321 ? 8.548 5.541 -16.610 1.00 98.06 321 ARG A C 1
ATOM 2344 O O . ARG A 1 321 ? 8.274 5.550 -15.411 1.00 98.06 321 ARG A O 1
ATOM 2351 N N . ILE A 1 322 ? 9.397 6.394 -17.173 1.00 98.00 322 ILE A N 1
ATOM 2352 C CA . ILE A 1 322 ? 10.134 7.431 -16.454 1.00 98.00 322 ILE A CA 1
ATOM 2353 C C . ILE A 1 322 ? 9.662 8.799 -16.946 1.00 98.00 322 ILE A C 1
ATOM 2355 O O . ILE A 1 322 ? 9.987 9.204 -18.057 1.00 98.00 322 ILE A O 1
ATOM 2359 N N . GLY A 1 323 ? 8.888 9.489 -16.112 1.00 96.88 323 GLY A N 1
ATOM 2360 C CA . GLY A 1 323 ? 8.323 10.817 -16.363 1.00 96.88 323 GLY A CA 1
ATOM 2361 C C . GLY A 1 323 ? 9.060 11.963 -15.666 1.00 96.88 323 GLY A C 1
ATOM 2362 O O . GLY A 1 323 ? 8.865 13.127 -16.007 1.00 96.88 323 GLY A O 1
ATOM 2363 N N . CYS A 1 324 ? 9.947 11.672 -14.710 1.00 95.38 324 CYS A N 1
ATOM 2364 C CA . CYS A 1 324 ? 10.766 12.681 -14.036 1.00 95.38 324 CYS A CA 1
ATOM 2365 C C . CYS A 1 324 ? 12.202 12.194 -13.788 1.00 95.38 324 CYS A C 1
ATOM 2367 O O . CYS A 1 324 ? 12.626 11.162 -14.306 1.00 95.38 324 CYS A O 1
ATOM 2369 N N . ARG A 1 325 ? 12.995 12.976 -13.044 1.00 94.94 325 ARG A N 1
ATOM 2370 C CA . ARG A 1 325 ? 14.406 12.658 -12.802 1.00 94.94 325 ARG A CA 1
ATOM 2371 C C . ARG A 1 325 ? 14.553 11.428 -11.900 1.00 94.94 325 ARG A C 1
ATOM 2373 O O . ARG A 1 325 ? 14.005 11.397 -10.800 1.00 94.94 325 ARG A O 1
ATOM 2380 N N . LEU A 1 326 ? 15.385 10.487 -12.338 1.00 97.69 326 LEU A N 1
ATOM 2381 C CA . LEU A 1 326 ? 15.782 9.284 -11.611 1.00 97.69 326 LEU A CA 1
ATOM 2382 C C . LEU A 1 326 ? 17.311 9.191 -11.549 1.00 97.69 326 LEU A C 1
ATOM 2384 O O . LEU A 1 326 ? 17.975 9.265 -12.580 1.00 97.69 326 LEU A O 1
ATOM 2388 N N . ARG A 1 327 ? 17.904 9.007 -10.362 1.00 97.75 327 ARG A N 1
ATOM 2389 C CA . ARG A 1 327 ? 19.365 8.826 -10.277 1.00 97.75 327 ARG A CA 1
ATOM 2390 C C . ARG A 1 327 ? 19.779 7.457 -10.811 1.00 97.75 327 ARG A C 1
ATOM 2392 O O . ARG A 1 327 ? 20.663 7.374 -11.655 1.00 97.75 327 ARG A O 1
ATOM 2399 N N . ARG A 1 328 ? 19.153 6.375 -10.349 1.00 98.50 328 ARG A N 1
ATOM 2400 C CA . ARG A 1 328 ? 19.541 5.021 -10.773 1.00 98.50 328 ARG A CA 1
ATOM 2401 C C . ARG A 1 328 ? 18.335 4.107 -10.917 1.00 98.50 328 ARG A C 1
ATOM 2403 O O . ARG A 1 328 ? 17.574 3.971 -9.963 1.00 98.50 328 ARG A O 1
ATOM 2410 N N . LEU A 1 329 ? 18.215 3.452 -12.071 1.00 98.69 329 LEU A N 1
ATOM 2411 C CA . LEU A 1 329 ? 17.357 2.281 -12.258 1.00 98.69 329 LEU A CA 1
ATOM 2412 C C . LEU A 1 329 ? 18.239 1.055 -12.467 1.00 98.69 329 LEU A C 1
ATOM 2414 O O . LEU A 1 329 ? 19.119 1.059 -13.327 1.00 98.69 329 LEU A O 1
ATOM 2418 N N . GLU A 1 330 ? 17.988 0.011 -11.694 1.00 98.75 330 GLU A N 1
ATOM 2419 C CA . GLU A 1 330 ? 18.644 -1.281 -11.827 1.00 98.75 330 GLU A CA 1
ATOM 2420 C C . GLU A 1 330 ? 17.591 -2.379 -11.963 1.00 98.75 330 GLU A C 1
ATOM 2422 O O . GLU A 1 330 ? 16.757 -2.561 -11.081 1.00 98.75 330 GLU A O 1
ATOM 2427 N N . ILE A 1 331 ? 17.632 -3.122 -13.063 1.00 98.56 331 ILE A N 1
ATOM 2428 C CA . ILE A 1 331 ? 16.870 -4.356 -13.245 1.00 98.56 331 ILE A CA 1
ATOM 2429 C C . ILE A 1 331 ? 17.875 -5.505 -13.187 1.00 98.56 331 ILE A C 1
ATOM 2431 O O . ILE A 1 331 ? 18.759 -5.588 -14.033 1.00 98.56 331 ILE A O 1
ATOM 2435 N N . ILE A 1 332 ? 17.798 -6.365 -12.175 1.00 98.06 332 ILE A N 1
ATOM 2436 C CA . ILE A 1 332 ? 18.816 -7.399 -11.927 1.00 98.06 332 ILE A CA 1
ATOM 2437 C C . ILE A 1 332 ? 18.776 -8.461 -13.026 1.00 98.06 332 ILE A C 1
ATOM 2439 O O . ILE A 1 332 ? 19.816 -8.838 -13.560 1.00 98.06 332 ILE A O 1
ATOM 2443 N N . GLU A 1 333 ? 17.580 -8.929 -13.369 1.00 96.50 333 GLU A N 1
ATOM 2444 C CA . GLU A 1 333 ? 17.367 -9.963 -14.372 1.00 96.50 333 GLU A CA 1
ATOM 2445 C C . GLU A 1 333 ? 16.752 -9.338 -15.624 1.00 96.50 333 GLU A C 1
ATOM 2447 O O . GLU A 1 333 ? 17.469 -8.772 -16.442 1.00 96.50 333 GLU A O 1
ATOM 2452 N N . THR A 1 334 ? 15.432 -9.405 -15.784 1.00 95.56 334 THR A N 1
ATOM 2453 C CA . THR A 1 334 ? 14.780 -9.106 -17.066 1.00 95.56 334 THR A CA 1
ATOM 2454 C C . THR A 1 334 ? 13.731 -8.008 -16.941 1.00 95.56 334 THR A C 1
ATOM 2456 O O . THR A 1 334 ? 12.999 -7.943 -15.946 1.00 95.56 334 THR A O 1
ATOM 2459 N N . LEU A 1 335 ? 13.636 -7.179 -17.983 1.00 98.31 335 LEU A N 1
ATOM 2460 C CA . LEU A 1 335 ? 12.540 -6.239 -18.218 1.00 98.31 335 LEU A CA 1
ATOM 2461 C C . LEU A 1 335 ? 11.787 -6.660 -19.486 1.00 98.31 335 LEU A C 1
ATOM 2463 O O . LEU A 1 335 ? 12.308 -6.524 -20.594 1.00 98.31 335 LEU A O 1
ATOM 2467 N N . CYS A 1 336 ? 10.568 -7.173 -19.332 1.00 97.88 336 CYS A N 1
ATOM 2468 C CA . CYS A 1 336 ? 9.808 -7.749 -20.437 1.00 97.88 336 CYS A CA 1
ATOM 2469 C C . CYS A 1 336 ? 8.396 -7.169 -20.534 1.00 97.88 336 CYS A C 1
ATOM 2471 O O . CYS A 1 336 ? 7.682 -7.067 -19.536 1.00 97.88 336 CYS A O 1
ATOM 2473 N N . THR A 1 337 ? 7.972 -6.862 -21.761 1.00 97.94 337 THR A N 1
ATOM 2474 C CA . THR A 1 337 ? 6.592 -6.464 -22.050 1.00 97.94 337 THR A CA 1
ATOM 2475 C C . THR A 1 337 ? 5.993 -7.285 -23.189 1.00 97.94 337 THR A C 1
ATOM 2477 O O . THR A 1 337 ? 6.528 -7.372 -24.302 1.00 97.94 337 THR A O 1
ATOM 2480 N N . HIS A 1 338 ? 4.814 -7.840 -22.932 1.00 96.62 338 HIS A N 1
ATOM 2481 C CA . HIS A 1 338 ? 3.996 -8.573 -23.887 1.00 96.62 338 HIS A CA 1
ATOM 2482 C C . HIS A 1 338 ? 2.712 -7.806 -24.190 1.00 96.62 338 HIS A C 1
ATOM 2484 O O . HIS A 1 338 ? 1.900 -7.574 -23.305 1.00 96.62 338 HIS A O 1
ATOM 2490 N N . GLY A 1 339 ? 2.475 -7.465 -25.447 1.00 92.50 339 GLY A N 1
ATOM 2491 C CA . GLY A 1 339 ? 1.282 -6.727 -25.865 1.00 92.50 339 GLY A CA 1
ATOM 2492 C C . GLY A 1 339 ? 1.552 -5.965 -27.144 1.00 92.50 339 GLY A C 1
ATOM 2493 O O . GLY A 1 339 ? 2.682 -5.994 -27.611 1.00 92.50 339 GLY A O 1
ATOM 2494 N N . GLY A 1 340 ? 0.542 -5.322 -27.720 1.00 92.12 340 GLY A N 1
ATOM 2495 C CA . GLY A 1 340 ? 0.653 -4.516 -28.933 1.00 92.12 340 GLY A CA 1
ATOM 2496 C C . GLY A 1 340 ? 0.239 -3.060 -28.725 1.00 92.12 340 GLY A C 1
ATOM 2497 O O . GLY A 1 340 ? 0.444 -2.463 -27.665 1.00 92.12 340 GLY A O 1
ATOM 2498 N N . GLU A 1 341 ? -0.340 -2.474 -29.765 1.00 86.62 341 GLU A N 1
ATOM 2499 C CA . GLU A 1 341 ? -0.960 -1.153 -29.723 1.00 86.62 341 GLU A CA 1
ATOM 2500 C C . GLU A 1 341 ? -2.316 -1.208 -29.011 1.00 86.62 341 GLU A C 1
ATOM 2502 O O . GLU A 1 341 ? -3.168 -2.041 -29.319 1.00 86.62 341 GLU A O 1
ATOM 2507 N N . ALA A 1 342 ? -2.529 -0.313 -28.049 1.00 78.81 342 ALA A N 1
ATOM 2508 C CA . ALA A 1 342 ? -3.813 -0.157 -27.389 1.00 78.81 342 ALA A CA 1
ATOM 2509 C C . ALA A 1 342 ? -4.826 0.564 -28.283 1.00 78.81 342 ALA A C 1
ATOM 2511 O O . ALA A 1 342 ? -4.490 1.505 -28.984 1.00 78.81 342 ALA A O 1
ATOM 2512 N N . PHE A 1 343 ? -6.113 0.240 -28.152 1.00 71.12 343 PHE A N 1
ATOM 2513 C CA . PHE A 1 343 ? -7.178 1.090 -28.679 1.00 71.12 343 PHE A CA 1
ATOM 2514 C C . PHE A 1 343 ? -7.036 2.544 -28.168 1.00 71.12 343 PHE A C 1
ATOM 2516 O O . PHE A 1 343 ? -6.895 2.777 -26.962 1.00 71.12 343 PHE A O 1
ATOM 2523 N N . ALA A 1 344 ? -7.089 3.528 -29.076 1.00 59.94 344 ALA A N 1
ATOM 2524 C CA . ALA A 1 344 ? -6.929 4.954 -28.755 1.00 59.94 344 ALA A CA 1
ATOM 2525 C C . ALA A 1 344 ? -8.004 5.481 -27.777 1.00 59.94 344 ALA A C 1
ATOM 2527 O O . ALA A 1 344 ? -7.746 6.397 -26.997 1.00 59.94 344 ALA A O 1
ATOM 2528 N N . GLY A 1 345 ? -9.180 4.842 -27.724 1.00 59.47 345 GLY A N 1
ATOM 2529 C CA . GLY A 1 345 ? -10.245 5.184 -26.779 1.00 59.47 345 GLY A CA 1
ATOM 2530 C C . GLY A 1 345 ? -11.028 6.438 -27.179 1.00 59.47 345 GLY A C 1
ATOM 2531 O O . GLY A 1 345 ? -11.200 6.730 -28.359 1.00 59.47 345 GLY A O 1
ATOM 2532 N N . HIS A 1 346 ? -11.520 7.172 -26.174 1.00 48.66 346 HIS A N 1
ATOM 2533 C CA . HIS A 1 346 ? -12.287 8.422 -26.315 1.00 48.66 346 HIS A CA 1
ATOM 2534 C C . HIS A 1 346 ? -11.425 9.668 -26.600 1.00 48.66 346 HIS A C 1
ATOM 2536 O O . HIS A 1 346 ? -11.954 10.778 -26.606 1.00 48.66 346 HIS A O 1
ATOM 2542 N N . TYR A 1 347 ? -10.123 9.497 -26.843 1.00 50.12 347 TYR A N 1
ATOM 2543 C CA . TYR A 1 347 ? -9.192 10.574 -27.186 1.00 50.12 347 TYR A CA 1
ATOM 2544 C C . TYR A 1 347 ? -8.779 10.441 -28.662 1.00 50.12 347 TYR A C 1
ATOM 2546 O O . TYR A 1 347 ? -7.681 9.966 -28.941 1.00 50.12 347 TYR A O 1
ATOM 2554 N N . PRO A 1 348 ? -9.654 10.808 -29.622 1.00 50.69 348 PRO A N 1
ATOM 2555 C CA . PRO A 1 348 ? -9.405 10.599 -31.053 1.00 50.69 348 PRO A CA 1
ATOM 2556 C C . PRO A 1 348 ? -8.197 11.385 -31.583 1.00 50.69 348 PRO A C 1
ATOM 2558 O O . PRO A 1 348 ? -7.655 11.026 -32.623 1.00 50.69 348 PRO A O 1
ATOM 2561 N N . ASP A 1 349 ? -7.768 12.421 -30.859 1.00 59.72 349 ASP A N 1
ATOM 2562 C CA . ASP A 1 349 ? -6.655 13.294 -31.241 1.00 59.72 349 ASP A CA 1
ATOM 2563 C C . ASP A 1 349 ? -5.292 12.804 -30.716 1.00 59.72 349 ASP A C 1
ATOM 2565 O O . ASP A 1 349 ? -4.268 13.435 -30.974 1.00 59.72 349 ASP A O 1
ATOM 2569 N N . GLN A 1 350 ? -5.258 11.701 -29.959 1.00 55.56 350 GLN A N 1
ATOM 2570 C CA . GLN A 1 350 ? -4.021 11.116 -29.443 1.00 55.56 350 GLN A CA 1
ATOM 2571 C C . GLN A 1 350 ? -3.690 9.824 -30.177 1.00 55.56 350 GLN A C 1
ATOM 2573 O O . GLN A 1 350 ? -4.546 8.957 -30.363 1.00 55.56 350 GLN A O 1
ATOM 2578 N N . SER A 1 351 ? -2.416 9.672 -30.539 1.00 63.03 351 SER A N 1
ATOM 2579 C CA . SER A 1 351 ? -1.918 8.392 -31.021 1.00 63.03 351 SER A CA 1
ATOM 2580 C C . SER A 1 351 ? -2.180 7.313 -29.964 1.00 63.03 351 SER A C 1
ATOM 2582 O O . SER A 1 351 ? -1.927 7.544 -28.775 1.00 63.03 351 SER A O 1
ATOM 2584 N N . PRO A 1 352 ? -2.688 6.140 -30.368 1.00 72.75 352 PRO A N 1
ATOM 2585 C CA . PRO A 1 352 ? -2.901 5.035 -29.450 1.00 72.75 352 PRO A CA 1
ATOM 2586 C C . PRO A 1 352 ? -1.600 4.676 -28.711 1.00 72.75 352 PRO A C 1
ATOM 2588 O O . PRO A 1 352 ? -0.535 4.629 -29.333 1.00 72.75 352 PRO A O 1
ATOM 2591 N N . PRO A 1 353 ? -1.642 4.414 -27.391 1.00 81.50 353 PRO A N 1
ATOM 2592 C CA . PRO A 1 353 ? -0.438 4.039 -26.674 1.00 81.50 353 PRO A CA 1
ATOM 2593 C C . PRO A 1 353 ? 0.044 2.671 -27.145 1.00 81.50 353 PRO A C 1
ATOM 2595 O O . PRO A 1 353 ? -0.696 1.691 -27.153 1.00 81.50 353 PRO A O 1
ATOM 2598 N N . THR A 1 354 ? 1.312 2.590 -27.514 1.00 90.44 354 THR A N 1
ATOM 2599 C CA . THR A 1 354 ? 1.965 1.336 -27.883 1.00 90.44 354 THR A CA 1
ATOM 2600 C C . THR A 1 354 ? 2.674 0.732 -26.687 1.00 90.44 354 THR A C 1
ATOM 2602 O O . THR A 1 354 ? 3.170 1.460 -25.816 1.00 90.44 354 THR A O 1
ATOM 2605 N N . ALA A 1 355 ? 2.712 -0.599 -26.640 1.00 94.94 355 ALA A N 1
ATOM 2606 C CA . ALA A 1 355 ? 3.456 -1.293 -25.608 1.00 94.94 355 ALA A CA 1
ATOM 2607 C C . ALA A 1 355 ? 4.973 -1.041 -25.727 1.00 94.94 355 ALA A C 1
ATOM 2609 O O . ALA A 1 355 ? 5.499 -0.876 -26.828 1.00 94.94 355 ALA A O 1
ATOM 2610 N N . SER A 1 356 ? 5.674 -1.002 -24.592 1.00 96.94 356 SER A N 1
ATOM 2611 C CA . SER A 1 356 ? 7.133 -0.817 -24.525 1.00 96.94 356 SER A CA 1
ATOM 2612 C C . SER A 1 356 ? 7.720 -1.520 -23.302 1.00 96.94 356 SER A C 1
ATOM 2614 O O . SER A 1 356 ? 7.056 -1.627 -22.269 1.00 96.94 356 SER A O 1
ATOM 2616 N N . ALA A 1 357 ? 8.969 -1.979 -23.372 1.00 97.94 357 ALA A N 1
ATOM 2617 C CA . ALA A 1 357 ? 9.659 -2.486 -22.185 1.00 97.94 357 ALA A CA 1
ATOM 2618 C C . ALA A 1 357 ? 10.088 -1.322 -21.283 1.00 97.94 357 ALA A C 1
ATOM 2620 O O . ALA A 1 357 ? 9.796 -1.318 -20.089 1.00 97.94 357 ALA A O 1
ATOM 2621 N N . LEU A 1 358 ? 10.697 -0.292 -21.874 1.00 98.19 358 LEU A N 1
ATOM 2622 C CA . LEU A 1 358 ? 11.090 0.930 -21.179 1.00 98.19 358 LEU A CA 1
ATOM 2623 C C . LEU A 1 358 ? 10.694 2.162 -21.994 1.00 98.19 358 LEU A C 1
ATOM 2625 O O . LEU A 1 358 ? 10.911 2.212 -23.209 1.00 98.19 358 LEU A O 1
ATOM 2629 N N . ARG A 1 359 ? 10.124 3.162 -21.322 1.00 97.69 359 ARG A N 1
ATOM 2630 C CA . ARG A 1 359 ? 9.850 4.484 -21.886 1.00 97.69 359 ARG A CA 1
ATOM 2631 C C . ARG A 1 359 ? 10.447 5.581 -21.011 1.00 97.69 359 ARG A C 1
ATOM 2633 O O . ARG A 1 359 ? 10.204 5.603 -19.806 1.00 97.69 359 ARG A O 1
ATOM 2640 N N . ILE A 1 360 ? 11.199 6.482 -21.632 1.00 97.25 360 ILE A N 1
ATOM 2641 C CA . ILE A 1 360 ? 11.708 7.709 -21.018 1.00 97.25 360 ILE A CA 1
ATOM 2642 C C . ILE A 1 360 ? 10.964 8.872 -21.672 1.00 97.25 360 ILE A C 1
ATOM 2644 O O . ILE A 1 360 ? 11.163 9.122 -22.860 1.00 97.25 360 ILE A O 1
ATOM 2648 N N . ASP A 1 361 ? 10.081 9.526 -20.921 1.00 95.69 361 ASP A N 1
ATOM 2649 C CA . ASP A 1 361 ? 9.201 10.575 -21.440 1.00 95.69 361 ASP A CA 1
ATOM 2650 C C . ASP A 1 361 ? 9.992 11.886 -21.686 1.00 95.69 361 ASP A C 1
ATOM 2652 O O . ASP A 1 361 ? 11.038 12.111 -21.058 1.00 95.69 361 ASP A O 1
ATOM 2656 N N . PRO A 1 362 ? 9.505 12.797 -22.550 1.00 94.50 362 PRO A N 1
ATOM 2657 C CA . PRO A 1 362 ? 10.170 14.070 -22.825 1.00 94.50 362 PRO A CA 1
ATOM 2658 C C . PRO A 1 362 ? 10.455 14.901 -21.570 1.00 94.50 362 PRO A C 1
ATOM 2660 O O . PRO A 1 362 ? 9.613 15.044 -20.684 1.00 94.50 362 PRO A O 1
ATOM 2663 N N . GLY A 1 363 ? 11.652 15.490 -21.498 1.00 93.38 363 GLY A N 1
ATOM 2664 C CA . GLY A 1 363 ? 12.083 16.315 -20.361 1.00 93.38 363 GLY A CA 1
ATOM 2665 C C . GLY A 1 363 ? 12.432 15.532 -19.087 1.00 93.38 363 GLY A C 1
ATOM 2666 O O . GLY A 1 363 ? 12.867 16.137 -18.103 1.00 93.38 363 GLY A O 1
ATOM 2667 N N . SER A 1 364 ? 12.289 14.205 -19.095 1.00 95.81 364 SER A N 1
ATOM 2668 C CA . SER A 1 364 ? 12.765 13.332 -18.024 1.00 95.81 364 SER A CA 1
ATOM 2669 C C . SER A 1 364 ? 14.236 12.941 -18.227 1.00 95.81 364 SER A C 1
ATOM 2671 O O . SER A 1 364 ? 14.820 13.118 -19.302 1.00 95.81 364 SER A O 1
ATOM 2673 N N . ALA A 1 365 ? 14.867 12.436 -17.167 1.00 95.62 365 ALA A N 1
ATOM 2674 C CA . ALA A 1 365 ? 16.254 12.000 -17.228 1.00 95.62 365 ALA A CA 1
ATOM 2675 C C . ALA A 1 365 ? 16.532 10.879 -16.232 1.00 95.62 365 ALA A C 1
ATOM 2677 O O . ALA A 1 365 ? 16.146 10.967 -15.065 1.00 95.62 365 ALA A O 1
ATOM 2678 N N . ILE A 1 366 ? 17.288 9.884 -16.674 1.00 97.25 366 ILE A N 1
ATOM 2679 C CA . ILE A 1 366 ? 17.891 8.868 -15.822 1.00 97.25 366 ILE A CA 1
ATOM 2680 C C . ILE A 1 366 ? 19.413 9.020 -15.842 1.00 97.25 366 ILE A C 1
ATOM 2682 O O . ILE A 1 366 ? 20.021 9.035 -16.910 1.00 97.25 366 ILE A O 1
ATOM 2686 N N . GLU A 1 367 ? 20.052 9.153 -14.676 1.00 97.81 367 GLU A N 1
ATOM 2687 C CA . GLU A 1 367 ? 21.515 9.324 -14.633 1.00 97.81 367 GLU A CA 1
ATOM 2688 C C . GLU A 1 367 ? 22.236 8.015 -14.975 1.00 97.81 367 GLU A C 1
ATOM 2690 O O . GLU A 1 367 ? 23.201 8.039 -15.736 1.00 97.81 367 GLU A O 1
ATOM 2695 N N . ALA A 1 368 ? 21.749 6.875 -14.472 1.00 98.25 368 ALA A N 1
ATOM 2696 C CA . ALA A 1 368 ? 22.288 5.561 -14.808 1.00 98.25 368 ALA A CA 1
ATOM 2697 C C . ALA A 1 368 ? 21.212 4.466 -14.874 1.00 98.25 368 ALA A C 1
ATOM 2699 O O . ALA A 1 368 ? 20.427 4.286 -13.938 1.00 98.25 368 ALA A O 1
ATOM 2700 N N . LEU A 1 369 ? 21.225 3.707 -15.969 1.00 98.38 369 LEU A N 1
ATOM 2701 C CA . LEU A 1 369 ? 20.364 2.560 -16.231 1.00 98.38 369 LEU A CA 1
ATOM 2702 C C . LEU A 1 369 ? 21.205 1.287 -16.345 1.00 98.38 369 LEU A C 1
ATOM 2704 O O . LEU A 1 369 ? 22.048 1.171 -17.234 1.00 98.38 369 LEU A O 1
ATOM 2708 N N . PHE A 1 370 ? 20.924 0.321 -15.476 1.00 98.50 370 PHE A N 1
ATOM 2709 C CA . PHE A 1 370 ? 21.547 -0.999 -15.488 1.00 98.50 370 PHE A CA 1
ATOM 2710 C C . PHE A 1 370 ? 20.481 -2.074 -15.666 1.00 98.50 370 PHE A C 1
ATOM 2712 O O . PHE A 1 370 ? 19.515 -2.112 -14.907 1.00 98.50 370 PHE A O 1
ATOM 2719 N N . VAL A 1 371 ? 20.667 -2.969 -16.631 1.00 98.31 371 VAL A N 1
ATOM 2720 C CA . VAL A 1 371 ? 19.854 -4.182 -16.773 1.00 98.31 371 VAL A CA 1
ATOM 2721 C C . VAL A 1 371 ? 20.792 -5.379 -16.846 1.00 98.31 371 VAL A C 1
ATOM 2723 O O . VAL A 1 371 ? 21.598 -5.463 -17.763 1.00 98.31 371 VAL A O 1
ATOM 2726 N N . GLY A 1 372 ? 20.752 -6.285 -15.871 1.00 97.38 372 GLY A N 1
ATOM 2727 C CA . GLY A 1 372 ? 21.682 -7.417 -15.814 1.00 97.38 372 GLY A CA 1
ATOM 2728 C C . GLY A 1 372 ? 21.410 -8.482 -16.880 1.00 97.38 372 GLY A C 1
ATOM 2729 O O . GLY A 1 372 ? 22.354 -9.065 -17.410 1.00 97.38 372 GLY A O 1
AT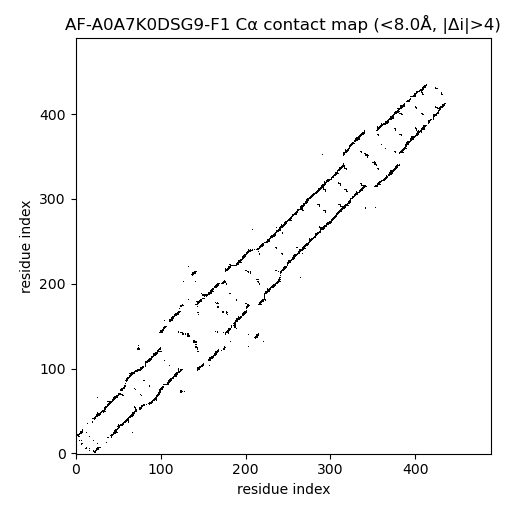OM 2730 N N . GLY A 1 373 ? 20.143 -8.706 -17.227 1.00 95.75 373 GLY A N 1
ATOM 2731 C CA . GLY A 1 373 ? 19.700 -9.606 -18.291 1.00 95.75 373 GLY A CA 1
ATOM 2732 C C . GLY A 1 373 ? 19.221 -8.859 -19.535 1.00 95.75 373 GLY A C 1
ATOM 2733 O O . GLY A 1 373 ? 19.879 -7.930 -20.005 1.00 95.75 373 GLY A O 1
ATOM 2734 N N . GLU A 1 374 ? 18.103 -9.303 -20.109 1.00 95.88 374 GLU A N 1
ATOM 2735 C CA . GLU A 1 374 ? 17.571 -8.760 -21.363 1.00 95.88 374 GLU A CA 1
ATOM 2736 C C . GLU A 1 374 ? 16.468 -7.712 -21.160 1.00 95.88 374 GLU A C 1
ATOM 2738 O O . GLU A 1 374 ? 15.763 -7.683 -20.146 1.00 95.88 374 GLU A O 1
ATOM 2743 N N . ILE A 1 375 ? 16.303 -6.862 -22.176 1.00 98.12 375 ILE A N 1
ATOM 2744 C CA . ILE A 1 375 ? 15.138 -5.989 -22.337 1.00 98.12 375 ILE A CA 1
ATOM 2745 C C . ILE A 1 375 ? 14.365 -6.483 -23.560 1.00 98.12 375 ILE A C 1
ATOM 2747 O O . ILE A 1 375 ? 14.913 -6.509 -24.665 1.00 98.12 375 ILE A O 1
ATOM 2751 N N . HIS A 1 376 ? 13.099 -6.871 -23.393 1.00 97.12 376 HIS A N 1
ATOM 2752 C CA . HIS A 1 376 ? 12.361 -7.599 -24.430 1.00 97.12 376 HIS A CA 1
ATOM 2753 C C . HIS A 1 376 ? 10.941 -7.082 -24.677 1.00 97.12 376 HIS A C 1
ATOM 2755 O O . HIS A 1 376 ? 10.188 -6.805 -23.743 1.00 97.12 376 HIS A O 1
ATOM 2761 N N . THR A 1 377 ? 10.553 -7.025 -25.958 1.00 97.56 377 THR A N 1
ATOM 2762 C CA . THR A 1 377 ? 9.145 -6.931 -26.376 1.00 97.56 377 THR A CA 1
ATOM 2763 C C . THR A 1 377 ? 8.765 -7.943 -27.458 1.00 97.56 377 THR A C 1
ATOM 2765 O O . THR A 1 377 ? 9.592 -8.400 -28.265 1.00 97.56 377 THR A O 1
ATOM 2768 N N . SER A 1 378 ? 7.472 -8.284 -27.495 1.00 94.44 378 SER A N 1
ATOM 2769 C CA . SER A 1 378 ? 6.913 -9.285 -28.420 1.00 94.44 378 SER A CA 1
ATOM 2770 C C . SER A 1 378 ? 5.790 -8.823 -29.352 1.00 94.44 378 SER A C 1
ATOM 2772 O O . SER A 1 378 ? 5.479 -9.552 -30.290 1.00 94.44 378 SER A O 1
ATOM 2774 N N . GLY A 1 379 ? 5.213 -7.633 -29.169 1.00 92.06 379 GLY A N 1
ATOM 2775 C CA . GLY A 1 379 ? 4.191 -7.110 -30.085 1.00 92.06 379 GLY A CA 1
ATOM 2776 C C . GLY A 1 379 ? 4.741 -6.536 -31.384 1.00 92.06 379 GLY A C 1
ATOM 2777 O O . GLY A 1 379 ? 5.897 -6.107 -31.445 1.00 92.06 379 GLY A O 1
ATOM 2778 N N . ASP A 1 380 ? 3.883 -6.506 -32.405 1.00 92.25 380 ASP A N 1
ATOM 2779 C CA . ASP A 1 380 ? 4.143 -5.919 -33.725 1.00 92.25 380 ASP A CA 1
ATOM 2780 C C . ASP A 1 380 ? 4.158 -4.372 -33.662 1.00 92.25 380 ASP A C 1
ATOM 2782 O O . ASP A 1 380 ? 3.400 -3.766 -32.907 1.00 92.25 380 ASP A O 1
ATOM 2786 N N . GLY A 1 381 ? 5.004 -3.729 -34.474 1.00 91.00 381 GLY A N 1
ATOM 2787 C CA . GLY A 1 381 ? 5.082 -2.269 -34.643 1.00 91.00 381 GLY A CA 1
ATOM 2788 C C . GLY A 1 381 ? 5.658 -1.479 -33.457 1.00 91.00 381 GLY A C 1
ATOM 2789 O O . GLY A 1 381 ? 5.610 -0.246 -33.452 1.00 91.00 381 GLY A O 1
ATOM 2790 N N . LEU A 1 382 ? 6.202 -2.161 -32.451 1.00 93.75 382 LEU A N 1
ATOM 2791 C CA . LEU A 1 382 ? 6.616 -1.555 -31.183 1.00 93.75 382 LEU A CA 1
ATOM 2792 C C . LEU A 1 382 ? 8.043 -1.007 -31.201 1.00 93.75 382 LEU A C 1
ATOM 2794 O O . LEU A 1 382 ? 8.828 -1.301 -32.096 1.00 93.75 382 LEU A O 1
ATOM 2798 N N . ALA A 1 383 ? 8.390 -0.261 -30.156 1.00 94.38 383 ALA A N 1
ATOM 2799 C CA . ALA A 1 383 ? 9.772 -0.029 -29.758 1.00 94.38 383 ALA A CA 1
ATOM 2800 C C . ALA A 1 383 ? 10.021 -0.755 -28.432 1.00 94.38 383 ALA A C 1
ATOM 2802 O O . ALA A 1 383 ? 9.243 -0.579 -27.497 1.00 94.38 383 ALA A O 1
ATOM 2803 N N . THR A 1 384 ? 11.085 -1.558 -28.330 1.00 97.00 384 THR A N 1
ATOM 2804 C CA . THR A 1 384 ? 11.442 -2.182 -27.043 1.00 97.00 384 THR A CA 1
ATOM 2805 C C . THR A 1 384 ? 11.907 -1.130 -26.039 1.00 97.00 384 THR A C 1
ATOM 2807 O O . THR A 1 384 ? 11.442 -1.110 -24.899 1.00 97.00 384 THR A O 1
ATOM 2810 N N . LEU A 1 385 ? 12.792 -0.240 -26.481 1.00 96.94 385 LEU A N 1
ATOM 2811 C CA . LEU A 1 385 ? 13.240 0.930 -25.740 1.00 96.94 385 LEU A CA 1
ATOM 2812 C C . LEU A 1 385 ? 12.798 2.196 -26.488 1.00 96.94 385 LEU A C 1
ATOM 2814 O O . LEU A 1 385 ? 13.175 2.383 -27.646 1.00 96.94 385 LEU A O 1
ATOM 2818 N N . HIS A 1 386 ? 12.012 3.051 -25.828 1.00 96.00 386 HIS A N 1
ATOM 2819 C CA . HIS A 1 386 ? 11.552 4.335 -26.365 1.00 96.00 386 HIS A CA 1
ATOM 2820 C C . HIS A 1 386 ? 12.092 5.492 -25.518 1.00 96.00 386 HIS A C 1
ATOM 2822 O O . HIS A 1 386 ? 11.778 5.570 -24.329 1.00 96.00 386 HIS A O 1
ATOM 2828 N N . VAL A 1 387 ? 12.932 6.351 -26.098 1.00 96.19 387 VAL A N 1
ATOM 2829 C CA . VAL A 1 387 ? 13.687 7.372 -25.355 1.00 96.19 387 VAL A CA 1
ATOM 2830 C C . VAL A 1 387 ? 13.492 8.751 -25.972 1.00 96.19 387 VAL A C 1
ATOM 2832 O O . VAL A 1 387 ? 14.171 9.112 -26.931 1.00 96.19 387 VAL A O 1
ATOM 2835 N N . ASP A 1 388 ? 12.612 9.530 -25.348 1.00 94.50 388 ASP A N 1
ATOM 2836 C CA . ASP A 1 388 ? 12.370 10.939 -25.685 1.00 94.50 388 ASP A CA 1
ATOM 2837 C C . ASP A 1 388 ? 12.984 11.886 -24.627 1.00 94.50 388 ASP A C 1
ATOM 2839 O O . ASP A 1 388 ? 12.924 13.109 -24.735 1.00 94.50 388 ASP A O 1
ATOM 2843 N N . GLY A 1 389 ? 13.571 11.320 -23.566 1.00 94.50 389 GLY A N 1
ATOM 2844 C CA . GLY A 1 389 ? 14.360 12.032 -22.559 1.00 94.50 389 GLY A CA 1
ATOM 2845 C C . GLY A 1 389 ? 15.834 11.620 -22.575 1.00 94.50 389 GLY A C 1
ATOM 2846 O O . GLY A 1 389 ? 16.367 11.178 -23.589 1.00 94.50 389 GLY A O 1
ATOM 2847 N N . ILE A 1 390 ? 16.514 11.762 -21.436 1.00 95.94 390 ILE A N 1
ATOM 2848 C CA . ILE A 1 390 ? 17.971 11.567 -21.350 1.00 95.94 390 ILE A CA 1
ATOM 2849 C C . ILE A 1 390 ? 18.317 10.302 -20.566 1.00 95.94 390 ILE A C 1
ATOM 2851 O O . ILE A 1 390 ? 17.833 10.101 -19.453 1.00 95.94 390 ILE A O 1
ATOM 2855 N N . ILE A 1 391 ? 19.239 9.499 -21.101 1.00 97.31 391 ILE A N 1
ATOM 2856 C CA . ILE A 1 391 ? 19.936 8.437 -20.367 1.00 97.31 391 ILE A CA 1
ATOM 2857 C C . ILE A 1 391 ? 21.407 8.844 -20.244 1.00 97.31 391 ILE A C 1
ATOM 2859 O O . ILE A 1 391 ? 22.086 9.008 -21.252 1.00 97.31 391 ILE A O 1
ATOM 2863 N N . GLY A 1 392 ? 21.901 9.032 -19.018 1.00 96.94 392 GLY A N 1
ATOM 2864 C CA . GLY A 1 392 ? 23.284 9.452 -18.766 1.00 96.94 392 GLY A CA 1
ATOM 2865 C C . GLY A 1 392 ? 24.307 8.332 -18.964 1.00 96.94 392 GLY A C 1
ATOM 2866 O O . GLY A 1 392 ? 25.384 8.567 -19.507 1.00 96.94 392 GLY A O 1
ATOM 2867 N N . ALA A 1 393 ? 23.958 7.116 -18.550 1.00 97.19 393 ALA A N 1
ATOM 2868 C CA . ALA A 1 393 ? 24.746 5.910 -18.761 1.00 97.19 393 ALA A CA 1
ATOM 2869 C C . ALA A 1 393 ? 23.822 4.698 -18.916 1.00 97.19 393 ALA A C 1
ATOM 2871 O O . ALA A 1 393 ? 22.917 4.507 -18.099 1.00 97.19 393 ALA A O 1
ATOM 2872 N N . LEU A 1 394 ? 24.073 3.877 -19.935 1.00 97.88 394 LEU A N 1
ATOM 2873 C CA . LEU A 1 394 ? 23.386 2.612 -20.172 1.00 97.88 394 LEU A CA 1
ATOM 2874 C C . LEU A 1 394 ? 24.370 1.447 -20.051 1.00 97.88 394 LEU A C 1
ATOM 2876 O O . LEU A 1 394 ? 25.439 1.469 -20.655 1.00 97.88 394 LEU A O 1
ATOM 2880 N N . ALA A 1 395 ? 23.973 0.400 -19.333 1.00 97.69 395 ALA A N 1
ATOM 2881 C CA . ALA A 1 395 ? 24.615 -0.905 -19.407 1.00 97.69 395 ALA A CA 1
ATOM 2882 C C . ALA A 1 395 ? 23.556 -2.011 -19.389 1.00 97.69 395 ALA A C 1
ATOM 2884 O O . ALA A 1 395 ? 22.703 -2.056 -18.501 1.00 97.69 395 ALA A O 1
ATOM 2885 N N . VAL A 1 396 ? 23.634 -2.913 -20.366 1.00 97.69 396 VAL A N 1
ATOM 2886 C CA . VAL A 1 396 ? 22.764 -4.088 -20.476 1.00 97.69 396 VAL A CA 1
ATOM 2887 C C . VAL A 1 396 ? 23.656 -5.323 -20.561 1.00 97.69 396 VAL A C 1
ATOM 2889 O O . VAL A 1 396 ? 24.494 -5.411 -21.454 1.00 97.69 396 VAL A O 1
ATOM 2892 N N . GLY A 1 397 ? 23.522 -6.246 -19.608 1.00 95.12 397 GLY A N 1
ATOM 2893 C CA . GLY A 1 397 ? 24.313 -7.477 -19.560 1.00 95.12 397 GLY A CA 1
ATOM 2894 C C . GLY A 1 397 ? 23.860 -8.524 -20.581 1.00 95.12 397 GLY A C 1
ATOM 2895 O O . GLY A 1 397 ? 24.671 -9.339 -21.019 1.00 95.12 397 GLY A O 1
ATOM 2896 N N . GLY A 1 398 ? 22.584 -8.486 -20.977 1.00 93.88 398 GLY A N 1
ATOM 2897 C CA . GLY A 1 398 ? 22.021 -9.262 -22.077 1.00 93.88 398 GLY A CA 1
ATOM 2898 C C . GLY A 1 398 ? 21.844 -8.444 -23.359 1.00 93.88 398 GLY A C 1
ATOM 2899 O O . GLY A 1 398 ? 22.697 -7.653 -23.757 1.00 93.88 398 GLY A O 1
ATOM 2900 N N . GLU A 1 399 ? 20.716 -8.654 -24.031 1.00 96.19 399 GLU A N 1
ATOM 2901 C CA . GLU A 1 399 ? 20.387 -8.014 -25.306 1.00 96.19 399 GLU A CA 1
ATOM 2902 C C . GLU A 1 399 ? 19.170 -7.095 -25.163 1.00 96.19 399 GLU A C 1
ATOM 2904 O O . GLU A 1 399 ? 18.306 -7.307 -24.309 1.00 96.19 399 GLU A O 1
ATOM 2909 N N . ILE A 1 400 ? 19.058 -6.110 -26.057 1.00 97.81 400 ILE A N 1
ATOM 2910 C CA . ILE A 1 400 ? 17.795 -5.399 -26.287 1.00 97.81 400 ILE A CA 1
ATOM 2911 C C . ILE A 1 400 ? 17.131 -6.033 -27.504 1.00 97.81 400 ILE A C 1
ATOM 2913 O O . ILE A 1 400 ? 17.647 -5.953 -28.624 1.00 97.81 400 ILE A O 1
ATOM 2917 N N . ARG A 1 401 ? 15.987 -6.681 -27.283 1.00 97.25 401 ARG A N 1
ATOM 2918 C CA . ARG A 1 401 ? 15.353 -7.570 -28.255 1.00 97.25 401 ARG A CA 1
ATOM 2919 C C . ARG A 1 401 ? 13.923 -7.140 -28.585 1.00 97.25 401 ARG A C 1
ATOM 2921 O O . ARG A 1 401 ? 13.068 -7.025 -27.708 1.00 97.25 401 ARG A O 1
ATOM 2928 N N . ALA A 1 402 ? 13.643 -6.970 -29.873 1.00 96.75 402 ALA A N 1
ATOM 2929 C CA . ALA A 1 402 ? 12.307 -6.779 -30.435 1.00 96.75 402 ALA A CA 1
ATOM 2930 C C . ALA A 1 402 ? 11.957 -7.962 -31.349 1.00 96.75 402 ALA A C 1
ATOM 2932 O O . ALA A 1 402 ? 12.628 -8.211 -32.356 1.00 96.75 402 ALA A O 1
ATOM 2933 N N . THR A 1 403 ? 10.914 -8.714 -30.988 1.00 95.56 403 THR A N 1
ATOM 2934 C CA . THR A 1 403 ? 10.538 -9.949 -31.710 1.00 95.56 403 THR A CA 1
ATOM 2935 C C . THR A 1 403 ? 9.312 -9.815 -32.613 1.00 95.56 403 THR A C 1
ATOM 2937 O O . THR A 1 403 ? 9.138 -10.649 -33.501 1.00 95.56 403 THR A O 1
ATOM 2940 N N . GLY A 1 404 ? 8.497 -8.771 -32.441 1.00 92.81 404 GLY A N 1
ATOM 2941 C CA . GLY A 1 404 ? 7.331 -8.528 -33.292 1.00 92.81 404 GLY A CA 1
ATOM 2942 C C . GLY A 1 404 ? 7.677 -7.995 -34.684 1.00 92.81 404 GLY A C 1
ATOM 2943 O O . GLY A 1 404 ? 8.779 -7.500 -34.945 1.00 92.81 404 GLY A O 1
ATOM 2944 N N . ARG A 1 405 ? 6.726 -8.114 -35.613 1.00 91.88 405 ARG A N 1
ATOM 2945 C CA . ARG A 1 405 ? 6.866 -7.622 -36.990 1.00 91.88 405 ARG A CA 1
ATOM 2946 C C . ARG A 1 405 ? 6.933 -6.102 -37.020 1.00 91.88 405 ARG A C 1
ATOM 2948 O O . ARG A 1 405 ? 6.093 -5.442 -36.423 1.00 91.88 405 ARG A O 1
ATOM 2955 N N . GLY A 1 406 ? 7.900 -5.551 -37.754 1.00 91.19 406 GLY A N 1
ATOM 2956 C CA . GLY A 1 406 ? 8.084 -4.100 -37.862 1.00 91.19 406 GLY A CA 1
ATOM 2957 C C . GLY A 1 406 ? 8.446 -3.414 -36.540 1.00 91.19 406 GLY A C 1
ATOM 2958 O O . GLY A 1 406 ? 8.315 -2.198 -36.448 1.00 91.19 406 GLY A O 1
ATOM 2959 N N . SER A 1 407 ? 8.863 -4.175 -35.524 1.00 94.31 407 SER A N 1
ATOM 2960 C CA . SER A 1 407 ? 9.232 -3.637 -34.215 1.00 94.31 407 SER A CA 1
ATOM 2961 C C . SER A 1 407 ? 10.715 -3.291 -34.164 1.00 94.31 407 SER A C 1
ATOM 2963 O O . SER A 1 407 ? 11.564 -4.051 -34.637 1.00 94.31 407 SER A O 1
ATOM 2965 N N . ASP A 1 408 ? 11.036 -2.160 -33.555 1.00 95.50 408 ASP A N 1
ATOM 2966 C CA . ASP A 1 408 ? 12.397 -1.666 -33.409 1.00 95.50 408 ASP A CA 1
ATOM 2967 C C . ASP A 1 408 ? 12.946 -2.003 -32.021 1.00 95.50 408 ASP A C 1
ATOM 2969 O O . ASP A 1 408 ? 12.228 -1.940 -31.021 1.00 95.50 408 ASP A O 1
ATOM 2973 N N . ALA A 1 409 ? 14.232 -2.350 -31.933 1.00 95.25 409 ALA A N 1
ATOM 2974 C CA . ALA A 1 409 ? 14.844 -2.599 -30.625 1.00 95.25 409 ALA A CA 1
ATOM 2975 C C . ALA A 1 409 ? 14.979 -1.290 -29.826 1.00 95.25 409 ALA A C 1
ATOM 2977 O O . ALA A 1 409 ? 14.677 -1.256 -28.635 1.00 95.25 409 ALA A O 1
ATOM 2978 N N . VAL A 1 410 ? 15.368 -0.197 -30.486 1.00 96.81 410 VAL A N 1
ATOM 2979 C CA . VAL A 1 410 ? 15.530 1.117 -29.855 1.00 96.81 410 VAL A CA 1
ATOM 2980 C C . VAL A 1 410 ? 15.030 2.224 -30.779 1.00 96.81 410 VAL A C 1
ATOM 2982 O O . VAL A 1 410 ? 15.415 2.281 -31.951 1.00 96.81 410 VAL A O 1
ATOM 2985 N N . ARG A 1 411 ? 14.223 3.135 -30.229 1.00 95.50 411 ARG A N 1
ATOM 2986 C CA . ARG A 1 411 ? 13.877 4.433 -30.821 1.00 95.50 411 ARG A CA 1
ATOM 2987 C C . ARG A 1 411 ? 14.305 5.542 -29.866 1.00 95.50 411 ARG A C 1
ATOM 2989 O O . ARG A 1 411 ? 13.974 5.478 -28.684 1.00 95.50 411 ARG A O 1
ATOM 2996 N N . SER A 1 412 ? 15.044 6.520 -30.377 1.00 92.94 412 SER A N 1
ATOM 2997 C CA . SER A 1 412 ? 15.567 7.629 -29.575 1.00 92.94 412 SER A CA 1
ATOM 2998 C C . SER A 1 412 ? 15.678 8.903 -30.405 1.00 92.94 412 SER A C 1
ATOM 3000 O O . SER A 1 412 ? 16.057 8.827 -31.576 1.00 92.94 412 SER A O 1
ATOM 3002 N N . GLU A 1 413 ? 15.400 10.066 -29.819 1.00 87.00 413 GLU A N 1
ATOM 3003 C CA . GLU A 1 413 ? 15.660 11.368 -30.463 1.00 87.00 413 GLU A CA 1
ATOM 3004 C C . GLU A 1 413 ? 17.158 11.719 -30.480 1.00 87.00 413 GLU A C 1
ATOM 3006 O O . GLU A 1 413 ? 17.658 12.395 -31.387 1.00 87.00 413 GLU A O 1
ATOM 3011 N N . GLU A 1 414 ? 17.901 11.200 -29.501 1.00 83.69 414 GLU A N 1
ATOM 3012 C CA . GLU A 1 414 ? 19.321 11.479 -29.306 1.00 83.69 414 GLU A CA 1
ATOM 3013 C C . GLU A 1 414 ? 20.172 10.204 -29.229 1.00 83.69 414 GLU A C 1
ATOM 3015 O O . GLU A 1 414 ? 19.680 9.072 -29.227 1.00 83.69 414 GLU A O 1
ATOM 3020 N N . HIS A 1 415 ? 21.491 10.381 -29.201 1.00 87.75 415 HIS A N 1
ATOM 3021 C CA . HIS A 1 415 ? 22.418 9.285 -28.947 1.00 87.75 415 HIS A CA 1
ATOM 3022 C C . HIS A 1 415 ? 22.352 8.865 -27.471 1.00 87.75 415 HIS A C 1
ATOM 3024 O O . HIS A 1 415 ? 22.346 9.719 -26.589 1.00 87.75 415 HIS A O 1
ATOM 3030 N N . ILE A 1 416 ? 22.349 7.555 -27.215 1.00 93.75 416 ILE A N 1
ATOM 3031 C CA . ILE A 1 416 ? 22.327 6.979 -25.867 1.00 93.75 416 ILE A CA 1
ATOM 3032 C C . ILE A 1 416 ? 23.742 6.480 -25.530 1.00 93.75 416 ILE A C 1
ATOM 3034 O O . ILE A 1 416 ? 24.191 5.524 -26.165 1.00 93.75 416 ILE A O 1
ATOM 3038 N N . PRO A 1 417 ? 24.441 7.082 -24.551 1.00 93.19 417 PRO A N 1
ATOM 3039 C CA . PRO A 1 417 ? 25.774 6.646 -24.138 1.00 93.19 417 PRO A CA 1
ATOM 3040 C C . PRO A 1 417 ? 25.792 5.194 -23.644 1.00 93.19 417 PRO A C 1
ATOM 3042 O O . PRO A 1 417 ? 24.990 4.828 -22.782 1.00 93.19 417 PRO A O 1
ATOM 3045 N N . GLY A 1 418 ? 26.732 4.390 -24.149 1.00 93.25 418 GLY A N 1
ATOM 3046 C CA . GLY A 1 418 ? 26.889 2.976 -23.795 1.00 93.25 418 GLY A CA 1
ATOM 3047 C C . GLY A 1 418 ? 26.026 2.026 -24.629 1.00 93.25 418 GLY A C 1
ATOM 3048 O O . GLY A 1 418 ? 26.158 0.811 -24.509 1.00 93.25 418 GLY A O 1
ATOM 3049 N N . LEU A 1 419 ? 25.164 2.544 -25.513 1.00 94.25 419 LEU A N 1
ATOM 3050 C CA . LEU A 1 419 ? 24.364 1.710 -26.413 1.00 94.25 419 LEU A CA 1
ATOM 3051 C C . LEU A 1 419 ? 25.233 0.957 -27.434 1.00 94.25 419 LEU A C 1
ATOM 3053 O O . LEU A 1 419 ? 24.859 -0.123 -27.881 1.00 94.25 419 LEU A O 1
ATOM 3057 N N . GLU A 1 420 ? 26.393 1.509 -27.790 1.00 92.25 420 GLU A N 1
ATOM 3058 C CA . GLU A 1 420 ? 27.394 0.899 -28.669 1.00 92.25 420 GLU A CA 1
ATOM 3059 C C . GLU A 1 420 ? 27.958 -0.428 -28.140 1.00 92.25 420 GLU A C 1
ATOM 3061 O O . GLU A 1 420 ? 28.380 -1.268 -28.937 1.00 92.25 420 GLU A O 1
ATOM 3066 N N . ASP A 1 421 ? 27.910 -0.631 -26.822 1.00 93.69 421 ASP A N 1
ATOM 3067 C CA . ASP A 1 421 ? 28.381 -1.841 -26.148 1.00 93.69 421 ASP A CA 1
ATOM 3068 C C . ASP A 1 421 ? 27.260 -2.882 -25.960 1.00 93.69 421 ASP A C 1
ATOM 3070 O O . ASP A 1 421 ? 27.499 -3.980 -25.454 1.00 93.69 421 ASP A O 1
ATOM 3074 N N . VAL A 1 422 ? 26.030 -2.565 -26.383 1.00 95.06 422 VAL A N 1
ATOM 3075 C CA . VAL A 1 422 ? 24.846 -3.414 -26.208 1.00 95.06 422 VAL A CA 1
ATOM 3076 C C . VAL A 1 422 ? 24.463 -4.099 -27.518 1.00 95.06 422 VAL A C 1
ATOM 3078 O O . VAL A 1 422 ? 24.364 -3.488 -28.583 1.00 95.06 422 VAL A O 1
ATOM 3081 N N . THR A 1 423 ? 24.171 -5.399 -27.446 1.00 96.00 423 THR A N 1
ATOM 3082 C CA . THR A 1 423 ? 23.669 -6.144 -28.608 1.00 96.00 423 THR A CA 1
ATOM 3083 C C . THR A 1 423 ? 22.192 -5.828 -28.851 1.00 96.00 423 THR A C 1
ATOM 3085 O O . THR A 1 423 ? 21.334 -6.104 -28.012 1.00 96.00 423 THR A O 1
ATOM 3088 N N . LEU A 1 424 ? 21.892 -5.278 -30.032 1.00 96.44 424 LEU A N 1
ATOM 3089 C CA . LEU A 1 424 ? 20.533 -4.941 -30.468 1.00 96.44 424 LEU A CA 1
ATOM 3090 C C . LEU A 1 424 ? 20.008 -5.977 -31.466 1.00 96.44 424 LEU A C 1
ATOM 3092 O O . LEU A 1 424 ? 20.567 -6.148 -32.556 1.00 96.44 424 LEU A O 1
ATOM 3096 N N . ILE A 1 425 ? 18.893 -6.623 -31.129 1.00 93.88 425 ILE A N 1
ATOM 3097 C CA . ILE A 1 425 ? 18.206 -7.580 -31.997 1.00 93.88 425 ILE A CA 1
ATOM 3098 C C . ILE A 1 425 ? 16.822 -7.050 -32.354 1.00 93.88 425 ILE A C 1
ATOM 3100 O O . ILE A 1 425 ? 15.958 -6.896 -31.499 1.00 93.88 425 ILE A O 1
ATOM 3104 N N . SER A 1 426 ? 16.584 -6.859 -33.650 1.00 91.44 426 SER A N 1
ATOM 3105 C CA . SER A 1 426 ? 15.236 -6.767 -34.207 1.00 91.44 426 SER A CA 1
ATOM 3106 C C . SER A 1 426 ? 15.082 -7.834 -35.286 1.00 91.44 426 SER A C 1
ATOM 3108 O O . SER A 1 426 ? 15.914 -7.925 -36.192 1.00 91.44 426 SER A O 1
ATOM 3110 N N . HIS A 1 427 ? 14.053 -8.676 -35.167 1.00 88.69 427 HIS A N 1
ATOM 3111 C CA . HIS A 1 427 ? 13.793 -9.745 -36.140 1.00 88.69 427 HIS A CA 1
ATOM 3112 C C . HIS A 1 427 ? 13.215 -9.218 -37.460 1.00 88.69 427 HIS A C 1
ATOM 3114 O O . HIS A 1 427 ? 13.416 -9.830 -38.510 1.00 88.69 427 HIS A O 1
ATOM 3120 N N . HIS A 1 428 ? 12.476 -8.108 -37.409 1.00 86.88 428 HIS A N 1
ATOM 3121 C CA . HIS A 1 428 ? 11.633 -7.656 -38.519 1.00 86.88 428 HIS A CA 1
ATOM 3122 C C . HIS A 1 428 ? 11.596 -6.134 -38.718 1.00 86.88 428 HIS A C 1
ATOM 3124 O O . HIS A 1 428 ? 10.954 -5.677 -39.661 1.00 86.88 428 HIS A O 1
ATOM 3130 N N . GLY A 1 429 ? 12.228 -5.360 -37.840 1.00 87.19 429 GLY A N 1
ATOM 3131 C CA . GLY A 1 429 ? 12.341 -3.906 -37.924 1.00 87.19 429 GLY A CA 1
ATOM 3132 C C . GLY A 1 429 ? 13.799 -3.456 -37.854 1.00 87.19 429 GLY A C 1
ATOM 3133 O O . GLY A 1 429 ? 14.720 -4.185 -38.238 1.00 87.19 429 GLY A O 1
ATOM 3134 N N . SER A 1 430 ? 14.015 -2.243 -37.363 1.00 89.62 430 SER A N 1
ATOM 3135 C CA . SER A 1 430 ? 15.339 -1.650 -37.216 1.00 89.62 430 SER A CA 1
ATOM 3136 C C . SER A 1 430 ? 15.934 -1.961 -35.847 1.00 89.62 430 SER A C 1
ATOM 3138 O O . SER A 1 430 ? 15.255 -2.052 -34.826 1.00 89.62 430 SER A O 1
ATOM 3140 N N . ARG A 1 431 ? 17.259 -2.099 -35.797 1.00 88.88 431 ARG A N 1
ATOM 3141 C CA . ARG A 1 431 ? 17.973 -2.228 -34.518 1.00 88.88 431 ARG A CA 1
ATOM 3142 C C . ARG A 1 431 ? 17.999 -0.903 -33.755 1.00 88.88 431 ARG A C 1
ATOM 3144 O O . ARG A 1 431 ? 17.866 -0.899 -32.541 1.00 88.88 431 ARG A O 1
ATOM 3151 N N . PHE A 1 432 ? 18.142 0.206 -34.472 1.00 90.94 432 PHE A N 1
ATOM 3152 C CA . PHE A 1 432 ? 18.156 1.549 -33.910 1.00 90.94 432 PHE A CA 1
ATOM 3153 C C . PHE A 1 432 ? 17.517 2.522 -34.901 1.00 90.94 432 PH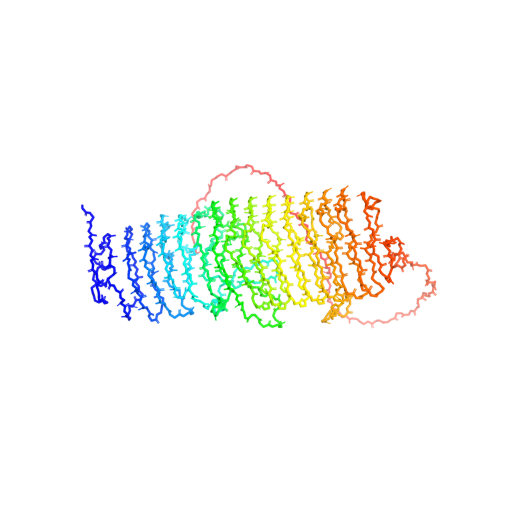E A C 1
ATOM 3155 O O . PHE A 1 432 ? 17.862 2.502 -36.085 1.00 90.94 432 PHE A O 1
ATOM 3162 N N . VAL A 1 433 ? 16.607 3.362 -34.412 1.00 87.12 433 VAL A N 1
ATOM 3163 C CA . VAL A 1 433 ? 15.997 4.461 -35.167 1.00 87.12 433 VAL A CA 1
ATOM 3164 C C . VAL A 1 433 ? 16.293 5.765 -34.438 1.00 87.12 433 VAL A C 1
ATOM 3166 O O . VAL A 1 433 ? 15.845 5.957 -33.307 1.00 87.12 433 VAL A O 1
ATOM 3169 N N . LEU A 1 434 ? 17.030 6.657 -35.103 1.00 83.50 434 LEU A N 1
ATOM 3170 C CA . LEU A 1 434 ? 17.210 8.030 -34.645 1.00 83.50 434 LEU A CA 1
ATOM 3171 C C . LEU A 1 434 ? 16.026 8.866 -35.135 1.00 83.50 434 LEU A C 1
ATOM 3173 O O . LEU A 1 434 ? 15.879 9.073 -36.340 1.00 83.50 434 LEU A O 1
ATOM 3177 N N . GLN A 1 435 ? 15.207 9.364 -34.216 1.00 74.75 435 GLN A N 1
ATOM 3178 C CA . GLN A 1 435 ? 14.095 10.263 -34.516 1.00 74.75 435 GLN A CA 1
ATOM 3179 C C . GLN A 1 435 ? 14.604 11.703 -34.669 1.00 74.75 435 GLN A C 1
ATOM 3181 O O . GLN A 1 435 ? 14.249 12.602 -33.918 1.00 74.75 435 GLN A O 1
ATOM 3186 N N . ARG A 1 436 ? 15.475 11.947 -35.653 1.00 57.50 436 ARG A N 1
ATOM 3187 C CA . ARG A 1 436 ? 15.692 13.309 -36.153 1.00 57.50 436 ARG A CA 1
ATOM 3188 C C . ARG A 1 436 ? 14.774 13.491 -37.354 1.00 57.50 436 ARG A C 1
ATOM 3190 O O . ARG A 1 436 ? 15.001 12.839 -38.361 1.00 57.50 436 ARG A O 1
ATOM 3197 N N . GLU A 1 437 ? 13.793 14.384 -37.204 1.00 44.06 437 GLU A N 1
ATOM 3198 C CA . GLU A 1 437 ? 12.758 14.809 -38.172 1.00 44.06 437 GLU A CA 1
ATOM 3199 C C . GLU A 1 437 ? 11.365 14.175 -37.998 1.00 44.06 437 GLU A C 1
ATOM 3201 O O . GLU A 1 437 ? 11.044 13.183 -38.638 1.00 44.06 437 GLU A O 1
ATOM 3206 N N . THR A 1 438 ? 10.495 14.843 -37.218 1.00 36.44 438 THR A N 1
ATOM 3207 C CA . THR A 1 438 ? 9.058 15.013 -37.565 1.00 36.44 438 THR A CA 1
ATOM 3208 C C . THR A 1 438 ? 8.374 16.213 -36.870 1.00 36.44 438 THR A C 1
ATOM 3210 O O . THR A 1 438 ? 7.195 16.154 -36.553 1.00 36.44 438 THR A O 1
ATOM 3213 N N . TRP A 1 439 ? 9.074 17.330 -36.625 1.00 34.31 439 TRP A N 1
ATOM 3214 C CA . TRP A 1 439 ? 8.457 18.557 -36.058 1.00 34.31 439 TRP A CA 1
ATOM 3215 C C . TRP A 1 439 ? 8.835 19.850 -36.812 1.00 34.31 439 TRP A C 1
ATOM 3217 O O . TRP A 1 439 ? 8.699 20.947 -36.281 1.00 34.31 439 TRP A O 1
ATOM 3227 N N . ALA A 1 440 ? 9.301 19.749 -38.062 1.00 33.00 440 ALA A N 1
ATOM 3228 C CA . ALA A 1 440 ? 9.767 20.902 -38.846 1.00 33.00 440 ALA A CA 1
ATOM 3229 C C . ALA A 1 440 ? 8.746 21.486 -39.850 1.00 33.00 440 ALA A C 1
ATOM 3231 O O . ALA A 1 440 ? 9.138 22.323 -40.653 1.00 33.00 440 ALA A O 1
ATOM 3232 N N . ASP A 1 441 ? 7.459 21.115 -39.800 1.00 31.47 441 ASP A N 1
ATOM 3233 C CA . ASP A 1 441 ? 6.454 21.597 -40.776 1.00 31.47 441 ASP A CA 1
ATOM 3234 C C . ASP A 1 441 ? 5.178 22.220 -40.167 1.00 31.47 441 ASP A C 1
ATOM 3236 O O . ASP A 1 441 ? 4.167 22.376 -40.850 1.00 31.47 441 ASP A O 1
ATOM 3240 N N . ALA A 1 442 ? 5.204 22.642 -38.896 1.00 33.19 442 ALA A N 1
ATOM 3241 C CA . ALA A 1 442 ? 4.079 23.373 -38.289 1.00 33.19 442 ALA A CA 1
ATOM 3242 C C . ALA A 1 442 ? 4.222 24.910 -38.306 1.00 33.19 442 ALA A C 1
ATOM 3244 O O . ALA A 1 442 ? 3.236 25.601 -38.067 1.00 33.19 442 ALA A O 1
ATOM 3245 N N . ASP A 1 443 ? 5.391 25.460 -38.652 1.00 35.44 443 ASP A N 1
ATOM 3246 C CA . ASP A 1 443 ? 5.631 26.911 -38.685 1.00 35.44 443 ASP A CA 1
ATOM 3247 C C . ASP A 1 443 ? 6.142 27.369 -40.058 1.00 35.44 443 ASP A C 1
ATOM 3249 O O . ASP A 1 443 ? 7.310 27.707 -40.247 1.00 35.44 443 ASP A O 1
ATOM 3253 N N . ASN A 1 444 ? 5.241 27.429 -41.041 1.00 31.89 444 ASN A N 1
ATOM 3254 C CA . ASN A 1 444 ? 5.477 28.208 -42.255 1.00 31.89 444 ASN A CA 1
ATOM 3255 C C . ASN A 1 444 ? 4.296 29.148 -42.559 1.00 31.89 444 ASN A C 1
ATOM 3257 O O . ASN A 1 444 ? 3.397 28.792 -43.323 1.00 31.89 444 ASN A O 1
ATOM 3261 N N . PRO A 1 445 ? 4.276 30.379 -42.012 1.00 35.03 445 PRO A N 1
ATOM 3262 C CA . PRO A 1 445 ? 3.326 31.404 -42.412 1.00 35.03 445 PRO A CA 1
ATOM 3263 C C . PRO A 1 445 ? 3.916 32.225 -43.570 1.00 35.03 445 PRO A C 1
ATOM 3265 O O . PRO A 1 445 ? 4.118 33.431 -43.455 1.00 35.03 445 PRO A O 1
ATOM 3268 N N . ALA A 1 446 ? 4.217 31.588 -44.701 1.00 32.97 446 ALA A N 1
ATOM 3269 C CA . ALA A 1 446 ? 4.639 32.286 -45.916 1.00 32.97 446 ALA A CA 1
ATOM 3270 C C . ALA A 1 446 ? 3.834 31.793 -47.119 1.00 32.97 446 ALA A C 1
ATOM 3272 O O . ALA A 1 446 ? 4.335 31.126 -48.019 1.00 32.97 446 ALA A O 1
ATOM 3273 N N . GLY A 1 447 ? 2.548 32.138 -47.133 1.00 31.81 447 GLY A N 1
ATOM 3274 C CA . GLY A 1 447 ? 1.688 31.815 -48.261 1.00 31.81 447 GLY A CA 1
ATOM 3275 C C . GLY A 1 447 ? 0.272 32.333 -48.108 1.00 31.81 447 GLY A C 1
ATOM 3276 O O . GLY A 1 447 ? -0.640 31.526 -48.058 1.00 31.81 447 GLY A O 1
ATOM 3277 N N . LEU A 1 448 ? 0.082 33.656 -48.036 1.00 30.62 448 LEU A N 1
ATOM 3278 C CA . LEU A 1 448 ? -1.157 34.322 -48.466 1.00 30.62 448 LEU A CA 1
ATOM 3279 C C . LEU A 1 448 ? -0.918 35.832 -48.595 1.00 30.62 448 LEU A C 1
ATOM 3281 O O . LEU A 1 448 ? -0.913 36.584 -47.623 1.00 30.62 448 LEU A O 1
ATOM 3285 N N . ALA A 1 449 ? -0.703 36.268 -49.834 1.00 30.23 449 ALA A N 1
ATOM 3286 C CA . ALA A 1 449 ? -0.728 37.669 -50.207 1.00 30.23 449 ALA A CA 1
ATOM 3287 C C . ALA A 1 449 ? -2.170 38.108 -50.524 1.00 30.23 449 ALA A C 1
ATOM 3289 O O . ALA A 1 449 ? -2.856 37.495 -51.337 1.00 30.23 449 ALA A O 1
ATOM 3290 N N . THR A 1 450 ? -2.548 39.234 -49.911 1.00 28.22 450 THR A N 1
ATOM 3291 C CA . THR A 1 450 ? -3.375 40.329 -50.454 1.00 28.22 450 THR A CA 1
ATOM 3292 C C . THR A 1 450 ? -4.828 40.061 -50.869 1.00 28.22 450 THR A C 1
ATOM 3294 O O . THR A 1 450 ? -5.092 39.629 -51.986 1.00 28.22 450 THR A O 1
ATOM 3297 N N . ALA A 1 451 ? -5.765 40.561 -50.054 1.00 26.88 451 ALA A N 1
ATOM 3298 C CA . ALA A 1 451 ? -6.881 41.390 -50.531 1.00 26.88 451 ALA A CA 1
ATOM 3299 C C . ALA A 1 451 ? -7.450 42.248 -49.381 1.00 26.88 451 ALA A C 1
ATOM 3301 O O . ALA A 1 451 ? -8.000 41.735 -48.410 1.00 26.88 451 ALA A O 1
ATOM 3302 N N . THR A 1 452 ? -7.304 43.567 -49.493 1.00 30.55 452 THR A N 1
ATOM 3303 C CA . THR A 1 452 ? -7.920 44.574 -48.612 1.00 30.55 452 THR A CA 1
ATOM 3304 C C . THR A 1 452 ? -9.407 44.746 -48.972 1.00 30.55 452 THR A C 1
ATOM 3306 O O . THR A 1 452 ? -9.721 44.752 -50.164 1.00 30.55 452 THR A O 1
ATOM 3309 N N . PRO A 1 453 ? -10.330 44.935 -48.008 1.00 30.48 453 PRO A N 1
ATOM 3310 C CA . PRO A 1 453 ? -11.757 45.109 -48.288 1.00 30.48 453 PRO A CA 1
ATOM 3311 C C . PRO A 1 453 ? -12.151 46.592 -48.410 1.00 30.48 453 PRO A C 1
ATOM 3313 O O . PRO A 1 453 ? -11.507 47.452 -47.802 1.00 30.48 453 PRO A O 1
ATOM 3316 N N . PRO A 1 454 ? -13.275 46.905 -49.081 1.00 29.28 454 PRO A N 1
ATOM 3317 C CA . PRO A 1 454 ? -14.034 48.106 -48.767 1.00 29.28 454 PRO A CA 1
ATOM 3318 C C . PRO A 1 454 ? -15.491 47.785 -48.404 1.00 29.28 454 PRO A C 1
ATOM 3320 O O . PRO A 1 454 ? -16.145 46.975 -49.056 1.00 29.28 454 PRO A O 1
ATOM 3323 N N . GLY A 1 455 ? -16.023 48.520 -47.426 1.00 28.47 455 GLY A N 1
ATOM 3324 C CA . GLY A 1 455 ? -17.462 48.790 -47.347 1.00 28.47 455 GLY A CA 1
ATOM 3325 C C . GLY A 1 455 ? -18.103 48.508 -45.996 1.00 28.47 455 GLY A C 1
ATOM 3326 O O . GLY A 1 455 ? -18.491 47.387 -45.702 1.00 28.47 455 GLY A O 1
ATOM 3327 N N . ALA A 1 456 ? -18.243 49.567 -45.204 1.00 27.77 456 ALA A N 1
ATOM 3328 C CA . ALA A 1 456 ? -18.946 49.613 -43.933 1.00 27.77 456 ALA A CA 1
ATOM 3329 C C . ALA A 1 456 ? -20.478 49.589 -44.087 1.00 27.77 456 ALA A C 1
ATOM 3331 O O . ALA A 1 456 ? -20.995 50.225 -44.993 1.00 27.77 456 ALA A O 1
ATOM 3332 N N . HIS A 1 457 ? -21.159 48.944 -43.135 1.00 30.86 457 HIS A N 1
ATOM 3333 C CA . HIS A 1 457 ? -22.459 49.266 -42.507 1.00 30.86 457 HIS A CA 1
ATOM 3334 C C . HIS A 1 457 ? -22.575 48.247 -41.348 1.00 30.86 457 HIS A C 1
ATOM 3336 O O . HIS A 1 457 ? -22.403 47.061 -41.586 1.00 30.86 457 HIS A O 1
ATOM 3342 N N . GLY A 1 458 ? -22.669 48.570 -40.057 1.00 26.44 458 GLY A N 1
ATOM 3343 C CA . GLY A 1 458 ? -23.514 49.540 -39.367 1.00 26.44 458 GLY A CA 1
ATOM 3344 C C . GLY A 1 458 ? -24.526 48.736 -38.534 1.00 26.44 458 GLY A C 1
ATOM 3345 O O . GLY A 1 458 ? -25.401 48.119 -39.128 1.00 26.44 458 GLY A O 1
ATOM 3346 N N . GLY A 1 459 ? -24.398 48.709 -37.200 1.00 27.61 459 GLY A N 1
ATOM 3347 C CA . GLY A 1 459 ? -25.419 48.121 -36.317 1.00 27.61 459 GLY A CA 1
ATOM 3348 C C . GLY A 1 459 ? -24.900 47.473 -35.030 1.00 27.61 459 GLY A C 1
ATOM 3349 O O . GLY A 1 459 ? -24.562 46.298 -35.030 1.00 27.61 459 GLY A O 1
ATOM 3350 N N . ASP A 1 460 ? -24.834 48.285 -33.974 1.00 28.11 460 ASP A N 1
ATOM 3351 C CA . ASP A 1 460 ? -25.137 48.040 -32.553 1.00 28.11 460 ASP A CA 1
ATOM 3352 C C . ASP A 1 460 ? -25.125 46.617 -31.961 1.00 28.11 460 ASP A C 1
ATOM 3354 O O . ASP A 1 460 ? -25.832 45.721 -32.413 1.00 28.11 460 ASP A O 1
ATOM 3358 N N . GLY A 1 461 ? -24.486 46.485 -30.787 1.00 28.05 461 GLY A N 1
ATOM 3359 C CA . GLY A 1 461 ? -24.919 45.499 -29.790 1.00 28.05 461 GLY A CA 1
ATOM 3360 C C . GLY A 1 461 ? -23.838 44.908 -28.885 1.00 28.05 461 GLY A C 1
ATOM 3361 O O . GLY A 1 461 ? -23.392 43.798 -29.118 1.00 28.05 461 GLY A O 1
ATOM 3362 N N . LEU A 1 462 ? -23.482 45.647 -27.829 1.00 29.98 462 LEU A N 1
ATOM 3363 C CA . LEU A 1 462 ? -23.241 45.178 -26.450 1.00 29.98 462 LEU A CA 1
ATOM 3364 C C . LEU A 1 462 ? -22.412 43.893 -26.187 1.00 29.98 462 LEU A C 1
ATOM 3366 O O . LEU A 1 462 ? -22.874 42.780 -26.404 1.00 29.98 462 LEU A O 1
ATOM 3370 N N . GLY A 1 463 ? -21.311 44.067 -25.438 1.00 28.64 463 GLY A N 1
ATOM 3371 C CA . GLY A 1 463 ? -21.009 43.190 -24.291 1.00 28.64 463 GLY A CA 1
ATOM 3372 C C . GLY A 1 463 ? -19.659 42.460 -24.288 1.00 28.64 463 GLY A C 1
ATOM 3373 O O . GLY A 1 463 ? -19.504 41.471 -24.982 1.00 28.64 463 GLY A O 1
ATOM 3374 N N . GLY A 1 464 ? -18.739 42.938 -23.430 1.00 29.91 464 GLY A N 1
ATOM 3375 C CA . GLY A 1 464 ? -17.701 42.197 -22.673 1.00 29.91 464 GLY A CA 1
ATOM 3376 C C . GLY A 1 464 ? -16.759 41.243 -23.433 1.00 29.91 464 GLY A C 1
ATOM 3377 O O . GLY A 1 464 ? -17.170 40.254 -24.004 1.00 29.91 464 GLY A O 1
ATOM 3378 N N . GLY A 1 465 ? -15.435 41.389 -23.432 1.00 29.48 465 GLY A N 1
ATOM 3379 C CA . GLY A 1 465 ? -14.603 41.765 -22.293 1.00 29.48 465 GLY A CA 1
ATOM 3380 C C . GLY A 1 465 ? -13.721 40.598 -21.822 1.00 29.48 465 GLY A C 1
ATOM 3381 O O . GLY A 1 465 ? -13.917 40.099 -20.731 1.00 29.48 465 GLY A O 1
ATOM 3382 N N . ARG A 1 466 ? -12.728 40.236 -22.651 1.00 30.44 466 ARG A N 1
ATOM 3383 C CA . ARG A 1 466 ? -11.352 39.800 -22.309 1.00 30.44 466 ARG A CA 1
ATOM 3384 C C . ARG A 1 466 ? -11.079 38.614 -21.342 1.00 30.44 466 ARG A C 1
ATOM 3386 O O . ARG A 1 466 ? -11.253 38.724 -20.141 1.00 30.44 466 ARG A O 1
ATOM 3393 N N . ARG A 1 467 ? -10.260 37.704 -21.902 1.00 31.16 467 ARG A N 1
ATOM 3394 C CA . ARG A 1 467 ? -8.920 37.238 -21.450 1.00 31.16 467 ARG A CA 1
ATOM 3395 C C . ARG A 1 467 ? -8.798 36.040 -20.496 1.00 31.16 467 ARG A C 1
ATOM 3397 O O . ARG A 1 467 ? -9.012 36.140 -19.297 1.00 31.16 467 ARG A O 1
ATOM 3404 N N . ASN A 1 468 ? -8.189 35.002 -21.074 1.00 29.27 468 ASN A N 1
ATOM 3405 C CA . ASN A 1 468 ? -7.228 34.084 -20.464 1.00 29.27 468 ASN A CA 1
ATOM 3406 C C . ASN A 1 468 ? -6.158 34.814 -19.637 1.00 29.27 468 ASN A C 1
ATOM 3408 O O . ASN A 1 468 ? -5.541 35.755 -20.144 1.00 29.27 468 ASN A O 1
ATOM 3412 N N . LEU A 1 469 ? -5.864 34.294 -18.444 1.00 32.16 469 LEU A N 1
ATOM 3413 C CA . LEU A 1 469 ? -4.572 34.414 -17.765 1.00 32.16 469 LEU A CA 1
ATOM 3414 C C . LEU A 1 469 ? -4.314 33.130 -16.961 1.00 32.16 469 LEU A C 1
ATOM 3416 O O . LEU A 1 469 ? -5.116 32.748 -16.114 1.00 32.16 469 LEU A O 1
ATOM 3420 N N . ALA A 1 470 ? -3.188 32.481 -17.256 1.00 31.77 470 ALA A N 1
ATOM 3421 C CA . ALA A 1 470 ? -2.615 31.390 -16.476 1.00 31.77 470 ALA A CA 1
ATOM 3422 C C . ALA A 1 470 ? -2.022 31.911 -15.145 1.00 31.77 470 ALA A C 1
ATOM 3424 O O . ALA A 1 470 ? -1.613 33.077 -15.080 1.00 31.77 470 ALA A O 1
ATOM 3425 N N . PRO A 1 471 ? -1.936 31.075 -14.094 1.00 33.84 471 PRO A N 1
ATOM 3426 C CA . PRO A 1 471 ? -1.395 31.475 -12.797 1.00 33.84 471 PRO A CA 1
ATOM 3427 C C . PRO A 1 471 ? 0.144 31.477 -12.770 1.00 33.84 471 PRO A C 1
ATOM 3429 O O . PRO A 1 471 ? 0.798 30.575 -13.290 1.00 33.84 471 PRO A O 1
ATOM 3432 N N . ARG A 1 472 ? 0.721 32.501 -12.125 1.00 32.22 472 ARG A N 1
ATOM 3433 C CA . ARG A 1 472 ? 2.136 32.568 -11.712 1.00 32.22 472 ARG A CA 1
ATOM 3434 C C . ARG A 1 472 ? 2.294 32.053 -10.268 1.00 32.22 472 ARG A C 1
ATOM 3436 O O . ARG A 1 472 ? 1.379 32.268 -9.474 1.00 32.22 472 ARG A O 1
ATOM 3443 N N . PRO A 1 473 ? 3.441 31.444 -9.911 1.00 33.69 473 PRO A N 1
ATOM 3444 C CA . PRO A 1 473 ? 3.732 30.982 -8.552 1.00 33.69 473 PRO A CA 1
ATOM 3445 C C . PRO A 1 473 ? 4.094 32.142 -7.598 1.00 33.69 473 PRO A C 1
ATOM 3447 O O . PRO A 1 473 ? 4.513 33.205 -8.070 1.00 33.69 473 PRO A O 1
ATOM 3450 N N . PRO A 1 474 ? 3.933 31.963 -6.270 1.00 36.41 474 PRO A N 1
ATOM 3451 C CA . PRO A 1 474 ? 4.083 33.039 -5.296 1.00 36.41 474 PRO A CA 1
ATOM 3452 C C . PRO A 1 474 ? 5.541 33.298 -4.898 1.00 36.41 474 PRO A C 1
ATOM 3454 O O . PRO A 1 474 ? 6.336 32.380 -4.700 1.00 36.41 474 PRO A O 1
ATOM 3457 N N . THR A 1 475 ? 5.854 34.582 -4.738 1.00 30.77 475 THR A N 1
ATOM 3458 C CA . THR A 1 475 ? 7.117 35.102 -4.211 1.00 30.77 475 THR A CA 1
ATOM 3459 C C . THR A 1 475 ? 7.006 35.307 -2.699 1.00 30.77 475 THR A C 1
ATOM 3461 O O . THR A 1 475 ? 6.021 35.862 -2.217 1.00 30.77 475 THR A O 1
ATOM 3464 N N . VAL A 1 476 ? 8.042 34.885 -1.977 1.00 30.92 476 VAL A N 1
ATOM 3465 C CA . VAL A 1 476 ? 8.279 35.127 -0.547 1.00 30.92 476 VAL A CA 1
ATOM 3466 C C . VAL A 1 476 ? 8.616 36.602 -0.310 1.00 30.92 476 VAL A C 1
ATOM 3468 O O . VAL A 1 476 ? 9.457 37.154 -1.019 1.00 30.92 476 VAL A O 1
ATOM 3471 N N . THR A 1 477 ? 8.026 37.217 0.716 1.00 31.52 477 THR A N 1
ATOM 3472 C CA . THR A 1 477 ? 8.557 38.441 1.337 1.00 31.52 477 THR A CA 1
ATOM 3473 C C . THR A 1 477 ? 8.394 38.381 2.848 1.00 31.52 477 THR A C 1
ATOM 3475 O O . THR A 1 477 ? 7.277 38.244 3.345 1.00 31.52 477 THR A O 1
ATOM 3478 N N . ASP A 1 478 ? 9.526 38.525 3.534 1.00 28.67 478 ASP A N 1
ATOM 3479 C CA . ASP A 1 478 ? 9.653 38.863 4.948 1.00 28.67 478 ASP A CA 1
ATOM 3480 C C . ASP A 1 478 ? 9.048 40.240 5.253 1.00 28.67 478 ASP A C 1
ATOM 3482 O O . ASP A 1 478 ? 9.323 41.203 4.533 1.00 28.67 478 ASP A O 1
ATOM 3486 N N . THR A 1 479 ? 8.343 40.355 6.382 1.00 31.52 479 THR A N 1
ATOM 3487 C CA . THR A 1 479 ? 8.374 41.567 7.215 1.00 31.52 479 THR A CA 1
ATOM 3488 C C . THR A 1 479 ? 7.968 41.271 8.659 1.00 31.52 479 THR A C 1
ATOM 3490 O O . THR A 1 479 ? 6.960 40.625 8.937 1.00 31.52 479 THR A O 1
ATOM 3493 N N . GLU A 1 480 ? 8.794 41.779 9.570 1.00 28.58 480 GLU A N 1
ATOM 3494 C CA . GLU A 1 480 ? 8.665 41.744 11.024 1.00 28.58 480 GLU A CA 1
ATOM 3495 C C . GLU A 1 480 ? 7.537 42.637 11.586 1.00 28.58 480 GLU A C 1
ATOM 3497 O O . GLU A 1 480 ? 7.218 43.691 11.042 1.00 28.58 480 GLU A O 1
ATOM 3502 N N . ALA A 1 481 ? 7.075 42.221 12.773 1.00 29.72 481 ALA A N 1
ATOM 3503 C CA . ALA A 1 481 ? 6.699 43.002 13.961 1.00 29.72 481 ALA A CA 1
ATOM 3504 C C . ALA A 1 481 ? 5.528 44.013 13.921 1.00 29.72 481 ALA A C 1
ATOM 3506 O O . ALA A 1 481 ? 5.603 45.098 13.351 1.00 29.72 481 ALA A O 1
ATOM 3507 N N . GLY A 1 482 ? 4.504 43.717 14.736 1.00 28.08 482 GLY A N 1
ATOM 3508 C CA . GLY A 1 482 ? 3.498 44.678 15.199 1.00 28.08 482 GLY A CA 1
ATOM 3509 C C . GLY A 1 482 ? 2.347 44.019 15.969 1.00 28.08 482 GLY A C 1
ATOM 3510 O O . GLY A 1 482 ? 1.337 43.647 15.384 1.00 28.08 482 GLY A O 1
ATOM 3511 N N . GLU A 1 483 ? 2.511 43.862 17.280 1.00 30.31 483 GLU A N 1
ATOM 3512 C CA . GLU A 1 483 ? 1.511 43.371 18.247 1.00 30.31 483 GLU A CA 1
ATOM 3513 C C . GLU A 1 483 ? 0.510 44.503 18.661 1.00 30.31 483 GLU A C 1
ATOM 3515 O O . GLU A 1 483 ? 0.676 45.647 18.234 1.00 30.31 483 GLU A O 1
ATOM 3520 N N . PRO A 1 484 ? -0.512 44.275 19.517 1.00 39.28 484 PRO A N 1
ATOM 3521 C CA . PRO A 1 484 ? -1.881 43.883 19.167 1.00 39.28 484 PRO A CA 1
ATOM 3522 C C . PRO A 1 484 ? -2.947 44.952 19.522 1.00 39.28 484 PRO A C 1
ATOM 3524 O O . PRO A 1 484 ? -2.704 45.879 20.294 1.00 39.28 484 PRO A O 1
ATOM 3527 N N . THR A 1 485 ? -4.193 44.796 19.051 1.00 32.25 485 THR A N 1
ATOM 3528 C CA . THR A 1 485 ? -5.350 45.498 19.652 1.00 32.25 485 THR A CA 1
ATOM 3529 C C . THR A 1 485 ? -6.621 44.647 19.733 1.00 32.25 485 THR A C 1
ATOM 3531 O O . THR A 1 485 ? -6.850 43.715 18.973 1.00 32.25 485 THR A O 1
ATOM 3534 N N . GLN A 1 486 ? -7.394 44.965 20.768 1.00 29.25 486 GLN A N 1
ATOM 3535 C CA . GLN A 1 486 ? -8.416 44.196 21.475 1.00 29.25 486 GLN A CA 1
ATOM 3536 C C . GLN A 1 486 ? -9.767 43.964 20.751 1.00 29.25 486 GLN A C 1
ATOM 3538 O O . GLN A 1 486 ? -10.311 44.868 20.135 1.00 29.25 486 GLN A O 1
ATOM 3543 N N . ARG A 1 487 ? -10.340 42.777 21.030 1.00 27.69 487 ARG A N 1
ATOM 3544 C CA . ARG A 1 487 ? -11.738 42.429 21.418 1.00 27.69 487 ARG A CA 1
ATOM 3545 C C . ARG A 1 487 ? -12.968 42.852 20.566 1.00 27.69 487 ARG A C 1
ATOM 3547 O O . ARG A 1 487 ? -13.400 43.990 20.658 1.00 27.69 487 ARG A O 1
ATOM 3554 N N . GLN A 1 488 ? -13.633 41.802 20.032 1.00 27.27 488 GLN A N 1
ATOM 3555 C CA . GLN A 1 488 ? -15.077 41.407 20.113 1.00 27.27 488 GLN A CA 1
ATOM 3556 C C . GLN A 1 488 ? -16.199 42.338 19.554 1.00 27.27 488 GLN A C 1
ATOM 3558 O O . GLN A 1 488 ? -16.007 43.542 19.472 1.00 27.27 488 GLN A O 1
ATOM 3563 N N . PRO A 1 489 ? -17.460 41.859 19.386 1.00 37.78 489 PRO A N 1
ATOM 3564 C CA . PRO A 1 489 ? -17.954 40.697 18.615 1.00 37.78 489 PRO A CA 1
ATOM 3565 C C . PRO A 1 489 ? -19.220 41.034 17.763 1.00 37.78 489 PRO A C 1
ATOM 3567 O O . PRO A 1 489 ? -19.917 41.995 18.077 1.00 37.78 489 PRO A O 1
ATOM 3570 N N . VAL A 1 490 ? -19.583 40.194 16.778 1.00 41.16 490 VAL A N 1
ATOM 3571 C CA . VAL A 1 490 ? -20.978 39.801 16.431 1.00 41.16 490 VAL A CA 1
ATOM 3572 C C . VAL A 1 490 ? -20.942 38.387 15.871 1.00 41.16 490 VAL A C 1
ATOM 3574 O O . VAL A 1 490 ? -20.072 38.148 15.003 1.00 41.16 490 VAL A O 1
#

Mean predicted aligned error: 8.98 Å

Nearest PDB structures (foldseek):
  6xja-assembly1_P  TM=1.876E-01  e=3.124E+00  Streptococcus pneumoniae R6